Protein 4UD4 (pdb70)

CATH classification: 1.10.1410.10 (+1 more: 3.30.460.10)

B-factor: mean 46.97, std 16.34, range [20.2, 124.46]

Organism: Schizosaccharomyces pombe (strain 972 / ATCC 24843) (NCBI:txid284812)

Foldseek 3Di:
DLPVVLVVLVVVLVVWFADPVVLVVVVVVVVVLQVLLCVLPVPKGKAWFDCSVLRQDTYLDATEIEIEDDPVDQCVVSVVSSVVSCVVQAWDFDWDCDPSFIKTWTQAGVVGNSHTYIYGYLPVVRVLLRVVSSLVCVLDVLLNSLLNLQLLLCVQLVQCDLQVAHAHSVQVSLLLQLCQAANDPPRQDHLFCPDPQWDFDDDPRWTSTGNRPSVPDDHGPDDDRSSVSNLSSLCCLLPPDDQQFFAQESPDNNRGDTCVNVVQNCFHSSGAYQRHINRVDGSSRSHDPVSSVSVSVLSNVLNCQSVDPDPPRPNVVSSHHHDD/DVVLLVVLVVVLVVWFDDPVLLVLLVVLQVVLQVLLCVQPVPKDKAQACFSVQRQHTPQAAGEIEIADQFQVVQLVCQVVSVVSQVVVPWDFDWFDDPSFTWTATPRSNGHIYGYGYPLSVLVRVVLNLVVVQDVLLNSLLNLQLLLCVQLVQCDLSVAHAHSVVSSLLLQLCQDQNDPVRQDHLQQPDPQWDFDDDPNWGSTGNRPSVPDDHGPDDDRSSVSNLCSLCCLLPPDDQCWFAQASPDNNRGDTCVVVVCNVRSGAYQDHTNRVDGSSNSHDPVSVVSVSVLSNVLNCQVPDPDPPRPNVVSNHHDDDD

GO terms:
  GO:1990817 poly(A) RNA polymerase activity (F, EXP)
  GO:0050265 RNA uridylyltransferase activity (F, EXP)
  GO:0000287 magnesium ion binding (F, IDA)
  GO:0005737 cytoplasm (C, IDA)
  GO:0002134 UTP binding (F, IDA)
  GO:0003723 RNA binding (F, IDA)
  GO:0050265 RNA uridylyltransferase activity (F, IDA)
  GO:0036450 polyuridylation-dependent decapping of nuclear-transcribed mRNA (P, IGI)
  GO:0036450 polyuridylation-dependent decapping of nuclear-transcribed mRNA (P, IMP)
  GO:0005829 cytosol (C, HDA)
  GO:0060212 negative regulation of nuclear-transcribed mRNA poly(A) tail shortening (P, IMP)
  GO:0050265 RNA uridylyltransferase activity (F, IMP)

Structure (mmCIF, N/CA/C/O backbone):
data_4UD4
#
_entry.id   4UD4
#
_cell.length_a   58.960
_cell.length_b   62.290
_cell.length_c   65.500
_cell.angle_alpha   76.34
_cell.angle_beta   81.08
_cell.angle_gamma   63.16
#
_symmetry.space_group_name_H-M   'P 1'
#
loop_
_entity.id
_entity.type
_entity.pdbx_description
1 polymer 'POLY(A) RNA POLYMERASE PROTEIN CID1'
2 non-polymer GLYCEROL
3 water water
#
loop_
_atom_site.group_PDB
_atom_site.id
_atom_site.type_symbol
_atom_site.label_atom_id
_atom_site.label_alt_id
_atom_site.label_comp_id
_atom_site.label_asym_id
_atom_site.label_entity_id
_atom_site.label_seq_id
_atom_site.pdbx_PDB_ins_code
_atom_site.Cartn_x
_atom_site.Cartn_y
_atom_site.Cartn_z
_atom_site.occupancy
_atom_site.B_iso_or_equiv
_atom_site.auth_seq_id
_atom_site.auth_comp_id
_atom_site.auth_asym_id
_atom_site.auth_atom_id
_atom_site.pdbx_PDB_model_num
ATOM 1 N N . SER A 1 1 ? -3.514 -21.872 -23.957 1.00 99.55 40 SER A N 1
ATOM 2 C CA . SER A 1 1 ? -3.124 -20.496 -24.237 1.00 96.41 40 SER A CA 1
ATOM 3 C C . SER A 1 1 ? -1.630 -20.287 -23.998 1.00 88.31 40 SER A C 1
ATOM 4 O O . SER A 1 1 ? -1.145 -20.404 -22.872 1.00 91.10 40 SER A O 1
ATOM 7 N N . HIS A 1 2 ? -0.919 -19.999 -25.086 1.00 78.94 41 HIS A N 1
ATOM 8 C CA . HIS A 1 2 ? 0.513 -19.687 -25.096 1.00 62.37 41 HIS A CA 1
ATOM 9 C C . HIS A 1 2 ? 1.419 -20.900 -24.891 1.00 51.37 41 HIS A C 1
ATOM 10 O O . HIS A 1 2 ? 2.616 -20.784 -25.072 1.00 46.47 41 HIS A O 1
ATOM 17 N N . LYS A 1 3 ? 0.867 -22.059 -24.539 1.00 49.59 42 LYS A N 1
ATOM 18 C CA . LYS A 1 3 ? 1.714 -23.232 -24.330 1.00 49.57 42 LYS A CA 1
ATOM 19 C C . LYS A 1 3 ? 2.352 -23.655 -25.655 1.00 48.30 42 LYS A C 1
ATOM 20 O O . LYS A 1 3 ? 3.551 -23.941 -25.712 1.00 45.49 42 LYS A O 1
ATOM 26 N N . GLU A 1 4 ? 1.559 -23.667 -26.724 1.00 45.58 43 GLU A N 1
ATOM 27 C CA . GLU A 1 4 ? 2.094 -23.984 -28.039 1.00 47.55 43 GLU A CA 1
ATOM 28 C C . GLU A 1 4 ? 2.992 -22.858 -28.575 1.00 43.60 43 GLU A C 1
ATOM 29 O O . GLU A 1 4 ? 4.031 -23.128 -29.166 1.00 43.04 43 GLU A O 1
ATOM 35 N N . PHE A 1 5 ? 2.593 -21.606 -28.372 1.00 39.57 44 PHE A N 1
ATOM 36 C CA . PHE A 1 5 ? 3.410 -20.479 -28.798 1.00 39.35 44 PHE A CA 1
ATOM 37 C C . PHE A 1 5 ? 4.735 -20.482 -28.043 1.00 37.91 44 PHE A C 1
ATOM 38 O O . PHE A 1 5 ? 5.783 -20.186 -28.612 1.00 37.22 44 PHE A O 1
ATOM 46 N N . THR A 1 6 ? 4.681 -20.859 -26.770 1.00 35.44 45 THR A N 1
ATOM 47 C CA . THR A 1 6 ? 5.877 -20.898 -25.943 1.00 35.44 45 THR A CA 1
ATOM 48 C C . THR A 1 6 ? 6.837 -21.947 -26.489 1.00 35.20 45 THR A C 1
ATOM 49 O O . THR A 1 6 ? 8.043 -21.711 -26.548 1.00 38.17 45 THR A O 1
ATOM 53 N N . LYS A 1 7 ? 6.293 -23.091 -26.896 1.00 37.18 46 LYS A N 1
ATOM 54 C CA . LYS A 1 7 ? 7.114 -24.182 -27.408 1.00 41.32 46 LYS A CA 1
ATOM 55 C C . LYS A 1 7 ? 7.824 -23.703 -28.654 1.00 44.20 46 LYS A C 1
ATOM 56 O O . LYS A 1 7 ? 9.020 -23.928 -28.823 1.00 38.63 46 LYS A O 1
ATOM 62 N N . PHE A 1 8 ? 7.069 -23.009 -29.505 1.00 39.70 47 PHE A N 1
ATOM 63 C CA . PHE A 1 8 ? 7.603 -22.425 -30.731 1.00 41.44 47 PHE A CA 1
ATOM 64 C C . PHE A 1 8 ? 8.693 -21.408 -30.417 1.00 38.75 47 PHE A C 1
ATOM 65 O O . PHE A 1 8 ? 9.741 -21.400 -31.068 1.00 40.57 47 PHE A O 1
ATOM 73 N N . CYS A 1 9 ? 8.446 -20.557 -29.427 1.00 32.84 48 CYS A N 1
ATOM 74 C CA . CYS A 1 9 ? 9.406 -19.523 -29.042 1.00 33.46 48 CYS A CA 1
ATOM 75 C C . CYS A 1 9 ? 10.749 -20.119 -28.668 1.00 34.11 48 CYS A C 1
ATOM 76 O O . CYS A 1 9 ? 11.786 -19.672 -29.140 1.00 32.76 48 CYS A O 1
ATOM 79 N N . TYR A 1 10 ? 10.734 -21.129 -27.809 1.00 32.79 49 TYR A N 1
ATOM 80 C CA . TYR A 1 10 ? 11.996 -21.731 -27.405 1.00 32.10 49 TYR A CA 1
ATOM 81 C C . TYR A 1 10 ? 12.700 -22.450 -28.552 1.00 37.50 49 TYR A C 1
ATOM 82 O O . TYR A 1 10 ? 13.942 -22.473 -28.619 1.00 38.05 49 TYR A O 1
ATOM 91 N N . GLU A 1 11 ? 11.922 -23.052 -29.446 1.00 36.13 50 GLU A N 1
ATOM 92 C CA . GLU A 1 11 ? 12.517 -23.707 -30.610 1.00 41.24 50 GLU A CA 1
ATOM 93 C C . GLU A 1 11 ? 13.267 -22.680 -31.447 1.00 40.18 50 GLU A C 1
ATOM 94 O O . GLU A 1 11 ? 14.410 -22.925 -31.849 1.00 40.52 50 GLU A O 1
ATOM 100 N N . VAL A 1 12 ? 12.633 -21.537 -31.702 1.00 38.22 51 VAL A N 1
ATOM 101 C CA . VAL A 1 12 ? 13.272 -20.492 -32.512 1.00 39.07 51 VAL A CA 1
ATOM 102 C C . VAL A 1 12 ? 14.494 -19.917 -31.794 1.00 38.96 51 VAL A C 1
ATOM 103 O O . VAL A 1 12 ? 15.561 -19.729 -32.391 1.00 36.04 51 VAL A O 1
ATOM 107 N N . TYR A 1 13 ? 14.347 -19.680 -30.497 1.00 36.20 52 TYR A N 1
ATOM 108 C CA . TYR A 1 13 ? 15.451 -19.176 -29.700 1.00 36.05 52 TYR A CA 1
ATOM 109 C C . TYR A 1 13 ? 16.715 -20.038 -29.837 1.00 37.76 52 TYR A C 1
ATOM 110 O O . TYR A 1 13 ? 17.824 -19.528 -30.002 1.00 38.52 52 TYR A O 1
ATOM 119 N N . ASN A 1 14 ? 16.542 -21.347 -29.768 1.00 37.83 53 ASN A N 1
ATOM 120 C CA . ASN A 1 14 ? 17.687 -22.249 -29.813 1.00 40.77 53 ASN A CA 1
ATOM 121 C C . ASN A 1 14 ? 18.295 -22.312 -31.210 1.00 42.37 53 ASN A C 1
ATOM 122 O O . ASN A 1 14 ? 19.447 -22.694 -31.369 1.00 49.19 53 ASN A O 1
ATOM 127 N N . GLU A 1 15 ? 17.525 -21.898 -32.210 1.00 42.80 54 GLU A N 1
ATOM 128 C CA . GLU A 1 15 ? 18.025 -21.843 -33.584 1.00 46.78 54 GLU A CA 1
ATOM 129 C C . GLU A 1 15 ? 18.757 -20.533 -33.895 1.00 42.46 54 GLU A C 1
ATOM 130 O O . GLU A 1 15 ? 19.693 -20.525 -34.715 1.00 47.17 54 GLU A O 1
ATOM 136 N N . ILE A 1 16 ? 18.353 -19.438 -33.256 1.00 37.42 55 ILE A N 1
ATOM 137 C CA . ILE A 1 16 ? 18.882 -18.118 -33.643 1.00 38.08 55 ILE A CA 1
ATOM 138 C C . ILE A 1 16 ? 19.971 -17.608 -32.700 1.00 40.72 55 ILE A C 1
ATOM 139 O O . ILE A 1 16 ? 20.680 -16.645 -33.012 1.00 41.42 55 ILE A O 1
ATOM 144 N N . LYS A 1 17 ? 20.116 -18.263 -31.559 1.00 41.84 56 LYS A N 1
ATOM 145 C CA . LYS A 1 17 ? 21.109 -17.849 -30.574 1.00 42.82 56 LYS A CA 1
ATOM 146 C C . LYS A 1 17 ? 22.508 -18.224 -31.075 1.00 41.85 56 LYS A C 1
ATOM 147 O O . LYS A 1 17 ? 22.658 -19.153 -31.852 1.00 41.34 56 LYS A O 1
ATOM 153 N N . ILE A 1 18 ? 23.524 -17.487 -30.649 1.00 45.21 57 ILE A N 1
ATOM 154 C CA . ILE A 1 18 ? 24.875 -17.711 -31.171 1.00 47.81 57 ILE A CA 1
ATOM 155 C C . ILE A 1 18 ? 25.372 -19.109 -30.797 1.00 50.17 57 ILE A C 1
ATOM 156 O O . ILE A 1 18 ? 25.167 -19.582 -29.676 1.00 49.44 57 ILE A O 1
ATOM 161 N N . SER A 1 19 ? 25.992 -19.788 -31.753 1.00 51.34 58 SER A N 1
ATOM 162 C CA . SER A 1 19 ? 26.459 -21.153 -31.521 1.00 57.13 58 SER A CA 1
ATOM 163 C C . SER A 1 19 ? 27.716 -21.163 -30.662 1.00 52.22 58 SER A C 1
ATOM 164 O O . SER A 1 19 ? 28.420 -20.158 -30.560 1.00 51.06 58 SER A O 1
ATOM 167 N N . ASP A 1 20 ? 27.994 -22.302 -30.047 1.00 56.30 59 ASP A N 1
ATOM 168 C CA . ASP A 1 20 ? 29.191 -22.456 -29.233 1.00 61.37 59 ASP A CA 1
ATOM 169 C C . ASP A 1 20 ? 30.446 -22.265 -30.068 1.00 59.47 59 ASP A C 1
ATOM 170 O O . ASP A 1 20 ? 31.429 -21.694 -29.597 1.00 63.25 59 ASP A O 1
ATOM 175 N N . LYS A 1 21 ? 30.411 -22.728 -31.314 1.00 58.57 60 LYS A N 1
ATOM 176 C CA . LYS A 1 21 ? 31.558 -22.562 -32.197 1.00 62.80 60 LYS A CA 1
ATOM 177 C C . LYS A 1 21 ? 31.849 -21.088 -32.468 1.00 58.68 60 LYS A C 1
ATOM 178 O O . LYS A 1 21 ? 33.000 -20.664 -32.402 1.00 57.20 60 LYS A O 1
ATOM 184 N N . GLU A 1 22 ? 30.807 -20.310 -32.771 1.00 59.12 61 GLU A N 1
ATOM 185 C CA . GLU A 1 22 ? 31.003 -18.900 -33.105 1.00 56.98 61 GLU A CA 1
ATOM 186 C C . GLU A 1 22 ? 31.459 -18.133 -31.877 1.00 51.25 61 GLU A C 1
ATOM 187 O O . GLU A 1 22 ? 32.284 -17.222 -31.966 1.00 48.65 61 GLU A O 1
ATOM 193 N N . PHE A 1 23 ? 30.935 -18.519 -30.720 1.00 46.16 62 PHE A N 1
ATOM 194 C CA . PHE A 1 23 ? 31.293 -17.819 -29.497 1.00 52.63 62 PHE A CA 1
ATOM 195 C C . PHE A 1 23 ? 32.779 -18.018 -29.185 1.00 52.66 62 PHE A C 1
ATOM 196 O O . PHE A 1 23 ? 33.480 -17.062 -28.846 1.00 54.38 62 PHE A O 1
ATOM 204 N N . LYS A 1 24 ? 33.261 -19.247 -29.318 1.00 53.84 63 LYS A N 1
ATOM 205 C CA . LYS A 1 24 ? 34.675 -19.519 -29.057 1.00 54.81 63 LYS A CA 1
ATOM 206 C C . LYS A 1 24 ? 35.564 -18.850 -30.103 1.00 53.64 63 LYS A C 1
ATOM 207 O O . LYS A 1 24 ? 36.720 -18.535 -29.840 1.00 53.82 63 LYS A O 1
ATOM 213 N N . GLU A 1 25 ? 35.021 -18.641 -31.295 1.00 54.78 64 GLU A N 1
ATOM 214 C CA . GLU A 1 25 ? 35.746 -17.918 -32.332 1.00 55.70 64 GLU A CA 1
ATOM 215 C C . GLU A 1 25 ? 35.870 -16.451 -31.960 1.00 50.63 64 GLU A C 1
ATOM 216 O O . GLU A 1 25 ? 36.947 -15.864 -32.061 1.00 56.83 64 GLU A O 1
ATOM 222 N N . LYS A 1 26 ? 34.761 -15.864 -31.520 1.00 46.06 65 LYS A N 1
ATOM 223 C CA . LYS A 1 26 ? 34.772 -14.480 -31.067 1.00 48.49 65 LYS A CA 1
ATOM 224 C C . LYS A 1 26 ? 35.671 -14.335 -29.849 1.00 48.87 65 LYS A C 1
ATOM 225 O O . LYS A 1 26 ? 36.394 -13.354 -29.710 1.00 47.56 65 LYS A O 1
ATOM 231 N N . ARG A 1 27 ? 35.623 -15.308 -28.949 1.00 47.78 66 ARG A N 1
ATOM 232 C CA . ARG A 1 27 ? 36.504 -15.251 -27.801 1.00 46.26 66 ARG A CA 1
ATOM 233 C C . ARG A 1 27 ? 37.963 -15.310 -28.248 1.00 49.39 66 ARG A C 1
ATOM 234 O O . ARG A 1 27 ? 38.804 -14.584 -27.726 1.00 55.64 66 ARG A O 1
ATOM 242 N N . ALA A 1 28 ? 38.256 -16.143 -29.241 1.00 48.70 67 ALA A N 1
ATOM 243 C CA . ALA A 1 28 ? 39.623 -16.278 -29.746 1.00 51.40 67 ALA A CA 1
ATOM 244 C C . ALA A 1 28 ? 40.087 -14.986 -30.430 1.00 50.87 67 ALA A C 1
ATOM 245 O O . ALA A 1 28 ? 41.258 -14.620 -30.366 1.00 56.16 67 ALA A O 1
ATOM 247 N N . ALA A 1 29 ? 39.156 -14.293 -31.080 1.00 53.07 68 ALA A N 1
ATOM 248 C CA . ALA A 1 29 ? 39.466 -12.995 -31.684 1.00 55.56 68 ALA A CA 1
ATOM 249 C C . ALA A 1 29 ? 39.805 -11.982 -30.595 1.00 56.71 68 ALA A C 1
ATOM 250 O O . ALA A 1 29 ? 40.785 -11.253 -30.695 1.00 50.55 68 ALA A O 1
ATOM 252 N N . LEU A 1 30 ? 38.979 -11.942 -29.546 1.00 48.48 69 LEU A N 1
ATOM 253 C CA . LEU A 1 30 ? 39.223 -11.032 -28.431 1.00 48.30 69 LEU A CA 1
ATOM 254 C C . LEU A 1 30 ? 40.580 -11.259 -27.785 1.00 52.71 69 LEU A C 1
ATOM 255 O O . LEU A 1 30 ? 41.269 -10.309 -27.423 1.00 54.75 69 LEU A O 1
ATOM 260 N N . ASP A 1 31 ? 40.936 -12.529 -27.595 1.00 54.43 70 ASP A N 1
ATOM 261 C CA . ASP A 1 31 ? 42.211 -12.878 -26.985 1.00 58.13 70 ASP A CA 1
ATOM 262 C C . ASP A 1 31 ? 43.388 -12.372 -27.821 1.00 56.64 70 ASP A C 1
ATOM 263 O O . ASP A 1 31 ? 44.386 -11.916 -27.280 1.00 58.11 70 ASP A O 1
ATOM 268 N N . THR A 1 32 ? 43.250 -12.436 -29.141 1.00 57.99 71 THR A N 1
ATOM 269 C CA . THR A 1 32 ? 44.277 -11.934 -30.052 1.00 58.59 71 THR A CA 1
ATOM 270 C C . THR A 1 32 ? 44.460 -10.414 -29.964 1.00 59.59 71 THR A C 1
ATOM 271 O O . THR A 1 32 ? 45.585 -9.904 -29.918 1.00 63.87 71 THR A O 1
ATOM 275 N N . LEU A 1 33 ? 43.347 -9.694 -29.948 1.00 58.50 72 LEU A N 1
ATOM 276 C CA . LEU A 1 33 ? 43.379 -8.242 -29.881 1.00 53.93 72 LEU A CA 1
ATOM 277 C C . LEU A 1 33 ? 43.956 -7.790 -28.544 1.00 56.68 72 LEU A C 1
ATOM 278 O O . LEU A 1 33 ? 44.678 -6.794 -28.479 1.00 61.34 72 LEU A O 1
ATOM 283 N N . ARG A 1 34 ? 43.652 -8.545 -27.486 1.00 53.73 73 ARG A N 1
ATOM 284 C CA . ARG A 1 34 ? 44.133 -8.230 -26.143 1.00 58.20 73 ARG A CA 1
ATOM 285 C C . ARG A 1 34 ? 45.639 -8.436 -26.069 1.00 63.93 73 ARG A C 1
ATOM 286 O O . ARG A 1 34 ? 46.343 -7.699 -25.382 1.00 66.06 73 ARG A O 1
ATOM 294 N N . LEU A 1 35 ? 46.110 -9.457 -26.779 1.00 62.22 74 LEU A N 1
ATOM 295 C CA . LEU A 1 35 ? 47.535 -9.730 -26.920 1.00 68.39 74 LEU A CA 1
ATOM 296 C C . LEU A 1 35 ? 48.222 -8.569 -27.624 1.00 69.90 74 LEU A C 1
ATOM 297 O O . LEU A 1 35 ? 49.222 -8.045 -27.140 1.00 74.70 74 LEU A O 1
ATOM 302 N N . CYS A 1 36 ? 47.677 -8.172 -28.770 1.00 70.35 75 CYS A N 1
ATOM 303 C CA . CYS A 1 36 ? 48.229 -7.054 -29.526 1.00 67.38 75 CYS A CA 1
ATOM 304 C C . CYS A 1 36 ? 48.337 -5.799 -28.672 1.00 68.95 75 CYS A C 1
ATOM 305 O O . CYS A 1 36 ? 49.364 -5.116 -28.685 1.00 74.67 75 CYS A O 1
ATOM 308 N N . LEU A 1 37 ? 47.278 -5.518 -27.922 1.00 63.04 76 LEU A N 1
ATOM 309 C CA . LEU A 1 37 ? 47.203 -4.336 -27.075 1.00 63.45 76 LEU A CA 1
ATOM 310 C C . LEU A 1 37 ? 48.232 -4.374 -25.943 1.00 64.90 76 LEU A C 1
ATOM 311 O O . LEU A 1 37 ? 48.878 -3.361 -25.649 1.00 66.04 76 LEU A O 1
ATOM 316 N N . LYS A 1 38 ? 48.384 -5.547 -25.327 1.00 68.34 77 LYS A N 1
ATOM 317 C CA . LYS A 1 38 ? 49.275 -5.751 -24.180 1.00 71.46 77 LYS A CA 1
ATOM 318 C C . LYS A 1 38 ? 50.719 -5.352 -24.471 1.00 72.96 77 LYS A C 1
ATOM 319 O O . LYS A 1 38 ? 51.457 -4.916 -23.585 1.00 68.83 77 LYS A O 1
ATOM 325 N N . ARG A 1 39 ? 51.118 -5.501 -25.725 1.00 72.26 78 ARG A N 1
ATOM 326 C CA . ARG A 1 39 ? 52.472 -5.153 -26.123 1.00 78.00 78 ARG A CA 1
ATOM 327 C C . ARG A 1 39 ? 52.612 -3.656 -26.382 1.00 71.38 78 ARG A C 1
ATOM 328 O O . ARG A 1 39 ? 53.678 -3.082 -26.172 1.00 80.11 78 ARG A O 1
ATOM 336 N N . ILE A 1 40 ? 51.538 -3.015 -26.809 1.00 72.07 79 ILE A N 1
ATOM 337 C CA . ILE A 1 40 ? 51.576 -1.571 -26.985 1.00 77.85 79 ILE A CA 1
ATOM 338 C C . ILE A 1 40 ? 51.555 -0.867 -25.624 1.00 77.77 79 ILE A C 1
ATOM 339 O O . ILE A 1 40 ? 52.339 0.051 -25.382 1.00 80.19 79 ILE A O 1
ATOM 344 N N . SER A 1 41 ? 50.684 -1.317 -24.725 1.00 77.52 80 SER A N 1
ATOM 345 C CA . SER A 1 41 ? 50.537 -0.665 -23.430 1.00 76.78 80 SER A CA 1
ATOM 346 C C . SER A 1 41 ? 50.039 -1.649 -22.379 1.00 73.65 80 SER A C 1
ATOM 347 O O . SER A 1 41 ? 48.856 -1.968 -22.344 1.00 70.34 80 SER A O 1
ATOM 350 N N . PRO A 1 42 ? 50.947 -2.133 -21.520 1.00 68.47 81 PRO A N 1
ATOM 351 C CA . PRO A 1 42 ? 50.616 -3.145 -20.511 1.00 71.68 81 PRO A CA 1
ATOM 352 C C . PRO A 1 42 ? 49.528 -2.688 -19.537 1.00 66.70 81 PRO A C 1
ATOM 353 O O . PRO A 1 42 ? 48.718 -3.502 -19.121 1.00 69.14 81 PRO A O 1
ATOM 357 N N . ASP A 1 43 ? 49.510 -1.400 -19.203 1.00 68.47 82 ASP A N 1
ATOM 358 C CA . ASP A 1 43 ? 48.568 -0.854 -18.222 1.00 71.21 82 ASP A CA 1
ATOM 359 C C . ASP A 1 43 ? 47.143 -0.708 -18.745 1.00 68.06 82 ASP A C 1
ATOM 360 O O . ASP A 1 43 ? 46.188 -0.741 -17.967 1.00 62.21 82 ASP A O 1
ATOM 365 N N . ALA A 1 44 ? 46.992 -0.526 -20.055 1.00 61.28 83 ALA A N 1
ATOM 366 C CA . ALA A 1 44 ? 45.654 -0.454 -20.646 1.00 59.14 83 ALA A CA 1
ATOM 367 C C . ALA A 1 44 ? 44.947 -1.811 -20.571 1.00 63.37 83 ALA A C 1
ATOM 368 O O . ALA A 1 44 ? 45.585 -2.833 -20.334 1.00 69.67 83 ALA A O 1
ATOM 370 N N . GLU A 1 45 ? 43.629 -1.820 -20.751 1.00 59.70 84 GLU A N 1
ATOM 371 C CA . GLU A 1 45 ? 42.898 -3.081 -20.871 1.00 60.48 84 GLU A CA 1
ATOM 372 C C . GLU A 1 45 ? 41.780 -3.018 -21.906 1.00 60.58 84 GLU A C 1
ATOM 373 O O . GLU A 1 45 ? 41.190 -1.958 -22.149 1.00 63.77 84 GLU A O 1
ATOM 379 N N . LEU A 1 46 ? 41.496 -4.166 -22.513 1.00 52.58 85 LEU A N 1
ATOM 380 C CA . LEU A 1 46 ? 40.496 -4.262 -23.562 1.00 51.57 85 LEU A CA 1
ATOM 381 C C . LEU A 1 46 ? 39.258 -4.961 -23.017 1.00 51.08 85 LEU A C 1
ATOM 382 O O . LEU A 1 46 ? 39.319 -6.130 -22.640 1.00 56.44 85 LEU A O 1
ATOM 387 N N . VAL A 1 47 ? 38.147 -4.234 -22.966 1.00 42.54 86 VAL A N 1
ATOM 388 C CA . VAL A 1 47 ? 36.909 -4.732 -22.375 1.00 47.43 86 VAL A CA 1
ATOM 389 C C . VAL A 1 47 ? 35.891 -4.925 -23.483 1.00 50.61 86 VAL A C 1
ATOM 390 O O . VAL A 1 47 ? 35.773 -4.078 -24.386 1.00 46.87 86 VAL A O 1
ATOM 394 N N . ALA A 1 48 ? 35.177 -6.040 -23.470 1.00 42.21 87 ALA A N 1
ATOM 395 C CA . ALA A 1 48 ? 34.097 -6.175 -24.442 1.00 43.54 87 ALA A CA 1
ATOM 396 C C . ALA A 1 48 ? 32.800 -5.629 -23.836 1.00 40.30 87 ALA A C 1
ATOM 397 O O . ALA A 1 48 ? 32.596 -5.729 -22.632 1.00 39.81 87 ALA A O 1
ATOM 399 N N . PHE A 1 49 ? 31.954 -5.014 -24.657 1.00 40.93 88 PHE A N 1
ATOM 400 C CA . PHE A 1 49 ? 30.607 -4.645 -24.210 1.00 36.58 88 PHE A CA 1
ATOM 401 C C . PHE A 1 49 ? 29.579 -5.013 -25.279 1.00 39.70 88 PHE A C 1
ATOM 402 O O . PHE A 1 49 ? 29.911 -5.628 -26.289 1.00 41.07 88 PHE A O 1
ATOM 410 N N . GLY A 1 50 ? 28.322 -4.643 -25.065 1.00 36.82 89 GLY A N 1
ATOM 411 C CA . GLY A 1 50 ? 27.285 -4.948 -26.039 1.00 36.01 89 GLY A CA 1
ATOM 412 C C . GLY A 1 50 ? 26.793 -6.390 -25.978 1.00 39.23 89 GLY A C 1
ATOM 413 O O . GLY A 1 50 ? 26.975 -7.072 -24.970 1.00 36.42 89 GLY A O 1
ATOM 414 N N . SER A 1 51 ? 26.183 -6.850 -27.069 1.00 40.31 90 SER A N 1
ATOM 415 C CA . SER A 1 51 ? 25.477 -8.136 -27.104 1.00 44.13 90 SER A CA 1
ATOM 416 C C . SER A 1 51 ? 26.318 -9.345 -26.748 1.00 46.24 90 SER A C 1
ATOM 417 O O . SER A 1 51 ? 25.865 -10.204 -25.998 1.00 46.71 90 SER A O 1
ATOM 420 N N . LEU A 1 52 ? 27.519 -9.436 -27.318 1.00 48.01 91 LEU A N 1
ATOM 421 C CA . LEU A 1 52 ? 28.395 -10.575 -27.070 1.00 47.67 91 LEU A CA 1
ATOM 422 C C . LEU A 1 52 ? 28.761 -10.658 -25.601 1.00 51.47 91 LEU A C 1
ATOM 423 O O . LEU A 1 52 ? 29.022 -11.732 -25.077 1.00 53.35 91 LEU A O 1
ATOM 428 N N . GLU A 1 53 ? 28.796 -9.513 -24.937 1.00 42.46 92 GLU A N 1
ATOM 429 C CA . GLU A 1 53 ? 29.212 -9.487 -23.558 1.00 40.57 92 GLU A CA 1
ATOM 430 C C . GLU A 1 53 ? 28.039 -9.839 -22.630 1.00 39.86 92 GLU A C 1
ATOM 431 O O . GLU A 1 53 ? 28.210 -10.575 -21.654 1.00 38.71 92 GLU A O 1
ATOM 437 N N . SER A 1 54 ? 26.843 -9.348 -22.946 1.00 37.36 93 SER A N 1
ATOM 438 C CA . SER A 1 54 ? 25.683 -9.570 -22.083 1.00 37.38 93 SER A CA 1
ATOM 439 C C . SER A 1 54 ? 24.916 -10.861 -22.379 1.00 42.67 93 SER A C 1
ATOM 440 O O . SER A 1 54 ? 23.954 -11.173 -21.686 1.00 41.13 93 SER A O 1
ATOM 443 N N . GLY A 1 55 ? 25.322 -11.596 -23.410 1.00 48.46 94 GLY A N 1
ATOM 444 C CA . GLY A 1 55 ? 24.643 -12.831 -23.763 1.00 51.13 94 GLY A CA 1
ATOM 445 C C . GLY A 1 55 ? 23.371 -12.612 -24.567 1.00 48.08 94 GLY A C 1
ATOM 446 O O . GLY A 1 55 ? 22.504 -13.483 -24.638 1.00 48.97 94 GLY A O 1
ATOM 447 N N . LEU A 1 56 ? 23.242 -11.439 -25.171 1.00 38.39 95 LEU A N 1
ATOM 448 C CA . LEU A 1 56 ? 22.045 -11.134 -25.943 1.00 36.46 95 LEU A CA 1
ATOM 449 C C . LEU A 1 56 ? 22.349 -11.065 -27.446 1.00 38.11 95 LEU A C 1
ATOM 450 O O . LEU A 1 56 ? 21.687 -10.352 -28.187 1.00 43.63 95 LEU A O 1
ATOM 455 N N . ALA A 1 57 ? 23.334 -11.839 -27.879 1.00 47.16 96 ALA A N 1
ATOM 456 C CA . ALA A 1 57 ? 23.790 -11.804 -29.266 1.00 53.03 96 ALA A CA 1
ATOM 457 C C . ALA A 1 57 ? 23.116 -12.868 -30.138 1.00 47.72 96 ALA A C 1
ATOM 458 O O . ALA A 1 57 ? 22.908 -13.999 -29.706 1.00 46.34 96 ALA A O 1
ATOM 460 N N . LEU A 1 58 ? 22.765 -12.475 -31.359 1.00 46.99 97 LEU A N 1
ATOM 461 C CA . LEU A 1 58 ? 22.312 -13.408 -32.387 1.00 49.31 97 LEU A CA 1
ATOM 462 C C . LEU A 1 58 ? 23.514 -13.945 -33.171 1.00 55.28 97 LEU A C 1
ATOM 463 O O . LEU A 1 58 ? 24.623 -13.402 -33.069 1.00 54.16 97 LEU A O 1
ATOM 468 N N . LYS A 1 59 ? 23.287 -14.997 -33.959 1.00 52.40 98 LYS A N 1
ATOM 469 C CA . LYS A 1 59 ? 24.308 -15.527 -34.866 1.00 51.66 98 LYS A CA 1
ATOM 470 C C . LYS A 1 59 ? 24.928 -14.436 -35.710 1.00 52.59 98 LYS A C 1
ATOM 471 O O . LYS A 1 59 ? 24.252 -13.468 -36.073 1.00 53.59 98 LYS A O 1
ATOM 477 N N . ASN A 1 60 ? 26.203 -14.616 -36.056 1.00 52.15 99 ASN A N 1
ATOM 478 C CA . ASN A 1 60 ? 26.917 -13.664 -36.901 1.00 54.12 99 ASN A CA 1
ATOM 479 C C . ASN A 1 60 ? 26.946 -12.250 -36.320 1.00 55.15 99 ASN A C 1
ATOM 480 O O . ASN A 1 60 ? 26.832 -11.264 -37.045 1.00 62.12 99 ASN A O 1
ATOM 485 N N . SER A 1 61 ? 27.117 -12.164 -35.008 1.00 56.03 100 SER A N 1
ATOM 486 C CA . SER A 1 61 ? 27.187 -10.885 -34.313 1.00 56.52 100 SER A CA 1
ATOM 487 C C . SER A 1 61 ? 28.509 -10.173 -34.617 1.00 57.71 100 SER A C 1
ATOM 488 O O . SER A 1 61 ? 29.526 -10.817 -34.868 1.00 57.71 100 SER A O 1
ATOM 491 N N . ASP A 1 62 ? 28.483 -8.845 -34.610 1.00 55.66 101 ASP A N 1
ATOM 492 C CA . ASP A 1 62 ? 29.707 -8.057 -34.654 1.00 56.33 101 ASP A CA 1
ATOM 493 C C . ASP A 1 62 ? 30.214 -7.804 -33.245 1.00 50.84 101 ASP A C 1
ATOM 494 O O . ASP A 1 62 ? 29.485 -8.006 -32.271 1.00 55.18 101 ASP A O 1
ATOM 499 N N . MET A 1 63 ? 31.464 -7.371 -33.133 1.00 56.44 102 MET A N 1
ATOM 500 C CA . MET A 1 63 ? 32.075 -7.162 -31.829 1.00 56.04 102 MET A CA 1
ATOM 501 C C . MET A 1 63 ? 32.127 -5.691 -31.465 1.00 52.92 102 MET A C 1
ATOM 502 O O . MET A 1 63 ? 32.344 -4.835 -32.327 1.00 51.06 102 MET A O 1
ATOM 507 N N . ASP A 1 64 ? 31.930 -5.402 -30.184 1.00 52.96 103 ASP A N 1
ATOM 508 C CA . ASP A 1 64 ? 32.088 -4.041 -29.684 1.00 55.36 103 ASP A CA 1
ATOM 509 C C . ASP A 1 64 ? 33.029 -4.017 -28.498 1.00 51.78 103 ASP A C 1
ATOM 510 O O . ASP A 1 64 ? 32.714 -4.548 -27.419 1.00 49.09 103 ASP A O 1
ATOM 515 N N . LEU A 1 65 ? 34.175 -3.377 -28.699 1.00 45.45 104 LEU A N 1
ATOM 516 C CA . LEU A 1 65 ? 35.222 -3.397 -27.696 1.00 46.06 104 LEU A CA 1
ATOM 517 C C . LEU A 1 65 ? 35.551 -1.999 -27.225 1.00 46.63 104 LEU A C 1
ATOM 518 O O . LEU A 1 65 ? 35.328 -1.016 -27.943 1.00 45.20 104 LEU A O 1
ATOM 523 N N . CYS A 1 66 ? 36.110 -1.930 -26.028 1.00 48.93 105 CYS A N 1
ATOM 524 C CA . CYS A 1 66 ? 36.529 -0.674 -25.429 1.00 52.85 105 CYS A CA 1
ATOM 525 C C . CYS A 1 66 ? 37.933 -0.800 -24.850 1.00 52.96 105 CYS A C 1
ATOM 526 O O . CYS A 1 66 ? 38.228 -1.756 -24.142 1.00 53.69 105 CYS A O 1
ATOM 529 N N . VAL A 1 67 ? 38.799 0.162 -25.152 1.00 47.33 106 VAL A N 1
ATOM 530 C CA . VAL A 1 67 ? 40.108 0.231 -24.506 1.00 46.22 106 VAL A CA 1
ATOM 531 C C . VAL A 1 67 ? 40.090 1.238 -23.354 1.00 49.93 106 VAL A C 1
ATOM 532 O O . VAL A 1 67 ? 39.756 2.404 -23.566 1.00 55.42 106 VAL A O 1
ATOM 536 N N . LEU A 1 68 ? 40.460 0.796 -22.155 1.00 48.10 107 LEU A N 1
ATOM 537 C CA . LEU A 1 68 ? 40.558 1.659 -20.973 1.00 50.38 107 LEU A CA 1
ATOM 538 C C . LEU A 1 68 ? 42.003 2.095 -20.693 1.00 57.15 107 LEU A C 1
ATOM 539 O O . LEU A 1 68 ? 42.898 1.257 -20.604 1.00 55.83 107 LEU A O 1
ATOM 544 N N . MET A 1 69 ? 42.220 3.404 -20.547 1.00 58.74 108 MET A N 1
ATOM 545 C CA . MET A 1 69 ? 43.533 3.962 -20.196 1.00 55.63 108 MET A CA 1
ATOM 546 C C . MET A 1 69 ? 43.417 5.095 -19.185 1.00 62.28 108 MET A C 1
ATOM 547 O O . MET A 1 69 ? 42.363 5.722 -19.076 1.00 62.58 108 MET A O 1
ATOM 552 N N . ASP A 1 70 ? 44.509 5.387 -18.476 1.00 61.72 109 ASP A N 1
ATOM 553 C CA . ASP A 1 70 ? 44.534 6.541 -17.581 1.00 65.14 109 ASP A CA 1
ATOM 554 C C . ASP A 1 70 ? 44.311 7.822 -18.376 1.00 65.37 109 ASP A C 1
ATOM 555 O O . ASP A 1 70 ? 44.783 7.953 -19.503 1.00 63.54 109 ASP A O 1
ATOM 560 N N . SER A 1 71 ? 43.580 8.757 -17.777 1.00 68.45 110 SER A N 1
ATOM 561 C CA . SER A 1 71 ? 43.143 9.974 -18.461 1.00 69.57 110 SER A CA 1
ATOM 562 C C . SER A 1 71 ? 44.285 10.961 -18.741 1.00 72.31 110 SER A C 1
ATOM 563 O O . SER A 1 71 ? 44.161 11.824 -19.613 1.00 70.45 110 SER A O 1
ATOM 566 N N . ARG A 1 72 ? 45.389 10.838 -18.003 1.00 73.26 111 ARG A N 1
ATOM 567 C CA . ARG A 1 72 ? 46.525 11.749 -18.169 1.00 76.95 111 ARG A CA 1
ATOM 568 C C . ARG A 1 72 ? 47.275 11.488 -19.469 1.00 77.18 111 ARG A C 1
ATOM 569 O O . ARG A 1 72 ? 47.841 12.406 -20.066 1.00 77.07 111 ARG A O 1
ATOM 577 N N . VAL A 1 73 ? 47.276 10.233 -19.905 1.00 71.09 112 VAL A N 1
ATOM 578 C CA . VAL A 1 73 ? 47.988 9.847 -21.117 1.00 72.53 112 VAL A CA 1
ATOM 579 C C . VAL A 1 73 ? 47.182 10.171 -22.374 1.00 76.14 112 VAL A C 1
ATOM 580 O O . VAL A 1 73 ? 46.043 9.730 -22.528 1.00 68.49 112 VAL A O 1
ATOM 584 N N . GLN A 1 74 ? 47.778 10.952 -23.269 1.00 87.46 113 GLN A N 1
ATOM 585 C CA . GLN A 1 74 ? 47.131 11.283 -24.532 1.00 96.36 113 GLN A CA 1
ATOM 586 C C . GLN A 1 74 ? 47.047 10.044 -25.418 1.00 98.71 113 GLN A C 1
ATOM 587 O O . GLN A 1 74 ? 48.064 9.451 -25.779 1.00 100.37 113 GLN A O 1
ATOM 593 N N . SER A 1 75 ? 45.822 9.664 -25.760 1.00 100.01 114 SER A N 1
ATOM 594 C CA . SER A 1 75 ? 45.551 8.401 -26.439 1.00 100.35 114 SER A CA 1
ATOM 595 C C . SER A 1 75 ? 46.270 8.239 -27.778 1.00 102.41 114 SER A C 1
ATOM 596 O O . SER A 1 75 ? 46.753 7.148 -28.089 1.00 100.78 114 SER A O 1
ATOM 599 N N . ASP A 1 76 ? 46.342 9.330 -28.543 1.00 104.65 115 ASP A N 1
ATOM 600 C CA . ASP A 1 76 ? 46.737 9.315 -29.958 1.00 106.32 115 ASP A CA 1
ATOM 601 C C . ASP A 1 76 ? 47.763 8.258 -30.349 1.00 102.96 115 ASP A C 1
ATOM 602 O O . ASP A 1 76 ? 47.558 7.518 -31.314 1.00 104.08 115 ASP A O 1
ATOM 607 N N . THR A 1 77 ? 48.858 8.181 -29.600 1.00 96.62 116 THR A N 1
ATOM 608 C CA . THR A 1 77 ? 49.910 7.228 -29.921 1.00 86.95 116 THR A CA 1
ATOM 609 C C . THR A 1 77 ? 49.437 5.789 -29.704 1.00 79.14 116 THR A C 1
ATOM 610 O O . THR A 1 77 ? 49.662 4.929 -30.553 1.00 74.42 116 THR A O 1
ATOM 614 N N . ILE A 1 78 ? 48.758 5.532 -28.591 1.00 74.43 117 ILE A N 1
ATOM 615 C CA . ILE A 1 78 ? 48.338 4.169 -28.271 1.00 63.14 117 ILE A CA 1
ATOM 616 C C . ILE A 1 78 ? 47.245 3.639 -29.210 1.00 53.46 117 ILE A C 1
ATOM 617 O O . ILE A 1 78 ? 47.346 2.521 -29.719 1.00 52.14 117 ILE A O 1
ATOM 622 N N . ALA A 1 79 ? 46.204 4.428 -29.455 1.00 50.47 118 ALA A N 1
ATOM 623 C CA . ALA A 1 79 ? 45.151 3.997 -30.366 1.00 47.10 118 ALA A CA 1
ATOM 624 C C . ALA A 1 79 ? 45.730 3.717 -31.770 1.00 44.82 118 ALA A C 1
ATOM 625 O O . ALA A 1 79 ? 45.422 2.696 -32.386 1.00 40.40 118 ALA A O 1
ATOM 627 N N . LEU A 1 80 ? 46.584 4.608 -32.250 1.00 48.18 119 LEU A N 1
ATOM 628 C CA . LEU A 1 80 ? 47.119 4.463 -33.601 1.00 45.18 119 LEU A CA 1
ATOM 629 C C . LEU A 1 80 ? 48.158 3.330 -33.654 1.00 47.22 119 LEU A C 1
ATOM 630 O O . LEU A 1 80 ? 48.230 2.581 -34.639 1.00 44.28 119 LEU A O 1
ATOM 635 N N . GLN A 1 81 ? 48.942 3.181 -32.590 1.00 48.37 120 GLN A N 1
ATOM 636 C CA . GLN A 1 81 ? 49.883 2.068 -32.500 1.00 45.72 120 GLN A CA 1
ATOM 637 C C . GLN A 1 81 ? 49.134 0.753 -32.560 1.00 43.80 120 GLN A C 1
ATOM 638 O O . GLN A 1 81 ? 49.533 -0.162 -33.275 1.00 43.56 120 GLN A O 1
ATOM 644 N N . PHE A 1 82 ? 48.045 0.669 -31.790 1.00 42.88 121 PHE A N 1
ATOM 645 C CA . PHE A 1 82 ? 47.183 -0.508 -31.778 1.00 43.21 121 PHE A CA 1
ATOM 646 C C . PHE A 1 82 ? 46.634 -0.780 -33.181 1.00 41.56 121 PHE A C 1
ATOM 647 O O . PHE A 1 82 ? 46.731 -1.899 -33.686 1.00 39.66 121 PHE A O 1
ATOM 655 N N . TYR A 1 83 ? 46.094 0.251 -33.835 1.00 38.95 122 TYR A N 1
ATOM 656 C CA . TYR A 1 83 ? 45.627 0.100 -35.210 1.00 40.82 122 TYR A CA 1
ATOM 657 C C . TYR A 1 83 ? 46.738 -0.433 -36.130 1.00 38.33 122 TYR A C 1
ATOM 658 O O . TYR A 1 83 ? 46.521 -1.379 -36.888 1.00 37.83 122 TYR A O 1
ATOM 667 N N . GLU A 1 84 ? 47.922 0.171 -36.061 1.00 39.77 123 GLU A N 1
ATOM 668 C CA . GLU A 1 84 ? 49.043 -0.283 -36.886 1.00 40.75 123 GLU A CA 1
ATOM 669 C C . GLU A 1 84 ? 49.349 -1.756 -36.647 1.00 45.00 123 GLU A C 1
ATOM 670 O O . GLU A 1 84 ? 49.648 -2.502 -37.578 1.00 41.35 123 GLU A O 1
ATOM 676 N N . GLU A 1 85 ? 49.251 -2.176 -35.391 1.00 41.73 124 GLU A N 1
ATOM 677 C CA . GLU A 1 85 ? 49.608 -3.541 -35.037 1.00 42.90 124 GLU A CA 1
ATOM 678 C C . GLU A 1 85 ? 48.568 -4.512 -35.588 1.00 43.73 124 GLU A C 1
ATOM 679 O O . GLU A 1 85 ? 48.916 -5.557 -36.142 1.00 43.44 124 GLU A O 1
ATOM 685 N N . LEU A 1 86 ? 47.294 -4.131 -35.469 1.00 40.14 125 LEU A N 1
ATOM 686 C CA . LEU A 1 86 ? 46.201 -4.931 -36.010 1.00 40.86 125 LEU A CA 1
ATOM 687 C C . LEU A 1 86 ? 46.303 -5.075 -37.537 1.00 42.43 125 LEU A C 1
ATOM 688 O O . LEU A 1 86 ? 46.107 -6.164 -38.076 1.00 47.61 125 LEU A O 1
ATOM 693 N N . ILE A 1 87 ? 46.635 -3.988 -38.230 1.00 41.66 126 ILE A N 1
ATOM 694 C CA . ILE A 1 87 ? 46.909 -4.052 -39.668 1.00 43.44 126 ILE A CA 1
ATOM 695 C C . ILE A 1 87 ? 48.069 -5.010 -39.977 1.00 51.98 126 ILE A C 1
ATOM 696 O O . ILE A 1 87 ? 48.041 -5.730 -40.976 1.00 54.41 126 ILE A O 1
ATOM 701 N N . ALA A 1 88 ? 49.076 -5.037 -39.108 1.00 48.88 127 ALA A N 1
ATOM 702 C CA . ALA A 1 88 ? 50.235 -5.904 -39.320 1.00 54.28 127 ALA A CA 1
ATOM 703 C C . ALA A 1 88 ? 49.878 -7.370 -39.104 1.00 53.83 127 ALA A C 1
ATOM 704 O O . ALA A 1 88 ? 50.463 -8.256 -39.723 1.00 62.89 127 ALA A O 1
ATOM 706 N N . GLU A 1 89 ? 48.921 -7.617 -38.222 1.00 50.04 128 GLU A N 1
ATOM 707 C CA . GLU A 1 89 ? 48.527 -8.977 -37.897 1.00 55.37 128 GLU A CA 1
ATOM 708 C C . GLU A 1 89 ? 47.440 -9.506 -38.828 1.00 57.60 128 GLU A C 1
ATOM 709 O O . GLU A 1 89 ? 46.913 -10.598 -38.621 1.00 57.37 128 GLU A O 1
ATOM 715 N N . GLY A 1 90 ? 47.106 -8.723 -39.851 1.00 58.11 129 GLY A N 1
ATOM 716 C CA . GLY A 1 90 ? 46.264 -9.207 -40.928 1.00 58.76 129 GLY A CA 1
ATOM 717 C C . GLY A 1 90 ? 44.864 -8.635 -41.003 1.00 55.01 129 GLY A C 1
ATOM 718 O O . GLY A 1 90 ? 44.122 -8.978 -41.914 1.00 58.58 129 GLY A O 1
ATOM 719 N N . PHE A 1 91 ? 44.483 -7.788 -40.053 1.00 50.42 130 PHE A N 1
ATOM 720 C CA . PHE A 1 91 ? 43.164 -7.168 -40.117 1.00 46.14 130 PHE A CA 1
ATOM 721 C C . PHE A 1 91 ? 43.215 -6.012 -41.083 1.00 41.96 130 PHE A C 1
ATOM 722 O O . PHE A 1 91 ? 44.285 -5.482 -41.364 1.00 46.12 130 PHE A O 1
ATOM 730 N N . GLU A 1 92 ? 42.050 -5.639 -41.599 1.00 46.40 131 GLU A N 1
ATOM 731 C CA . GLU A 1 92 ? 41.928 -4.446 -42.418 1.00 46.33 131 GLU A CA 1
ATOM 732 C C . GLU A 1 92 ? 40.850 -3.564 -41.814 1.00 43.23 131 GLU A C 1
ATOM 733 O O . GLU A 1 92 ? 40.065 -4.000 -40.962 1.00 45.87 131 GLU A O 1
ATOM 739 N N . GLY A 1 93 ? 40.818 -2.309 -42.227 1.00 39.24 132 GLY A N 1
ATOM 740 C CA . GLY A 1 93 ? 39.783 -1.427 -41.754 1.00 38.86 132 GLY A CA 1
ATOM 741 C C . GLY A 1 93 ? 40.244 -0.001 -41.573 1.00 40.71 132 GLY A C 1
ATOM 742 O O . GLY A 1 93 ? 41.254 0.433 -42.143 1.00 42.01 132 GLY A O 1
ATOM 743 N N . ALA A 1 94 ? 39.493 0.719 -40.753 1.00 41.77 133 ALA A N 1
ATOM 744 C CA . ALA A 1 94 ? 39.604 2.157 -40.654 1.00 41.41 133 ALA A CA 1
ATOM 745 C C . ALA A 1 94 ? 39.987 2.653 -39.275 1.00 39.96 133 ALA A C 1
ATOM 746 O O . ALA A 1 94 ? 39.610 2.067 -38.242 1.00 42.07 133 ALA A O 1
ATOM 748 N N . PHE A 1 95 ? 40.789 3.712 -39.269 1.00 38.92 134 PHE A N 1
ATOM 749 C CA . PHE A 1 95 ? 41.025 4.494 -38.072 1.00 40.46 134 PHE A CA 1
ATOM 750 C C . PHE A 1 95 ? 40.333 5.814 -38.281 1.00 42.79 134 PHE A C 1
ATOM 751 O O . PHE A 1 95 ? 40.604 6.506 -39.269 1.00 41.09 134 PHE A O 1
ATOM 759 N N . LEU A 1 96 ? 39.434 6.160 -37.370 1.00 42.38 135 LEU A N 1
ATOM 760 C CA . LEU A 1 96 ? 38.699 7.413 -37.498 1.00 47.08 135 LEU A CA 1
ATOM 761 C C . LEU A 1 96 ? 39.033 8.332 -36.340 1.00 48.12 135 LEU A C 1
ATOM 762 O O . LEU A 1 96 ? 38.855 7.965 -35.173 1.00 47.01 135 LEU A O 1
ATOM 767 N N . GLN A 1 97 ? 39.524 9.518 -36.669 1.00 46.33 136 GLN A N 1
ATOM 768 C CA . GLN A 1 97 ? 39.751 10.557 -35.680 1.00 50.71 136 GLN A CA 1
ATOM 769 C C . GLN A 1 97 ? 38.715 11.643 -35.899 1.00 55.12 136 GLN A C 1
ATOM 770 O O . GLN A 1 97 ? 38.766 12.365 -36.889 1.00 54.73 136 GLN A O 1
ATOM 776 N N . ALA A 1 98 ? 37.762 11.736 -34.979 1.00 60.33 137 ALA A N 1
ATOM 777 C CA . ALA A 1 98 ? 36.621 12.622 -35.159 1.00 68.63 137 ALA A CA 1
ATOM 778 C C . ALA A 1 98 ? 36.229 13.277 -33.845 1.00 73.48 137 ALA A C 1
ATOM 779 O O . ALA A 1 98 ? 35.818 12.594 -32.913 1.00 69.60 137 ALA A O 1
ATOM 781 N N . ALA A 1 99 ? 36.358 14.600 -33.783 1.00 77.74 138 ALA A N 1
ATOM 782 C CA . ALA A 1 99 ? 36.082 15.357 -32.566 1.00 81.66 138 ALA A CA 1
ATOM 783 C C . ALA A 1 99 ? 36.940 14.855 -31.401 1.00 82.76 138 ALA A C 1
ATOM 784 O O . ALA A 1 99 ? 36.420 14.429 -30.365 1.00 83.31 138 ALA A O 1
ATOM 786 N N . ARG A 1 100 ? 38.256 14.887 -31.604 1.00 82.25 139 ARG A N 1
ATOM 787 C CA . ARG A 1 100 ? 39.253 14.604 -30.567 1.00 81.38 139 ARG A CA 1
ATOM 788 C C . ARG A 1 100 ? 39.224 13.172 -30.032 1.00 72.81 139 ARG A C 1
ATOM 789 O O . ARG A 1 100 ? 40.016 12.814 -29.160 1.00 72.17 139 ARG A O 1
ATOM 797 N N . ILE A 1 101 ? 38.322 12.349 -30.553 1.00 66.40 140 ILE A N 1
ATOM 798 C CA . ILE A 1 101 ? 38.259 10.965 -30.122 1.00 57.05 140 ILE A CA 1
ATOM 799 C C . ILE A 1 101 ? 38.547 10.016 -31.279 1.00 52.26 140 ILE A C 1
ATOM 800 O O . ILE A 1 101 ? 38.158 10.265 -32.432 1.00 53.86 140 ILE A O 1
ATOM 805 N N . PRO A 1 102 ? 39.293 8.946 -30.983 1.00 49.69 141 PRO A N 1
ATOM 806 C CA . PRO A 1 102 ? 39.651 7.931 -31.970 1.00 45.77 141 PRO A CA 1
ATOM 807 C C . PRO A 1 102 ? 38.747 6.701 -31.900 1.00 45.27 141 PRO A C 1
ATOM 808 O O . PRO A 1 102 ? 38.267 6.285 -30.817 1.00 44.70 141 PRO A O 1
ATOM 812 N N . ILE A 1 103 ? 38.517 6.104 -33.061 1.00 43.66 142 ILE A N 1
ATOM 813 C CA . ILE A 1 103 ? 37.732 4.886 -33.156 1.00 44.70 142 ILE A CA 1
ATOM 814 C C . ILE A 1 103 ? 38.363 3.973 -34.196 1.00 43.27 142 ILE A C 1
ATOM 815 O O . ILE A 1 103 ? 38.813 4.427 -35.250 1.00 43.34 142 ILE A O 1
ATOM 820 N N . ILE A 1 104 ? 38.420 2.683 -33.899 1.00 41.64 143 ILE A N 1
ATOM 821 C CA . ILE A 1 104 ? 38.872 1.715 -34.892 1.00 41.99 143 ILE A CA 1
ATOM 822 C C . ILE A 1 104 ? 37.693 0.886 -35.397 1.00 43.23 143 ILE A C 1
ATOM 823 O O . ILE A 1 104 ? 36.896 0.385 -34.600 1.00 45.78 143 ILE A O 1
ATOM 828 N N . LYS A 1 105 ? 37.578 0.753 -36.717 1.00 38.77 144 LYS A N 1
ATOM 829 C CA . LYS A 1 105 ? 36.586 -0.120 -37.335 1.00 40.94 144 LYS A CA 1
ATOM 830 C C . LYS A 1 105 ? 37.253 -1.179 -38.214 1.00 43.49 144 LYS A C 1
ATOM 831 O O . LYS A 1 105 ? 37.665 -0.894 -39.333 1.00 42.99 144 LYS A O 1
ATOM 837 N N . LEU A 1 106 ? 37.376 -2.398 -37.691 1.00 38.12 145 LEU A N 1
ATOM 838 C CA . LEU A 1 106 ? 38.002 -3.511 -38.418 1.00 40.44 145 LEU A CA 1
ATOM 839 C C . LEU A 1 106 ? 37.002 -4.233 -39.310 1.00 49.14 145 LEU A C 1
ATOM 840 O O . LEU A 1 106 ? 35.850 -4.455 -38.910 1.00 53.29 145 LEU A O 1
ATOM 845 N N . THR A 1 107 ? 37.435 -4.607 -40.515 1.00 49.95 146 THR A N 1
ATOM 846 C CA . THR A 1 107 ? 36.506 -5.099 -41.534 1.00 53.74 146 THR A CA 1
ATOM 847 C C . THR A 1 107 ? 36.869 -6.444 -42.157 1.00 57.26 146 THR A C 1
ATOM 848 O O . THR A 1 107 ? 36.036 -7.055 -42.827 1.00 61.66 146 THR A O 1
ATOM 852 N N . SER A 1 108 ? 38.094 -6.913 -41.949 1.00 58.92 147 SER A N 1
ATOM 853 C CA . SER A 1 108 ? 38.530 -8.152 -42.593 1.00 65.55 147 SER A CA 1
ATOM 854 C C . SER A 1 108 ? 39.744 -8.782 -41.912 1.00 68.61 147 SER A C 1
ATOM 855 O O . SER A 1 108 ? 40.398 -8.140 -41.101 1.00 62.59 147 SER A O 1
ATOM 858 N N . ASP A 1 109 ? 40.028 -10.038 -42.262 1.00 82.98 148 ASP A N 1
ATOM 859 C CA . ASP A 1 109 ? 41.196 -10.772 -41.770 1.00 85.65 148 ASP A CA 1
ATOM 860 C C . ASP A 1 109 ? 41.815 -11.583 -42.910 1.00 88.54 148 ASP A C 1
ATOM 861 O O . ASP A 1 109 ? 43.024 -11.529 -43.154 1.00 91.38 148 ASP A O 1
ATOM 866 N N . GLY A 1 113 ? 40.426 -17.789 -36.694 1.00 90.44 152 GLY A N 1
ATOM 867 C CA . GLY A 1 113 ? 39.884 -17.426 -37.992 1.00 91.56 152 GLY A CA 1
ATOM 868 C C . GLY A 1 113 ? 40.656 -16.307 -38.668 1.00 91.56 152 GLY A C 1
ATOM 869 O O . GLY A 1 113 ? 41.846 -16.442 -38.952 1.00 92.57 152 GLY A O 1
ATOM 870 N N . PHE A 1 114 ? 39.979 -15.192 -38.928 1.00 92.95 153 PHE A N 1
ATOM 871 C CA . PHE A 1 114 ? 38.563 -15.044 -38.610 1.00 91.77 153 PHE A CA 1
ATOM 872 C C . PHE A 1 114 ? 37.811 -14.586 -39.861 1.00 93.35 153 PHE A C 1
ATOM 873 O O . PHE A 1 114 ? 36.586 -14.436 -39.847 1.00 94.79 153 PHE A O 1
ATOM 881 N N . GLY A 1 115 ? 38.566 -14.366 -40.936 1.00 92.61 154 GLY A N 1
ATOM 882 C CA . GLY A 1 115 ? 38.013 -14.197 -42.270 1.00 92.32 154 GLY A CA 1
ATOM 883 C C . GLY A 1 115 ? 37.548 -12.807 -42.662 1.00 90.03 154 GLY A C 1
ATOM 884 O O . GLY A 1 115 ? 37.865 -11.815 -42.005 1.00 87.94 154 GLY A O 1
ATOM 885 N N . ALA A 1 116 ? 36.798 -12.747 -43.760 1.00 93.02 155 ALA A N 1
ATOM 886 C CA . ALA A 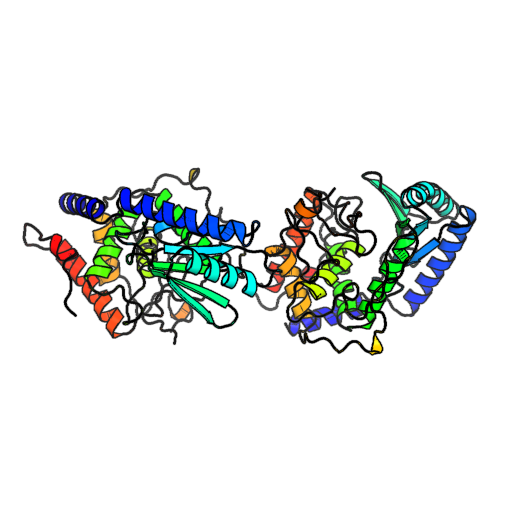1 116 ? 36.142 -11.517 -44.197 1.00 93.92 155 ALA A CA 1
ATOM 887 C C . ALA A 1 116 ? 34.834 -11.340 -43.427 1.00 91.93 155 ALA A C 1
ATOM 888 O O . ALA A 1 116 ? 34.171 -10.305 -43.512 1.00 92.23 155 ALA A O 1
ATOM 890 N N . SER A 1 117 ? 34.483 -12.366 -42.660 1.00 91.55 156 SER A N 1
ATOM 891 C CA . SER A 1 117 ? 33.310 -12.344 -41.798 1.00 83.64 156 SER A CA 1
ATOM 892 C C . SER A 1 117 ? 33.449 -11.349 -40.651 1.00 85.15 156 SER A C 1
ATOM 893 O O . SER A 1 117 ? 32.478 -11.068 -39.942 1.00 80.09 156 SER A O 1
ATOM 896 N N . PHE A 1 118 ? 34.652 -10.805 -40.481 1.00 89.22 157 PHE A N 1
ATOM 897 C CA . PHE A 1 118 ? 34.991 -10.093 -39.250 1.00 87.48 157 PHE A CA 1
ATOM 898 C C . PHE A 1 118 ? 34.655 -8.597 -39.234 1.00 77.48 157 PHE A C 1
ATOM 899 O O . PHE A 1 118 ? 35.118 -7.834 -40.077 1.00 85.68 157 PHE A O 1
ATOM 907 N N . GLN A 1 119 ? 33.853 -8.193 -38.256 1.00 69.14 158 GLN A N 1
ATOM 908 C CA . GLN A 1 119 ? 33.533 -6.789 -38.036 1.00 62.99 158 GLN A CA 1
ATOM 909 C C . GLN A 1 119 ? 33.650 -6.411 -36.554 1.00 57.58 158 GLN A C 1
ATOM 910 O O . GLN A 1 119 ? 32.866 -6.855 -35.697 1.00 50.87 158 GLN A O 1
ATOM 916 N N . CYS A 1 120 ? 34.628 -5.568 -36.257 1.00 48.25 159 CYS A N 1
ATOM 917 C CA . CYS A 1 120 ? 34.954 -5.255 -34.876 1.00 44.83 159 CYS A CA 1
ATOM 918 C C . CYS A 1 120 ? 35.170 -3.764 -34.712 1.00 47.16 159 CYS A C 1
ATOM 919 O O . CYS A 1 120 ? 36.034 -3.181 -35.371 1.00 52.60 159 CYS A O 1
ATOM 922 N N . ASP A 1 121 ? 34.375 -3.156 -33.843 1.00 46.49 160 ASP A N 1
ATOM 923 C CA . ASP A 1 121 ? 34.484 -1.740 -33.519 1.00 48.31 160 ASP A CA 1
ATOM 924 C C . ASP A 1 121 ? 35.185 -1.551 -32.191 1.00 48.14 160 ASP A C 1
ATOM 925 O O . ASP A 1 121 ? 34.773 -2.123 -31.183 1.00 43.82 160 ASP A O 1
ATOM 930 N N . ILE A 1 122 ? 36.223 -0.726 -32.179 1.00 46.46 161 ILE A N 1
ATOM 931 C CA . ILE A 1 122 ? 36.984 -0.503 -30.960 1.00 49.52 161 ILE A CA 1
ATOM 932 C C . ILE A 1 122 ? 36.985 0.975 -30.580 1.00 50.09 161 ILE A C 1
ATOM 933 O O . ILE A 1 122 ? 37.453 1.827 -31.342 1.00 47.41 161 ILE A O 1
ATOM 938 N N . GLY A 1 123 ? 36.456 1.261 -29.397 1.00 44.40 162 GLY A N 1
ATOM 939 C CA . GLY A 1 123 ? 36.433 2.596 -28.837 1.00 43.60 162 GLY A CA 1
ATOM 940 C C . GLY A 1 123 ? 37.452 2.756 -27.724 1.00 49.16 162 GLY A C 1
ATOM 941 O O . GLY A 1 123 ? 38.110 1.789 -27.315 1.00 51.00 162 GLY A O 1
ATOM 942 N N . PHE A 1 124 ? 37.581 3.978 -27.224 1.00 46.90 163 PHE A N 1
ATOM 943 C CA . PHE A 1 124 ? 38.599 4.275 -26.222 1.00 54.57 163 PHE A CA 1
ATOM 944 C C . PHE A 1 124 ? 38.030 5.052 -25.028 1.00 49.58 163 PHE A C 1
ATOM 945 O O . PHE A 1 124 ? 37.576 6.198 -25.155 1.00 46.66 163 PHE A O 1
ATOM 953 N N . ASN A 1 125 ? 38.066 4.406 -23.864 1.00 48.75 164 ASN A N 1
ATOM 954 C CA . ASN A 1 125 ? 37.496 4.958 -22.641 1.00 44.26 164 ASN A CA 1
ATOM 955 C C . ASN A 1 125 ? 36.019 5.255 -22.790 1.00 44.25 164 ASN A C 1
ATOM 956 O O . ASN A 1 125 ? 35.543 6.296 -22.337 1.00 47.60 164 ASN A O 1
ATOM 961 N N . ASN A 1 126 ? 35.308 4.342 -23.444 1.00 41.47 165 ASN A N 1
ATOM 962 C CA . ASN A 1 126 ? 33.853 4.425 -23.548 1.00 46.32 165 ASN A CA 1
ATOM 963 C C . ASN A 1 126 ? 33.247 3.737 -22.330 1.00 43.22 165 ASN A C 1
ATOM 964 O O . ASN A 1 126 ? 32.674 2.655 -22.429 1.00 46.28 165 ASN A O 1
ATOM 969 N N . ARG A 1 127 ? 33.379 4.368 -21.174 1.00 41.36 166 ARG A N 1
ATOM 970 C CA . ARG A 1 127 ? 32.968 3.725 -19.938 1.00 41.09 166 ARG A CA 1
ATOM 971 C C . ARG A 1 127 ? 31.449 3.649 -19.816 1.00 40.36 166 ARG A C 1
ATOM 972 O O . ARG A 1 127 ? 30.913 2.747 -19.175 1.00 38.45 166 ARG A O 1
ATOM 980 N N . LEU A 1 128 ? 30.744 4.591 -20.431 1.00 41.48 167 LEU A N 1
ATOM 981 C CA . LEU A 1 128 ? 29.291 4.591 -20.306 1.00 38.69 167 LEU A CA 1
ATOM 982 C C . LEU A 1 128 ? 28.696 3.332 -20.947 1.00 33.47 167 LEU A C 1
ATOM 983 O O . LEU A 1 128 ? 27.777 2.723 -20.391 1.00 33.61 167 LEU A O 1
ATOM 988 N N . ALA A 1 129 ? 29.240 2.931 -22.097 1.00 38.75 168 ALA A N 1
ATOM 989 C CA . ALA A 1 129 ? 28.776 1.718 -22.775 1.00 37.02 168 ALA A CA 1
ATOM 990 C C . ALA A 1 129 ? 29.041 0.462 -21.942 1.00 35.95 168 ALA A C 1
ATOM 991 O O . ALA A 1 129 ? 28.234 -0.474 -21.924 1.00 34.80 168 ALA A O 1
ATOM 993 N N . ILE A 1 130 ? 30.183 0.436 -21.267 1.00 32.01 169 ILE A N 1
ATOM 994 C CA . ILE A 1 130 ? 30.492 -0.668 -20.357 1.00 31.86 169 ILE A CA 1
ATOM 995 C C . ILE A 1 130 ? 29.427 -0.751 -19.271 1.00 32.53 169 ILE A C 1
ATOM 996 O O . ILE A 1 130 ? 28.903 -1.828 -18.984 1.00 32.33 169 ILE A O 1
ATOM 1001 N N . HIS A 1 131 ? 29.078 0.391 -18.676 1.00 31.26 170 HIS A N 1
ATOM 1002 C CA . HIS A 1 131 ? 28.072 0.367 -17.603 1.00 33.66 170 HIS A CA 1
ATOM 1003 C C . HIS A 1 131 ? 26.657 0.042 -18.109 1.00 33.86 170 HIS A C 1
ATOM 1004 O O . HIS A 1 131 ? 25.904 -0.653 -17.438 1.00 31.88 170 HIS A O 1
ATOM 1011 N N . ASN A 1 132 ? 26.302 0.521 -19.299 1.00 34.16 171 ASN A N 1
ATOM 1012 C CA . ASN A 1 132 ? 25.026 0.134 -19.901 1.00 32.12 171 ASN A CA 1
ATOM 1013 C C . ASN A 1 132 ? 24.944 -1.373 -20.043 1.00 36.07 171 ASN A C 1
ATOM 1014 O O . ASN A 1 132 ? 23.928 -1.990 -19.727 1.00 31.58 171 ASN A O 1
ATOM 1019 N N . THR A 1 133 ? 26.036 -1.976 -20.493 1.00 32.48 172 THR A N 1
ATOM 1020 C CA . THR A 1 133 ? 26.049 -3.417 -20.681 1.00 32.64 172 THR A CA 1
ATOM 1021 C C . THR A 1 133 ? 25.976 -4.170 -19.349 1.00 32.78 172 THR A C 1
ATOM 1022 O O . THR A 1 133 ? 25.351 -5.229 -19.257 1.00 34.91 172 THR A O 1
ATOM 1026 N N . LEU A 1 134 ? 26.589 -3.610 -18.312 1.00 33.68 173 LEU A N 1
ATOM 1027 C CA . LEU A 1 134 ? 26.568 -4.213 -16.987 1.00 32.27 173 LEU A CA 1
ATOM 1028 C C . LEU A 1 134 ? 25.143 -4.265 -16.437 1.00 32.90 173 LEU A C 1
ATOM 1029 O O . LEU A 1 134 ? 24.732 -5.239 -15.785 1.00 31.31 173 LEU A O 1
ATOM 1034 N N . LEU A 1 135 ? 24.387 -3.202 -16.689 1.00 28.23 174 LEU A N 1
ATOM 1035 C CA . LEU A 1 135 ? 22.979 -3.198 -16.278 1.00 27.93 174 LEU A CA 1
ATOM 1036 C C . LEU A 1 135 ? 22.200 -4.296 -17.012 1.00 28.85 174 LEU A C 1
ATOM 1037 O O . LEU A 1 135 ? 21.434 -5.053 -16.406 1.00 27.19 174 LEU A O 1
ATOM 1042 N N . LEU A 1 136 ? 22.374 -4.369 -18.334 1.00 27.53 175 LEU A N 1
ATOM 1043 C CA . LEU A 1 136 ? 21.667 -5.378 -19.126 1.00 27.66 175 LEU A CA 1
ATOM 1044 C C . LEU A 1 136 ? 22.095 -6.793 -18.726 1.00 33.24 175 LEU A C 1
ATOM 1045 O O . LEU A 1 136 ? 21.249 -7.680 -18.582 1.00 31.95 175 LEU A O 1
ATOM 1050 N N . SER A 1 137 ? 23.401 -6.999 -18.548 1.00 30.25 176 SER A N 1
ATOM 1051 C CA . SER A 1 137 ? 23.934 -8.283 -18.045 1.00 29.58 176 SER A CA 1
ATOM 1052 C C . SER A 1 137 ? 23.311 -8.673 -16.711 1.00 28.93 176 SER A C 1
ATOM 1053 O O . SER A 1 137 ? 23.007 -9.841 -16.475 1.00 30.55 176 SER A O 1
ATOM 1056 N N . SER A 1 138 ? 23.127 -7.701 -15.833 1.00 32.04 177 SER A N 1
ATOM 1057 C CA . SER A 1 138 ? 22.540 -8.002 -14.525 1.00 32.34 177 SER A CA 1
ATOM 1058 C C . SER A 1 138 ? 21.110 -8.486 -14.661 1.00 30.16 177 SER A C 1
ATOM 1059 O O . SER A 1 138 ? 20.700 -9.462 -14.023 1.00 29.78 177 SER A O 1
ATOM 1062 N N . TYR A 1 139 ? 20.332 -7.812 -15.490 1.00 28.46 178 TYR A N 1
ATOM 1063 C CA . TYR A 1 139 ? 18.970 -8.268 -15.670 1.00 27.33 178 TYR A CA 1
ATOM 1064 C C . TYR A 1 139 ? 18.904 -9.667 -16.299 1.00 31.80 178 TYR A C 1
ATOM 1065 O O . TYR A 1 139 ? 18.012 -10.433 -15.973 1.00 31.02 178 TYR A O 1
ATOM 1074 N N . THR A 1 140 ? 19.801 -9.992 -17.234 1.00 30.91 179 THR A N 1
ATOM 1075 C CA . THR A 1 140 ? 19.745 -11.321 -17.843 1.00 29.37 179 THR A CA 1
ATOM 1076 C C . THR A 1 140 ? 20.098 -12.387 -16.789 1.00 32.53 179 THR A C 1
ATOM 1077 O O . THR A 1 140 ? 19.635 -13.523 -16.858 1.00 34.87 179 THR A O 1
ATOM 1081 N N . LYS A 1 141 ? 20.923 -12.025 -15.810 1.00 34.28 180 LYS A N 1
ATOM 1082 C CA . LYS A 1 141 ? 21.225 -12.969 -14.725 1.00 36.89 180 LYS A CA 1
ATOM 1083 C C . LYS A 1 141 ? 20.096 -13.136 -13.722 1.00 35.19 180 LYS A C 1
ATOM 1084 O O . LYS A 1 141 ? 20.009 -14.158 -13.013 1.00 39.68 180 LYS A O 1
ATOM 1090 N N . LEU A 1 142 ? 19.237 -12.134 -13.637 1.00 30.80 181 LEU A N 1
ATOM 1091 C CA . LEU A 1 142 ? 18.157 -12.135 -12.663 1.00 34.27 181 LEU A CA 1
ATOM 1092 C C . LEU A 1 142 ? 16.981 -13.029 -13.047 1.00 34.24 181 LEU A C 1
ATOM 1093 O O . LEU A 1 142 ? 16.324 -13.601 -12.174 1.00 35.33 181 LEU A O 1
ATOM 1098 N N . ASP A 1 143 ? 16.698 -13.163 -14.338 1.00 31.22 182 ASP A N 1
ATOM 1099 C CA . ASP A 1 143 ? 15.568 -14.000 -14.768 1.00 33.41 182 ASP A CA 1
ATOM 1100 C C . ASP A 1 143 ? 15.852 -14.683 -16.099 1.00 31.92 182 ASP A C 1
ATOM 1101 O O . ASP A 1 143 ? 16.197 -14.004 -17.083 1.00 33.43 182 ASP A O 1
ATOM 1106 N N . ALA A 1 144 ? 15.704 -16.009 -16.130 1.00 31.05 183 ALA A N 1
ATOM 1107 C CA . ALA A 1 144 ? 16.074 -16.793 -17.320 1.00 34.07 183 ALA A CA 1
ATOM 1108 C C . ALA A 1 144 ? 15.232 -16.496 -18.559 1.00 31.82 183 ALA A C 1
ATOM 1109 O O . ALA A 1 144 ? 15.641 -16.830 -19.680 1.00 33.04 183 ALA A O 1
ATOM 1111 N N . ARG A 1 145 ? 14.060 -15.909 -18.363 1.00 31.14 184 ARG A N 1
ATOM 1112 C CA . ARG A 1 145 ? 13.175 -15.622 -19.494 1.00 30.05 184 ARG A CA 1
ATOM 1113 C C . ARG A 1 145 ? 13.679 -14.470 -20.360 1.00 32.40 184 ARG A C 1
ATOM 1114 O O . ARG A 1 145 ? 13.250 -14.320 -21.516 1.00 31.07 184 ARG A O 1
ATOM 1122 N N . LEU A 1 146 ? 14.540 -13.623 -19.799 1.00 29.42 185 LEU A N 1
ATOM 1123 C CA . LEU A 1 146 ? 14.895 -12.388 -20.501 1.00 28.07 185 LEU A CA 1
ATOM 1124 C C . LEU A 1 146 ? 15.712 -12.650 -21.779 1.00 28.27 185 LEU A C 1
ATOM 1125 O O . LEU A 1 146 ? 15.408 -12.060 -22.846 1.00 28.52 185 LEU A O 1
ATOM 1130 N N . LYS A 1 147 ? 16.733 -13.497 -21.688 1.00 33.42 186 LYS A N 1
ATOM 1131 C CA . LYS A 1 147 ? 17.592 -13.724 -22.858 1.00 34.24 186 LYS A CA 1
ATOM 1132 C C . LYS A 1 147 ? 16.778 -14.219 -24.076 1.00 33.68 186 LYS A C 1
ATOM 1133 O O . LYS A 1 147 ? 16.842 -13.594 -25.146 1.00 29.40 186 LYS A O 1
ATOM 1139 N N . PRO A 1 148 ? 15.961 -15.278 -23.927 1.00 29.53 187 PRO A N 1
ATOM 1140 C CA . PRO A 1 148 ? 15.228 -15.661 -25.150 1.00 31.88 187 PRO A CA 1
ATOM 1141 C C . PRO A 1 148 ? 14.206 -14.607 -25.610 1.00 33.11 187 PRO A C 1
ATOM 1142 O O . PRO A 1 148 ? 14.014 -14.444 -26.822 1.00 34.03 187 PRO A O 1
ATOM 1146 N N . MET A 1 149 ? 13.591 -13.890 -24.671 1.00 28.84 188 MET A N 1
ATOM 1147 C CA . MET A 1 149 ? 12.656 -12.840 -25.048 1.00 28.39 188 MET A CA 1
ATOM 1148 C C . MET A 1 149 ? 13.365 -11.777 -25.877 1.00 31.70 188 MET A C 1
ATOM 1149 O O . MET A 1 149 ? 12.867 -11.358 -26.920 1.00 30.39 188 MET A O 1
ATOM 1154 N N . VAL A 1 150 ? 14.539 -11.354 -25.419 1.00 30.48 189 VAL A N 1
ATOM 1155 C CA . VAL A 1 150 ? 15.301 -10.333 -26.157 1.00 31.81 189 VAL A CA 1
ATOM 1156 C C . VAL A 1 150 ? 15.744 -10.843 -27.530 1.00 30.57 189 VAL A C 1
ATOM 1157 O O . VAL A 1 150 ? 15.625 -10.130 -28.555 1.00 29.05 189 VAL A O 1
ATOM 1161 N N . LEU A 1 151 ? 16.265 -12.064 -27.579 1.00 29.71 190 LEU A N 1
ATOM 1162 C CA . LEU A 1 151 ? 16.707 -12.593 -28.868 1.00 32.04 190 LEU A CA 1
ATOM 1163 C C . LEU A 1 151 ? 15.553 -12.687 -29.860 1.00 33.96 190 LEU A C 1
ATOM 1164 O O . LEU A 1 151 ? 15.725 -12.361 -31.052 1.00 31.23 190 LEU A O 1
ATOM 1169 N N . LEU A 1 152 ? 14.378 -13.100 -29.387 1.00 28.87 191 LEU A N 1
ATOM 1170 C CA . LEU A 1 152 ? 13.216 -13.265 -30.280 1.00 30.39 191 LEU A CA 1
ATOM 1171 C C . LEU A 1 152 ? 12.723 -11.909 -30.791 1.00 32.96 191 LEU A C 1
ATOM 1172 O O . LEU A 1 152 ? 12.404 -11.735 -31.991 1.00 32.71 191 LEU A O 1
ATOM 1177 N N . VAL A 1 153 ? 12.695 -10.929 -29.901 1.00 28.25 192 VAL A N 1
ATOM 1178 C CA . VAL A 1 153 ? 12.316 -9.571 -30.316 1.00 29.58 192 VAL A CA 1
ATOM 1179 C C . VAL A 1 153 ? 13.348 -8.998 -31.296 1.00 31.52 192 VAL A C 1
ATOM 1180 O O . VAL A 1 153 ? 12.980 -8.367 -32.301 1.00 31.95 192 VAL A O 1
ATOM 1184 N N . LYS A 1 154 ? 14.637 -9.209 -31.033 1.00 28.13 193 LYS A N 1
ATOM 1185 C CA . LYS A 1 154 ? 15.662 -8.683 -31.969 1.00 31.97 193 LYS A CA 1
ATOM 1186 C C . LYS A 1 154 ? 15.540 -9.335 -33.358 1.00 33.78 193 LYS A C 1
ATOM 1187 O O . LYS A 1 154 ? 15.679 -8.673 -34.410 1.00 31.77 193 LYS A O 1
ATOM 1193 N N . HIS A 1 155 ? 15.274 -10.636 -33.356 1.00 31.50 194 HIS A N 1
ATOM 1194 C CA . HIS A 1 155 ? 15.099 -11.408 -34.575 1.00 32.82 194 HIS A CA 1
ATOM 1195 C C . HIS A 1 155 ? 13.887 -10.923 -35.369 1.00 35.05 194 HIS A C 1
ATOM 1196 O O . HIS A 1 155 ? 13.960 -10.683 -36.590 1.00 37.74 194 HIS A O 1
ATOM 1203 N N . TRP A 1 156 ? 12.780 -10.756 -34.666 1.00 31.60 195 TRP A N 1
ATOM 1204 C CA . TRP A 1 156 ? 11.580 -10.175 -35.262 1.00 37.00 195 TRP A CA 1
ATOM 1205 C C . TRP A 1 156 ? 11.855 -8.779 -35.847 1.00 36.24 195 TRP A C 1
ATOM 1206 O O . TRP A 1 156 ? 11.490 -8.507 -36.992 1.00 35.04 195 TRP A O 1
ATOM 1217 N N . ALA A 1 157 ? 12.520 -7.900 -35.089 1.00 34.02 196 ALA A N 1
ATOM 1218 C CA . ALA A 1 157 ? 12.743 -6.520 -35.562 1.00 32.96 196 ALA A CA 1
ATOM 1219 C C . ALA A 1 157 ? 13.636 -6.503 -36.778 1.00 39.62 196 ALA A C 1
ATOM 1220 O O . ALA A 1 157 ? 13.399 -5.746 -37.725 1.00 38.94 196 ALA A O 1
ATOM 1222 N N . LYS A 1 158 ? 14.678 -7.329 -36.756 1.00 34.09 197 LYS A N 1
ATOM 1223 C CA . LYS A 1 158 ? 15.521 -7.455 -37.936 1.00 37.20 197 LYS A CA 1
ATOM 1224 C C . LYS A 1 158 ? 14.765 -8.004 -39.158 1.00 40.55 197 LYS A C 1
ATOM 1225 O O . LYS A 1 158 ? 14.882 -7.458 -40.262 1.00 41.70 197 LYS A O 1
ATOM 1231 N N . ARG A 1 159 ? 13.970 -9.052 -38.975 1.00 39.99 198 ARG A N 1
ATOM 1232 C CA . ARG A 1 159 ? 13.230 -9.663 -40.091 1.00 40.30 198 ARG A CA 1
ATOM 1233 C C . ARG A 1 159 ? 12.144 -8.749 -40.657 1.00 45.74 198 ARG A C 1
ATOM 1234 O O . ARG A 1 159 ? 11.781 -8.852 -41.837 1.00 46.73 198 ARG A O 1
ATOM 1242 N N . LYS A 1 160 ? 11.625 -7.855 -39.823 1.00 43.67 199 LYS A N 1
ATOM 1243 C CA . LYS A 1 160 ? 10.548 -6.968 -40.256 1.00 43.88 199 LYS A CA 1
ATOM 1244 C C . LYS A 1 160 ? 11.083 -5.614 -40.718 1.00 42.64 199 LYS A C 1
ATOM 1245 O O . LYS A 1 160 ? 10.297 -4.699 -41.015 1.00 45.86 199 LYS A O 1
ATOM 1251 N N . GLN A 1 161 ? 12.409 -5.500 -40.798 1.00 40.35 200 GLN A N 1
ATOM 1252 C CA . GLN A 1 161 ? 13.080 -4.302 -41.316 1.00 42.90 200 GLN A CA 1
ATOM 1253 C C . GLN A 1 161 ? 12.767 -3.066 -40.477 1.00 46.07 200 GLN A C 1
ATOM 1254 O O . GLN A 1 161 ? 12.607 -1.974 -41.007 1.00 46.83 200 GLN A O 1
ATOM 1260 N N . ILE A 1 162 ? 12.663 -3.236 -39.161 1.00 40.94 201 ILE A N 1
ATOM 1261 C CA . ILE A 1 162 ? 12.436 -2.070 -38.303 1.00 41.28 201 ILE A CA 1
ATOM 1262 C C . ILE A 1 162 ? 13.572 -1.880 -37.321 1.00 39.43 201 ILE A C 1
ATOM 1263 O O . ILE A 1 162 ? 13.405 -1.264 -36.260 1.00 36.76 201 ILE A O 1
ATOM 1268 N N . ASN A 1 163 ? 14.735 -2.419 -37.687 1.00 37.82 202 ASN A N 1
ATOM 1269 C CA . ASN A 1 163 ? 15.921 -2.415 -36.837 1.00 36.91 202 ASN A CA 1
ATOM 1270 C C . ASN A 1 163 ? 17.056 -1.671 -37.565 1.00 39.52 202 ASN A C 1
ATOM 1271 O O . ASN A 1 163 ? 18.232 -2.063 -37.498 1.00 42.36 202 ASN A O 1
ATOM 1276 N N . SER A 1 164 ? 16.689 -0.591 -38.262 1.00 39.59 203 SER A N 1
ATOM 1277 C CA . SER A 1 164 ? 17.659 0.184 -39.043 1.00 39.71 203 SER A CA 1
ATOM 1278 C C . SER A 1 164 ? 17.657 1.652 -38.656 1.00 43.05 203 SER A C 1
ATOM 1279 O O . SER A 1 164 ? 16.926 2.450 -39.251 1.00 45.95 203 SER A O 1
ATOM 1282 N N . PRO A 1 165 ? 18.486 2.018 -37.674 1.00 44.77 204 PRO A N 1
ATOM 1283 C CA . PRO A 1 165 ? 18.514 3.411 -37.215 1.00 50.34 204 PRO A CA 1
ATOM 1284 C C . PRO A 1 165 ? 18.943 4.403 -38.302 1.00 56.99 204 PRO A C 1
ATOM 1285 O O . PRO A 1 165 ? 18.609 5.585 -38.220 1.00 59.66 204 PRO A O 1
ATOM 1289 N N . TYR A 1 166 ? 19.623 3.922 -39.336 1.00 51.10 205 TYR A N 1
ATOM 1290 C CA . TYR A 1 166 ? 20.042 4.797 -40.418 1.00 51.86 205 TYR A CA 1
ATOM 1291 C C . TYR A 1 166 ? 18.933 5.008 -41.455 1.00 51.27 205 TYR A C 1
ATOM 1292 O O . TYR A 1 166 ? 18.957 5.985 -42.212 1.00 56.89 205 TYR A O 1
ATOM 1301 N N . PHE A 1 167 ? 17.958 4.105 -41.477 1.00 47.79 206 PHE A N 1
ATOM 1302 C CA . PHE A 1 167 ? 16.767 4.242 -42.307 1.00 50.95 206 PHE A CA 1
ATOM 1303 C C . PHE A 1 167 ? 15.520 4.553 -41.481 1.00 49.99 206 PHE A C 1
ATOM 1304 O O . PHE A 1 167 ? 14.412 4.174 -41.860 1.00 56.09 206 PHE A O 1
ATOM 1312 N N . GLY A 1 168 ? 15.692 5.217 -40.344 1.00 46.84 207 GLY A N 1
ATOM 1313 C CA . GLY A 1 168 ? 14.551 5.786 -39.655 1.00 43.84 207 GLY A CA 1
ATOM 1314 C C . GLY A 1 168 ? 13.868 4.890 -38.638 1.00 42.07 207 GLY A C 1
ATOM 1315 O O . GLY A 1 168 ? 12.823 5.253 -38.093 1.00 41.97 207 GLY A O 1
ATOM 1316 N N . THR A 1 169 ? 14.433 3.722 -38.362 1.00 38.19 208 THR A N 1
ATOM 1317 C CA . THR A 1 169 ? 13.841 2.927 -37.280 1.00 35.91 208 THR A CA 1
ATOM 1318 C C . THR A 1 169 ? 14.809 2.783 -36.117 1.00 39.04 208 THR A C 1
ATOM 1319 O O . THR A 1 169 ? 15.603 3.685 -35.868 1.00 37.39 208 THR A O 1
ATOM 1323 N N . LEU A 1 170 ? 14.727 1.678 -35.366 1.00 36.50 209 LEU A N 1
ATOM 1324 C CA . LEU A 1 170 ? 15.262 1.659 -34.005 1.00 34.45 209 LEU A CA 1
ATOM 1325 C C . LEU A 1 170 ? 16.434 0.695 -33.814 1.00 34.48 209 LEU A C 1
ATOM 1326 O O . LEU A 1 170 ? 16.427 -0.400 -34.364 1.00 37.21 209 LEU A O 1
ATOM 1331 N N . SER A 1 171 ? 17.413 1.096 -33.007 1.00 35.28 210 SER A N 1
ATOM 1332 C CA . SER A 1 171 ? 18.583 0.267 -32.755 1.00 31.66 210 SER A CA 1
ATOM 1333 C C . SER A 1 171 ? 18.178 -0.945 -31.930 1.00 38.15 210 SER A C 1
ATOM 1334 O O . SER A 1 171 ? 17.142 -0.935 -31.265 1.00 36.03 210 SER A O 1
ATOM 1337 N N . SER A 1 172 ? 18.993 -1.992 -31.981 1.00 32.91 211 SER A N 1
ATOM 1338 C CA . SER A 1 172 ? 18.733 -3.162 -31.148 1.00 34.24 211 SER A CA 1
ATOM 1339 C C . SER A 1 172 ? 18.667 -2.820 -29.673 1.00 36.14 211 SER A C 1
ATOM 1340 O O . SER A 1 172 ? 17.836 -3.379 -28.932 1.00 30.46 211 SER A O 1
ATOM 1343 N N . TYR A 1 173 ? 19.544 -1.922 -29.226 1.00 34.78 212 TYR A N 1
ATOM 1344 C CA . TYR A 1 173 ? 19.544 -1.497 -27.819 1.00 34.58 212 TYR A CA 1
ATOM 1345 C C . TYR A 1 173 ? 18.202 -0.866 -27.439 1.00 35.71 212 TYR A C 1
ATOM 1346 O O . TYR A 1 173 ? 17.680 -1.079 -26.333 1.00 29.99 212 TYR A O 1
ATOM 1355 N N . GLY A 1 174 ? 17.651 -0.100 -28.372 1.00 34.67 213 GLY A N 1
ATOM 1356 C CA . GLY A 1 174 ? 16.324 0.473 -28.199 1.00 34.48 213 GLY A CA 1
ATOM 1357 C C . GLY A 1 174 ? 15.289 -0.607 -27.898 1.00 32.31 213 GLY A C 1
ATOM 1358 O O . GLY A 1 174 ? 14.486 -0.461 -26.965 1.00 31.77 213 GLY A O 1
ATOM 1359 N N . TYR A 1 175 ? 15.295 -1.686 -28.678 1.00 30.00 214 TYR A N 1
ATOM 1360 C CA . TYR A 1 175 ? 14.309 -2.754 -28.464 1.00 28.33 214 TYR A CA 1
ATOM 1361 C C . TYR A 1 175 ? 14.555 -3.454 -27.132 1.00 30.11 214 TYR A C 1
ATOM 1362 O O . TYR A 1 175 ? 13.585 -3.833 -26.459 1.00 28.75 214 TYR A O 1
ATOM 1371 N N . VAL A 1 176 ? 15.826 -3.635 -26.757 1.00 27.37 215 VAL A N 1
ATOM 1372 C CA . VAL A 1 176 ? 16.119 -4.238 -25.449 1.00 25.42 215 VAL A CA 1
ATOM 1373 C C . VAL A 1 176 ? 15.524 -3.364 -24.334 1.00 28.30 215 VAL A C 1
ATOM 1374 O O . VAL A 1 176 ? 14.897 -3.865 -23.377 1.00 25.82 215 VAL A O 1
ATOM 1378 N N . LEU A 1 177 ? 15.680 -2.041 -24.453 1.00 27.73 216 LEU A N 1
ATOM 1379 C CA . LEU A 1 177 ? 15.115 -1.161 -23.421 1.00 30.14 216 LEU A CA 1
ATOM 1380 C C . LEU A 1 177 ? 13.581 -1.224 -23.453 1.00 31.72 216 LEU A C 1
ATOM 1381 O O . LEU A 1 177 ? 12.950 -1.146 -22.412 1.00 28.53 216 LEU A O 1
ATOM 1386 N N . MET A 1 178 ? 12.976 -1.361 -24.638 1.00 28.29 217 MET A N 1
ATOM 1387 C CA . MET A 1 178 ? 11.512 -1.493 -24.684 1.00 28.14 217 MET A CA 1
ATOM 1388 C C . MET A 1 178 ? 11.057 -2.773 -23.951 1.00 26.69 217 MET A C 1
ATOM 1389 O O . MET A 1 178 ? 10.030 -2.776 -23.265 1.00 27.76 217 MET A O 1
ATOM 1394 N N . VAL A 1 179 ? 11.809 -3.854 -24.140 1.00 25.66 218 VAL A N 1
ATOM 1395 C CA . VAL A 1 179 ? 11.531 -5.114 -23.440 1.00 26.10 218 VAL A CA 1
ATOM 1396 C C . VAL A 1 179 ? 11.675 -4.914 -21.939 1.00 28.22 218 VAL A C 1
ATOM 1397 O O . VAL A 1 179 ? 10.777 -5.325 -21.161 1.00 25.01 218 VAL A O 1
ATOM 1401 N N . LEU A 1 180 ? 12.787 -4.304 -21.499 1.00 27.17 219 LEU A N 1
ATOM 1402 C CA . LEU A 1 180 ? 13.027 -4.167 -20.042 1.00 30.13 219 LEU A CA 1
ATOM 1403 C C . LEU A 1 180 ? 11.966 -3.259 -19.404 1.00 28.35 219 LEU A C 1
ATOM 1404 O O . LEU A 1 180 ? 11.466 -3.530 -18.293 1.00 27.54 219 LEU A O 1
ATOM 1409 N N . TYR A 1 181 ? 11.611 -2.188 -20.108 1.00 27.43 220 TYR A N 1
ATOM 1410 C CA . TYR A 1 181 ? 10.581 -1.303 -19.578 1.00 27.03 220 TYR A CA 1
ATOM 1411 C C . TYR A 1 181 ? 9.271 -2.066 -19.359 1.00 26.83 220 TYR A C 1
ATOM 1412 O O . TYR A 1 181 ? 8.602 -1.935 -18.305 1.00 28.52 220 TYR A O 1
ATOM 1421 N N . TYR A 1 182 ? 8.905 -2.866 -20.350 1.00 25.65 221 TYR A N 1
ATOM 1422 C CA . TYR A 1 182 ? 7.676 -3.652 -20.268 1.00 27.74 221 TYR A CA 1
ATOM 1423 C C . TYR A 1 182 ? 7.733 -4.618 -19.048 1.00 28.68 221 TYR A C 1
ATOM 1424 O O . TYR A 1 182 ? 6.775 -4.739 -18.281 1.00 27.30 221 TYR A O 1
ATOM 1433 N N . LEU A 1 183 ? 8.876 -5.270 -18.857 1.00 25.73 222 LEU A N 1
ATOM 1434 C CA . LEU A 1 183 ? 9.011 -6.305 -17.812 1.00 27.64 222 LEU A CA 1
ATOM 1435 C C . LEU A 1 183 ? 9.084 -5.706 -16.414 1.00 27.80 222 LEU A C 1
ATOM 1436 O O . LEU A 1 183 ? 8.709 -6.348 -15.421 1.00 27.37 222 LEU A O 1
ATOM 1441 N N . ILE A 1 184 ? 9.556 -4.466 -16.325 1.00 26.85 223 ILE A N 1
ATOM 1442 C CA . ILE A 1 184 ? 9.686 -3.814 -15.032 1.00 28.13 223 ILE A CA 1
ATOM 1443 C C . ILE A 1 184 ? 8.420 -3.048 -14.673 1.00 28.98 223 ILE A C 1
ATOM 1444 O O . ILE A 1 184 ? 7.864 -3.194 -13.574 1.00 29.97 223 ILE A O 1
ATOM 1449 N N . HIS A 1 185 ? 7.953 -2.236 -15.609 1.00 26.41 224 HIS A N 1
ATOM 1450 C CA . HIS A 1 185 ? 6.939 -1.243 -15.281 1.00 29.22 224 HIS A CA 1
ATOM 1451 C C . HIS A 1 185 ? 5.554 -1.458 -15.860 1.00 29.04 224 HIS A C 1
ATOM 1452 O O . HIS A 1 185 ? 4.636 -0.709 -15.530 1.00 33.08 224 HIS A O 1
ATOM 1459 N N . VAL A 1 186 ? 5.392 -2.406 -16.770 1.00 27.14 225 VAL A N 1
ATOM 1460 C CA . VAL A 1 186 ? 4.074 -2.583 -17.371 1.00 30.22 225 VAL A CA 1
ATOM 1461 C C . VAL A 1 186 ? 3.390 -3.850 -16.875 1.00 32.45 225 VAL A C 1
ATOM 1462 O O . VAL A 1 186 ? 2.269 -3.793 -16.350 1.00 34.67 225 VAL A O 1
ATOM 1466 N N . ILE A 1 187 ? 4.067 -4.978 -17.037 1.00 30.18 226 ILE A N 1
ATOM 1467 C CA . ILE A 1 187 ? 3.438 -6.246 -16.723 1.00 29.61 226 ILE A CA 1
ATOM 1468 C C . ILE A 1 187 ? 3.193 -6.363 -15.218 1.00 30.98 226 ILE A C 1
ATOM 1469 O O . ILE A 1 187 ? 3.991 -5.883 -14.391 1.00 31.61 226 ILE A O 1
ATOM 1474 N N . LYS A 1 188 ? 2.045 -6.945 -14.875 1.00 31.08 227 LYS A N 1
ATOM 1475 C CA . LYS A 1 188 ? 1.672 -7.182 -13.479 1.00 30.39 227 LYS A CA 1
ATOM 1476 C C . LYS A 1 188 ? 1.342 -8.661 -13.284 1.00 35.41 227 LYS A C 1
ATOM 1477 O O . LYS A 1 188 ? 0.543 -9.216 -14.030 1.00 34.96 227 LYS A O 1
ATOM 1483 N N . PRO A 1 189 ? 1.998 -9.325 -12.309 1.00 35.61 228 PRO A N 1
ATOM 1484 C CA . PRO A 1 189 ? 3.059 -8.792 -11.450 1.00 33.74 228 PRO A CA 1
ATOM 1485 C C . PRO A 1 189 ? 4.318 -8.486 -12.251 1.00 29.30 228 PRO A C 1
ATOM 1486 O O . PRO A 1 189 ? 4.533 -9.069 -13.312 1.00 30.38 228 PRO A O 1
ATOM 1490 N N . PRO A 1 190 ? 5.141 -7.556 -11.763 1.00 30.18 229 PRO A N 1
ATOM 1491 C CA . PRO A 1 190 ? 6.378 -7.259 -12.484 1.00 29.05 229 PRO A CA 1
ATOM 1492 C C . PRO A 1 190 ? 7.273 -8.489 -12.598 1.00 30.01 229 PRO A C 1
ATOM 1493 O O . PRO A 1 190 ? 7.361 -9.290 -11.647 1.00 27.90 229 PRO A O 1
ATOM 1497 N N . VAL A 1 191 ? 7.958 -8.619 -13.719 1.00 29.62 230 VAL A N 1
ATOM 1498 C CA . VAL A 1 191 ? 8.951 -9.680 -13.860 1.00 27.94 230 VAL A CA 1
ATOM 1499 C C . VAL A 1 191 ? 10.211 -9.306 -13.063 1.00 29.22 230 VAL A C 1
ATOM 1500 O O . VAL A 1 191 ? 10.818 -10.167 -12.397 1.00 30.36 230 VAL A O 1
ATOM 1504 N N . PHE A 1 192 ? 10.530 -8.011 -13.079 1.00 30.66 231 PHE A N 1
ATOM 1505 C CA . PHE A 1 192 ? 11.780 -7.430 -12.579 1.00 31.52 231 PHE A CA 1
ATOM 1506 C C . PHE A 1 192 ? 11.506 -6.240 -11.720 1.00 30.59 231 PHE A C 1
ATOM 1507 O O . PHE A 1 192 ? 10.608 -5.474 -12.040 1.00 31.95 231 PHE A O 1
ATOM 1515 N N . PRO A 1 193 ? 12.342 -5.992 -10.709 1.00 28.64 232 PRO A N 1
ATOM 1516 C CA . PRO A 1 193 ? 12.342 -4.680 -10.064 1.00 29.50 232 PRO A CA 1
ATOM 1517 C C . PRO A 1 193 ? 13.161 -3.691 -10.881 1.00 32.54 232 PRO A C 1
ATOM 1518 O O . PRO A 1 193 ? 13.964 -4.096 -11.742 1.00 29.93 232 PRO A O 1
ATOM 1522 N N . ASN A 1 194 ? 12.984 -2.409 -10.586 1.00 33.31 233 ASN A N 1
ATOM 1523 C CA . ASN A 1 194 ? 13.828 -1.381 -11.193 1.00 33.73 233 ASN A CA 1
ATOM 1524 C C . ASN A 1 194 ? 15.081 -1.242 -10.331 1.00 33.28 233 ASN A C 1
ATOM 1525 O O . ASN A 1 194 ? 15.020 -0.751 -9.204 1.00 35.42 233 ASN A O 1
ATOM 1530 N N . LEU A 1 195 ? 16.211 -1.713 -10.838 1.00 30.86 234 LEU A N 1
ATOM 1531 C CA . LEU A 1 195 ? 17.439 -1.689 -10.039 1.00 34.00 234 LEU A CA 1
ATOM 1532 C C . LEU A 1 195 ? 18.007 -0.271 -9.826 1.00 32.31 234 LEU A C 1
ATOM 1533 O O . LEU A 1 195 ? 18.757 -0.032 -8.884 1.00 35.84 234 LEU A O 1
ATOM 1538 N N . LEU A 1 196 ? 17.644 0.681 -10.687 1.00 31.18 235 LEU A N 1
ATOM 1539 C CA . LEU A 1 196 ? 18.114 2.062 -10.501 1.00 34.85 235 LEU A CA 1
ATOM 1540 C C . LEU A 1 196 ? 17.406 2.761 -9.359 1.00 41.46 235 LEU A C 1
ATOM 1541 O O . LEU A 1 196 ? 17.995 3.595 -8.669 1.00 42.67 235 LEU A O 1
ATOM 1546 N N . LEU A 1 197 ? 16.133 2.434 -9.173 1.00 41.37 236 LEU A N 1
ATOM 1547 C CA . LEU A 1 197 ? 15.302 3.102 -8.168 1.00 42.84 236 LEU A CA 1
ATOM 1548 C C . LEU A 1 197 ? 15.241 2.375 -6.824 1.00 43.68 236 LEU A C 1
ATOM 1549 O O . LEU A 1 197 ? 14.593 2.845 -5.891 1.00 48.48 236 LEU A O 1
ATOM 1554 N N . SER A 1 198 ? 15.899 1.224 -6.737 1.00 41.16 237 SER A N 1
ATOM 1555 C CA . SER A 1 198 ? 15.979 0.472 -5.488 1.00 41.86 237 SER A CA 1
ATOM 1556 C C . SER A 1 198 ? 16.551 1.321 -4.361 1.00 47.24 237 SER A C 1
ATOM 1557 O O . SER A 1 198 ? 17.416 2.167 -4.598 1.00 49.03 237 SER A O 1
ATOM 1560 N N . PRO A 1 199 ? 16.071 1.103 -3.126 1.00 49.06 238 PRO A N 1
ATOM 1561 C CA . PRO A 1 199 ? 16.610 1.822 -1.966 1.00 50.17 238 PRO A CA 1
ATOM 1562 C C . PRO A 1 199 ? 18.066 1.462 -1.683 1.00 51.78 238 PRO A C 1
ATOM 1563 O O . PRO A 1 199 ? 18.749 2.189 -0.963 1.00 54.87 238 PRO A O 1
ATOM 1567 N N . LEU A 1 200 ? 18.522 0.346 -2.246 1.00 49.06 239 LEU A N 1
ATOM 1568 C CA . LEU A 1 200 ? 19.883 -0.143 -2.037 1.00 51.86 239 LEU A CA 1
ATOM 1569 C C . LEU A 1 200 ? 20.842 0.432 -3.075 1.00 48.58 239 LEU A C 1
ATOM 1570 O O . LEU A 1 200 ? 22.053 0.289 -2.949 1.00 51.21 239 LEU A O 1
ATOM 1575 N N . LYS A 1 201 ? 20.296 1.081 -4.100 1.00 42.94 240 LYS A N 1
ATOM 1576 C CA . LYS A 1 201 ? 21.151 1.700 -5.114 1.00 42.33 240 LYS A CA 1
ATOM 1577 C C . LYS A 1 201 ? 22.045 2.779 -4.495 1.00 46.67 240 LYS A C 1
ATOM 1578 O O . LYS A 1 201 ? 21.588 3.624 -3.722 1.00 51.97 240 LYS A O 1
ATOM 1584 N N . GLN A 1 202 ? 23.330 2.736 -4.826 1.00 47.93 241 GLN A N 1
ATOM 1585 C CA . GLN A 1 202 ? 24.251 3.781 -4.417 1.00 50.00 241 GLN A CA 1
ATOM 1586 C C . GLN A 1 202 ? 24.700 4.578 -5.630 1.00 51.36 241 GLN A C 1
ATOM 1587 O O . GLN A 1 202 ? 24.955 4.008 -6.683 1.00 45.91 241 GLN A O 1
ATOM 1593 N N . GLU A 1 203 ? 24.777 5.893 -5.465 1.00 52.22 242 GLU A N 1
ATOM 1594 C CA . GLU A 1 203 ? 25.287 6.785 -6.496 1.00 57.80 242 GLU A CA 1
ATOM 1595 C C . GLU A 1 203 ? 26.699 6.388 -6.903 1.00 54.13 242 GLU A C 1
ATOM 1596 O O . GLU A 1 203 ? 27.553 6.170 -6.051 1.00 55.57 242 GLU A O 1
ATOM 1602 N N . LYS A 1 204 ? 26.933 6.290 -8.206 1.00 49.70 243 LYS A N 1
ATOM 1603 C CA . LYS A 1 204 ? 28.271 6.050 -8.731 1.00 50.91 243 LYS A CA 1
ATOM 1604 C C . LYS A 1 204 ? 28.476 6.941 -9.950 1.00 48.17 243 LYS A C 1
ATOM 1605 O O . LYS A 1 204 ? 27.848 6.735 -10.995 1.00 48.01 243 LYS A O 1
ATOM 1611 N N . ILE A 1 205 ? 29.330 7.943 -9.810 1.00 51.21 244 ILE A N 1
ATOM 1612 C CA . ILE A 1 205 ? 29.490 8.927 -10.869 1.00 52.26 244 ILE A CA 1
ATOM 1613 C C . ILE A 1 205 ? 30.618 8.524 -11.804 1.00 48.22 244 ILE A C 1
ATOM 1614 O O . ILE A 1 205 ? 31.763 8.421 -11.397 1.00 53.24 244 ILE A O 1
ATOM 1619 N N . VAL A 1 206 ? 30.265 8.268 -13.057 1.00 47.88 245 VAL A N 1
ATOM 1620 C CA . VAL A 1 206 ? 31.236 7.944 -14.094 1.00 52.30 245 VAL A CA 1
ATOM 1621 C C . VAL A 1 206 ? 31.047 8.871 -15.289 1.00 49.46 245 VAL A C 1
ATOM 1622 O O . VAL A 1 206 ? 29.974 8.893 -15.885 1.00 48.93 245 VAL A O 1
ATOM 1626 N N . ASP A 1 207 ? 32.080 9.638 -15.626 1.00 63.85 246 ASP A N 1
ATOM 1627 C CA . ASP A 1 207 ? 32.028 1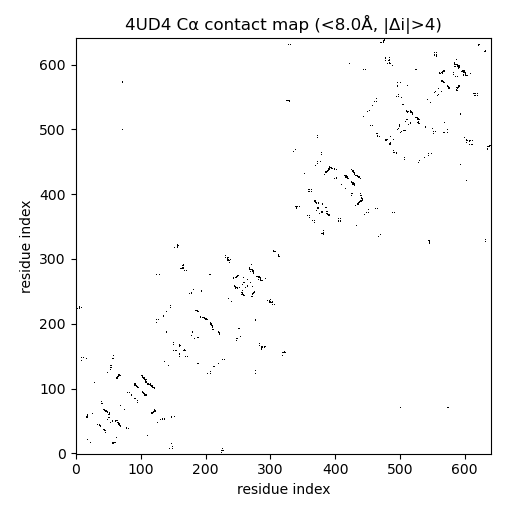0.573 -16.752 1.00 65.12 246 ASP A CA 1
ATOM 1628 C C . ASP A 1 207 ? 30.776 11.441 -16.720 1.00 63.98 246 ASP A C 1
ATOM 1629 O O . ASP A 1 207 ? 30.039 11.527 -17.704 1.00 61.68 246 ASP A O 1
ATOM 1634 N N . GLY A 1 208 ? 30.525 12.050 -15.565 1.00 64.39 247 GLY A N 1
ATOM 1635 C CA . GLY A 1 208 ? 29.433 12.991 -15.409 1.00 66.27 247 GLY A CA 1
ATOM 1636 C C . GLY A 1 208 ? 28.034 12.418 -15.303 1.00 61.91 247 GLY A C 1
ATOM 1637 O O . GLY A 1 208 ? 27.062 13.173 -15.289 1.00 62.54 247 GLY A O 1
ATOM 1638 N N . PHE A 1 209 ? 27.907 11.096 -15.233 1.00 59.84 248 PHE A N 1
ATOM 1639 C CA . PHE A 1 209 ? 26.590 10.488 -15.062 1.00 54.26 248 PHE A CA 1
ATOM 1640 C C . PHE A 1 209 ? 26.578 9.496 -13.907 1.00 48.98 248 PHE A C 1
ATOM 1641 O O . PHE A 1 209 ? 27.604 8.898 -13.584 1.00 49.25 248 PHE A O 1
ATOM 1649 N N . ASP A 1 210 ? 25.413 9.333 -13.293 1.00 46.35 249 ASP A N 1
ATOM 1650 C CA . ASP A 1 210 ? 25.227 8.320 -12.259 1.00 44.85 249 ASP A CA 1
ATOM 1651 C C . ASP A 1 210 ? 24.895 6.966 -12.896 1.00 41.99 249 ASP A C 1
ATOM 1652 O O . ASP A 1 210 ? 23.814 6.776 -13.465 1.00 39.71 249 ASP A O 1
ATOM 1657 N N . VAL A 1 211 ? 25.838 6.032 -12.813 1.00 41.77 250 VAL A N 1
ATOM 1658 C CA . VAL A 1 211 ? 25.634 4.695 -13.347 1.00 34.96 250 VAL A CA 1
ATOM 1659 C C . VAL A 1 211 ? 25.350 3.705 -12.228 1.00 35.38 250 VAL A C 1
ATOM 1660 O O . VAL A 1 211 ? 25.411 2.493 -12.436 1.00 36.61 250 VAL A O 1
ATOM 1664 N N . GLY A 1 212 ? 25.040 4.224 -11.049 1.00 37.37 251 GLY A N 1
ATOM 1665 C CA . GLY A 1 212 ? 24.681 3.367 -9.929 1.00 42.49 251 GLY A CA 1
ATOM 1666 C C . GLY A 1 212 ? 23.395 2.580 -10.098 1.00 42.34 251 GLY A C 1
ATOM 1667 O O . GLY A 1 212 ? 22.392 3.092 -10.624 1.00 38.82 251 GLY A O 1
ATOM 1668 N N . PHE A 1 213 ? 23.418 1.323 -9.656 1.00 37.11 252 PHE A N 1
ATOM 1669 C CA . PHE A 1 213 ? 22.200 0.523 -9.547 1.00 31.93 252 PHE A CA 1
ATOM 1670 C C . PHE A 1 213 ? 22.426 -0.588 -8.527 1.00 40.31 252 PHE A C 1
ATOM 1671 O O . PHE A 1 213 ? 23.579 -0.894 -8.189 1.00 36.22 252 PHE A O 1
ATOM 1679 N N . ASP A 1 214 ? 21.332 -1.175 -8.040 1.00 40.15 253 ASP A N 1
ATOM 1680 C CA . ASP A 1 214 ? 21.434 -2.285 -7.092 1.00 40.76 253 ASP A CA 1
ATOM 1681 C C . ASP A 1 214 ? 21.948 -3.530 -7.792 1.00 37.52 253 ASP A C 1
ATOM 1682 O O . ASP A 1 214 ? 21.209 -4.177 -8.521 1.00 37.77 253 ASP A O 1
ATOM 1687 N N . ASP A 1 215 ? 23.216 -3.860 -7.575 1.00 38.62 254 ASP A N 1
ATOM 1688 C CA . ASP A 1 215 ? 23.834 -4.964 -8.305 1.00 41.28 254 ASP A CA 1
ATOM 1689 C C . ASP A 1 215 ? 24.137 -6.196 -7.436 1.00 45.95 254 ASP A C 1
ATOM 1690 O O . ASP A 1 215 ? 24.773 -7.144 -7.899 1.00 44.24 254 ASP A O 1
ATOM 1695 N N . LYS A 1 216 ? 23.701 -6.176 -6.180 1.00 47.90 255 LYS A N 1
ATOM 1696 C CA . LYS A 1 216 ? 23.784 -7.371 -5.333 1.00 50.00 255 LYS A CA 1
ATOM 1697 C C . LYS A 1 216 ? 22.596 -8.266 -5.657 1.00 48.58 255 LYS A C 1
ATOM 1698 O O . LYS A 1 216 ? 21.581 -8.280 -4.942 1.00 47.52 255 LYS A O 1
ATOM 1704 N N . LEU A 1 217 ? 22.737 -9.018 -6.741 1.00 41.71 256 LEU A N 1
ATOM 1705 C CA . LEU A 1 217 ? 21.637 -9.761 -7.316 1.00 41.12 256 LEU A CA 1
ATOM 1706 C C . LEU A 1 217 ? 21.219 -10.933 -6.447 1.00 39.78 256 LEU A C 1
ATOM 1707 O O . LEU A 1 217 ? 20.065 -11.351 -6.499 1.00 40.44 256 LEU A O 1
ATOM 1712 N N . GLU A 1 218 ? 22.170 -11.464 -5.683 1.00 45.28 257 GLU A N 1
ATOM 1713 C CA . GLU A 1 218 ? 21.937 -12.614 -4.812 1.00 58.54 257 GLU A CA 1
ATOM 1714 C C . GLU A 1 218 ? 20.802 -12.377 -3.814 1.00 59.09 257 GLU A C 1
ATOM 1715 O O . GLU A 1 218 ? 20.070 -13.303 -3.455 1.00 59.65 257 GLU A O 1
ATOM 1721 N N . ASP A 1 219 ? 20.668 -11.131 -3.369 1.00 54.72 258 ASP A N 1
ATOM 1722 C CA . ASP A 1 219 ? 19.701 -10.771 -2.342 1.00 57.19 258 ASP A CA 1
ATOM 1723 C C . ASP A 1 219 ? 18.315 -10.465 -2.898 1.00 53.33 258 ASP A C 1
ATOM 1724 O O . ASP A 1 219 ? 17.363 -10.317 -2.136 1.00 54.10 258 ASP A O 1
ATOM 1729 N N . ILE A 1 220 ? 18.207 -10.347 -4.218 1.00 41.06 259 ILE A N 1
ATOM 1730 C CA . ILE A 1 220 ? 16.930 -10.084 -4.844 1.00 39.08 259 ILE A CA 1
ATOM 1731 C C . ILE A 1 220 ? 16.093 -11.348 -4.867 1.00 44.27 259 ILE A C 1
ATOM 1732 O O . ILE A 1 220 ? 16.569 -12.401 -5.284 1.00 43.58 259 ILE A O 1
ATOM 1737 N N . PRO A 1 221 ? 14.847 -11.254 -4.399 1.00 46.16 260 PRO A N 1
ATOM 1738 C CA . PRO A 1 221 ? 13.984 -12.445 -4.352 1.00 47.65 260 PRO A CA 1
ATOM 1739 C C . PRO A 1 221 ? 13.555 -12.898 -5.755 1.00 37.69 260 PRO A C 1
ATOM 1740 O O . PRO A 1 221 ? 13.628 -12.101 -6.710 1.00 37.69 260 PRO A O 1
ATOM 1744 N N . PRO A 1 222 ? 13.125 -14.166 -5.887 1.00 36.49 261 PRO A N 1
ATOM 1745 C CA . PRO A 1 222 ? 12.621 -14.700 -7.148 1.00 35.55 261 PRO A CA 1
ATOM 1746 C C . PRO A 1 222 ? 11.506 -13.811 -7.677 1.00 34.50 261 PRO A C 1
ATOM 1747 O O . PRO A 1 222 ? 10.768 -13.236 -6.873 1.00 38.15 261 PRO A O 1
ATOM 1751 N N . SER A 1 223 ? 11.396 -13.716 -8.988 1.00 31.09 262 SER A N 1
ATOM 1752 C CA . SER A 1 223 ? 10.302 -12.984 -9.619 1.00 33.52 262 SER A CA 1
ATOM 1753 C C . SER A 1 223 ? 8.952 -13.433 -9.087 1.00 34.44 262 SER A C 1
ATOM 1754 O O . SER A 1 223 ? 8.756 -14.620 -8.783 1.00 32.30 262 SER A O 1
ATOM 1757 N N . GLN A 1 224 ? 8.015 -12.496 -8.925 1.00 31.49 263 GLN A N 1
ATOM 1758 C CA . GLN A 1 224 ? 6.650 -12.879 -8.563 1.00 34.63 263 GLN A CA 1
ATOM 1759 C C . GLN A 1 224 ? 5.755 -13.105 -9.778 1.00 32.59 263 GLN A C 1
ATOM 1760 O O . GLN A 1 224 ? 4.545 -13.376 -9.654 1.00 32.50 263 GLN A O 1
ATOM 1766 N N . ASN A 1 225 ? 6.349 -12.979 -10.957 1.00 31.51 264 ASN A N 1
ATOM 1767 C CA . ASN A 1 225 ? 5.649 -13.294 -12.189 1.00 30.50 264 ASN A CA 1
ATOM 1768 C C . ASN A 1 225 ? 6.010 -14.692 -12.660 1.00 29.83 264 ASN A C 1
ATOM 1769 O O . ASN A 1 225 ? 7.195 -14.992 -12.853 1.00 32.99 264 ASN A O 1
ATOM 1774 N N . TYR A 1 226 ? 4.994 -15.539 -12.847 1.00 32.48 265 TYR A N 1
ATOM 1775 C CA . TYR A 1 226 ? 5.210 -16.951 -13.181 1.00 31.98 265 TYR A CA 1
ATOM 1776 C C . TYR A 1 226 ? 4.745 -17.299 -14.578 1.00 31.11 265 TYR A C 1
ATOM 1777 O O . TYR A 1 226 ? 4.564 -18.471 -14.902 1.00 36.28 265 TYR A O 1
ATOM 1786 N N . SER A 1 227 ? 4.550 -16.278 -15.411 1.00 32.61 266 SER A N 1
ATOM 1787 C CA . SER A 1 227 ? 4.072 -16.500 -16.773 1.00 36.32 266 SER A CA 1
ATOM 1788 C C . SER A 1 227 ? 5.128 -17.077 -17.716 1.00 35.65 266 SER A C 1
ATOM 1789 O O . SER A 1 227 ? 6.334 -16.872 -17.533 1.00 32.50 266 SER A O 1
ATOM 1792 N N . SER A 1 228 ? 4.649 -17.782 -18.737 1.00 30.61 267 SER A N 1
ATOM 1793 C CA . SER A 1 228 ? 5.501 -18.382 -19.748 1.00 32.33 267 SER A CA 1
ATOM 1794 C C . SER A 1 228 ? 6.138 -17.334 -20.653 1.00 31.48 267 SER A C 1
ATOM 1795 O O . SER A 1 228 ? 5.665 -16.191 -20.739 1.00 32.05 267 SER A O 1
ATOM 1798 N N . LEU A 1 229 ? 7.204 -17.739 -21.333 1.00 33.19 268 LEU A N 1
ATOM 1799 C CA . LEU A 1 229 ? 7.841 -16.866 -22.324 1.00 29.20 268 LEU A CA 1
ATOM 1800 C C . LEU A 1 229 ? 6.815 -16.416 -23.362 1.00 31.01 268 LEU A C 1
ATOM 1801 O O . LEU A 1 229 ? 6.815 -15.239 -23.774 1.00 29.72 268 LEU A O 1
ATOM 1806 N N . GLY A 1 230 ? 5.976 -17.352 -23.804 1.00 32.58 269 GLY A N 1
ATOM 1807 C CA . GLY A 1 230 ? 4.948 -17.028 -24.795 1.00 37.14 269 GLY A CA 1
ATOM 1808 C C . GLY A 1 230 ? 4.001 -15.942 -24.308 1.00 35.92 269 GLY A C 1
ATOM 1809 O O . GLY A 1 230 ? 3.657 -14.983 -25.040 1.00 34.01 269 GLY A O 1
ATOM 1810 N N . SER A 1 231 ? 3.553 -16.094 -23.067 1.00 34.33 270 SER A N 1
ATOM 1811 C CA . SER A 1 231 ? 2.666 -15.111 -22.448 1.00 36.99 270 SER A CA 1
ATOM 1812 C C . SER A 1 231 ? 3.308 -13.721 -22.358 1.00 36.67 270 SER A C 1
ATOM 1813 O O . SER A 1 231 ? 2.657 -12.711 -22.630 1.00 35.62 270 SER A O 1
ATOM 1816 N N . LEU A 1 232 ? 4.585 -13.680 -21.968 1.00 33.05 271 LEU A N 1
ATOM 1817 C CA . LEU A 1 232 ? 5.342 -12.417 -21.877 1.00 29.08 271 LEU A CA 1
ATOM 1818 C C . LEU A 1 232 ? 5.418 -11.737 -23.231 1.00 30.43 271 LEU A C 1
ATOM 1819 O O . LEU A 1 232 ? 5.189 -10.527 -23.349 1.00 31.81 271 LEU A O 1
ATOM 1824 N N . LEU A 1 233 ? 5.753 -12.524 -24.241 1.00 30.12 272 LEU A N 1
ATOM 1825 C CA . LEU A 1 233 ? 5.911 -11.962 -25.596 1.00 34.43 272 LEU A CA 1
ATOM 1826 C C . LEU A 1 233 ? 4.595 -11.440 -26.123 1.00 37.14 272 LEU A C 1
ATOM 1827 O O . LEU A 1 233 ? 4.527 -10.348 -26.696 1.00 40.75 272 LEU A O 1
ATOM 1832 N N . HIS A 1 234 ? 3.553 -12.236 -25.934 1.00 38.05 273 HIS A N 1
ATOM 1833 C CA . HIS A 1 234 ? 2.197 -11.866 -26.293 1.00 40.67 273 HIS A CA 1
ATOM 1834 C C . HIS A 1 234 ? 1.817 -10.513 -25.675 1.00 42.62 273 HIS A C 1
ATOM 1835 O O . HIS A 1 234 ? 1.233 -9.635 -26.343 1.00 37.93 273 HIS A O 1
ATOM 1842 N N . GLY A 1 235 ? 2.163 -10.351 -24.400 1.00 36.46 274 GLY A N 1
ATOM 1843 C CA . GLY A 1 235 ? 1.896 -9.127 -23.668 1.00 33.92 274 GLY A CA 1
ATOM 1844 C C . GLY A 1 235 ? 2.696 -7.934 -24.172 1.00 33.88 274 GLY A C 1
ATOM 1845 O O . GLY A 1 235 ? 2.165 -6.821 -24.248 1.00 37.48 274 GLY A O 1
ATOM 1846 N N . PHE A 1 236 ? 3.971 -8.167 -24.474 1.00 31.95 275 PHE A N 1
ATOM 1847 C CA . PHE A 1 236 ? 4.892 -7.132 -24.951 1.00 29.76 275 PHE A CA 1
ATOM 1848 C C . PHE A 1 236 ? 4.409 -6.558 -26.285 1.00 35.23 275 PHE A C 1
ATOM 1849 O O . PHE A 1 236 ? 4.333 -5.326 -26.454 1.00 32.23 275 PHE A O 1
ATOM 1857 N N . PHE A 1 237 ? 4.056 -7.444 -27.216 1.00 35.01 276 PHE A N 1
ATOM 1858 C CA . PHE A 1 237 ? 3.597 -6.976 -28.529 1.00 33.72 276 PHE A CA 1
ATOM 1859 C C . PHE A 1 237 ? 2.309 -6.183 -28.375 1.00 35.58 276 PHE A C 1
ATOM 1860 O O . PHE A 1 237 ? 2.149 -5.127 -28.998 1.00 37.00 276 PHE A O 1
ATOM 1868 N N . ALA A 1 238 ? 1.379 -6.677 -27.556 1.00 33.43 277 ALA A N 1
ATOM 1869 C CA . ALA A 1 238 ? 0.110 -5.990 -27.372 1.00 38.17 277 ALA A CA 1
ATOM 1870 C C . ALA A 1 238 ? 0.284 -4.608 -26.738 1.00 35.72 277 ALA A C 1
ATOM 1871 O O . ALA A 1 238 ? -0.425 -3.672 -27.110 1.00 35.19 277 ALA A O 1
ATOM 1873 N N . PHE A 1 239 ? 1.220 -4.483 -25.792 1.00 32.74 278 PHE A N 1
ATOM 1874 C CA . PHE A 1 239 ? 1.416 -3.205 -25.101 1.00 33.12 278 PHE A CA 1
ATOM 1875 C C . PHE A 1 239 ? 1.863 -2.140 -26.119 1.00 33.77 278 PHE A C 1
ATOM 1876 O O . PHE A 1 239 ? 1.265 -1.074 -26.223 1.00 33.30 278 PHE A O 1
ATOM 1884 N N . TYR A 1 240 ? 2.916 -2.437 -26.870 1.00 30.00 279 TYR A N 1
ATOM 1885 C CA . TYR A 1 240 ? 3.393 -1.426 -27.825 1.00 32.79 279 TYR A CA 1
ATOM 1886 C C . TYR A 1 240 ? 2.523 -1.261 -29.084 1.00 37.23 279 TYR A C 1
ATOM 1887 O O . TYR A 1 240 ? 2.584 -0.221 -29.756 1.00 34.47 279 TYR A O 1
ATOM 1896 N N . ALA A 1 241 ? 1.721 -2.269 -29.413 1.00 32.59 280 ALA A N 1
ATOM 1897 C CA . ALA A 1 241 ? 0.749 -2.144 -30.507 1.00 34.66 280 ALA A CA 1
ATOM 1898 C C . ALA A 1 241 ? -0.420 -1.204 -30.177 1.00 34.06 280 ALA A C 1
ATOM 1899 O O . ALA A 1 241 ? -0.885 -0.432 -31.032 1.00 35.52 280 ALA A O 1
ATOM 1901 N N . TYR A 1 242 ? -0.898 -1.276 -28.935 1.00 34.08 281 TYR A N 1
ATOM 1902 C CA . TYR A 1 242 ? -2.177 -0.628 -28.598 1.00 40.26 281 TYR A CA 1
ATOM 1903 C C . TYR A 1 242 ? -2.132 0.353 -27.433 1.00 36.56 281 TYR A C 1
AT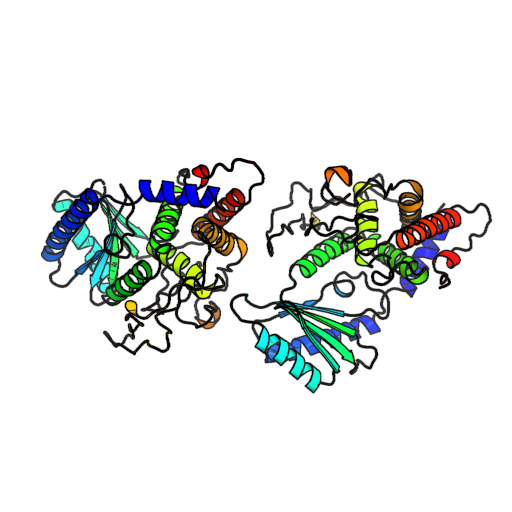OM 1904 O O . TYR A 1 242 ? -2.735 1.408 -27.489 1.00 36.44 281 TYR A O 1
ATOM 1913 N N . ALA A 1 243 ? -1.440 -0.003 -26.364 1.00 39.01 282 ALA A N 1
ATOM 1914 C CA . ALA A 1 243 ? -1.527 0.765 -25.121 1.00 41.29 282 ALA A CA 1
ATOM 1915 C C . ALA A 1 243 ? -0.528 1.909 -25.030 1.00 40.76 282 ALA A C 1
ATOM 1916 O O . ALA A 1 243 ? -0.862 2.983 -24.530 1.00 45.56 282 ALA A O 1
ATOM 1918 N N . PHE A 1 244 ? 0.702 1.675 -25.471 1.00 37.44 283 PHE A N 1
ATOM 1919 C CA . PHE A 1 244 ? 1.731 2.705 -25.405 1.00 38.58 283 PHE A CA 1
ATOM 1920 C C . PHE A 1 244 ? 1.355 3.852 -26.325 1.00 41.71 283 PHE A C 1
ATOM 1921 O O . PHE A 1 244 ? 0.971 3.626 -27.470 1.00 44.81 283 PHE A O 1
ATOM 1929 N N . GLU A 1 245 ? 1.446 5.076 -25.821 1.00 39.56 284 GLU A N 1
ATOM 1930 C CA . GLU A 1 245 ? 1.131 6.237 -26.642 1.00 38.90 284 GLU A CA 1
ATOM 1931 C C . GLU A 1 245 ? 2.400 7.013 -26.962 1.00 42.83 284 GLU A C 1
ATOM 1932 O O . GLU A 1 245 ? 2.822 7.887 -26.202 1.00 41.42 284 GLU A O 1
ATOM 1938 N N . PRO A 1 246 ? 3.009 6.708 -28.118 1.00 44.19 285 PRO A N 1
ATOM 1939 C CA . PRO A 1 246 ? 4.299 7.320 -28.441 1.00 44.31 285 PRO A CA 1
ATOM 1940 C C . PRO A 1 246 ? 4.221 8.825 -28.714 1.00 40.43 285 PRO A C 1
ATOM 1941 O O . PRO A 1 246 ? 5.254 9.464 -28.625 1.00 43.71 285 PRO A O 1
ATOM 1945 N N . ARG A 1 247 ? 3.050 9.388 -29.005 1.00 39.88 286 ARG A N 1
ATOM 1946 C CA . ARG A 1 247 ? 2.959 10.841 -29.173 1.00 46.04 286 ARG A CA 1
ATOM 1947 C C . ARG A 1 247 ? 3.232 11.584 -27.865 1.00 47.43 286 ARG A C 1
ATOM 1948 O O . ARG A 1 247 ? 3.721 12.710 -27.881 1.00 47.69 286 ARG A O 1
ATOM 1956 N N . GLU A 1 248 ? 2.926 10.942 -26.737 1.00 43.77 287 GLU A N 1
ATOM 1957 C CA . GLU A 1 248 ? 2.863 11.631 -25.449 1.00 49.39 287 GLU A CA 1
ATOM 1958 C C . GLU A 1 248 ? 3.829 11.112 -24.392 1.00 43.83 287 GLU A C 1
ATOM 1959 O O . GLU A 1 248 ? 4.252 11.875 -23.521 1.00 51.13 287 GLU A O 1
ATOM 1965 N N . LYS A 1 249 ? 4.163 9.832 -24.469 1.00 39.65 288 LYS A N 1
ATOM 1966 C CA . LYS A 1 249 ? 4.852 9.161 -23.369 1.00 36.84 288 LYS A CA 1
ATOM 1967 C C . LYS A 1 249 ? 6.313 8.812 -23.665 1.00 39.79 288 LYS A C 1
ATOM 1968 O O . LYS A 1 249 ? 6.714 8.679 -24.814 1.00 38.90 288 LYS A O 1
ATOM 1974 N N . VAL A 1 250 ? 7.086 8.637 -22.599 1.00 37.06 289 VAL A N 1
ATOM 1975 C CA . VAL A 1 250 ? 8.516 8.357 -22.704 1.00 35.47 289 VAL A CA 1
ATOM 1976 C C . VAL A 1 250 ? 8.802 7.039 -21.998 1.00 33.03 289 VAL A C 1
ATOM 1977 O O . VAL A 1 250 ? 8.441 6.894 -20.838 1.00 35.43 289 VAL A O 1
ATOM 1981 N N . VAL A 1 251 ? 9.434 6.088 -22.689 1.00 30.68 290 VAL A N 1
ATOM 1982 C CA . VAL A 1 251 ? 9.944 4.869 -22.036 1.00 31.34 290 VAL A CA 1
ATOM 1983 C C . VAL A 1 251 ? 11.065 5.323 -21.091 1.00 35.05 290 VAL A C 1
ATOM 1984 O O . VAL A 1 251 ? 12.020 5.971 -21.519 1.00 33.97 290 VAL A O 1
ATOM 1988 N N . THR A 1 252 ? 10.951 4.996 -19.806 1.00 30.73 291 THR A N 1
ATOM 1989 C CA . THR A 1 252 ? 11.866 5.546 -18.810 1.00 33.91 291 THR A CA 1
ATOM 1990 C C . THR A 1 252 ? 12.127 4.526 -17.718 1.00 36.54 291 THR A C 1
ATOM 1991 O O . THR A 1 252 ? 11.247 3.734 -17.399 1.00 31.64 291 THR A O 1
ATOM 1995 N N . PHE A 1 253 ? 13.320 4.594 -17.135 1.00 33.51 292 PHE A N 1
ATOM 1996 C CA . PHE A 1 253 ? 13.705 3.780 -15.984 1.00 31.73 292 PHE A CA 1
ATOM 1997 C C . PHE A 1 253 ? 13.919 4.655 -14.759 1.00 34.49 292 PHE A C 1
ATOM 1998 O O . PHE A 1 253 ? 14.468 4.214 -13.755 1.00 34.39 292 PHE A O 1
ATOM 2006 N N . ARG A 1 254 ? 13.431 5.895 -14.823 1.00 34.95 293 ARG A N 1
ATOM 2007 C CA . ARG A 1 254 ? 13.674 6.855 -13.756 1.00 36.55 293 ARG A CA 1
ATOM 2008 C C . ARG A 1 254 ? 12.424 7.248 -12.941 1.00 42.35 293 ARG A C 1
ATOM 2009 O O . ARG A 1 254 ? 12.501 8.115 -12.083 1.00 44.43 293 ARG A O 1
ATOM 2017 N N . ARG A 1 255 ? 11.292 6.592 -13.186 1.00 40.10 294 ARG A N 1
ATOM 2018 C CA . ARG A 1 255 ? 10.066 6.870 -12.433 1.00 38.93 294 ARG A CA 1
ATOM 2019 C C . ARG A 1 255 ? 9.529 5.603 -11.752 1.00 38.02 294 ARG A C 1
ATOM 2020 O O . ARG A 1 255 ? 9.423 4.546 -12.386 1.00 40.52 294 ARG A O 1
ATOM 2028 N N . PRO A 1 256 ? 9.213 5.698 -10.454 1.00 39.09 295 PRO A N 1
ATOM 2029 C CA . PRO A 1 256 ? 8.738 4.522 -9.712 1.00 45.34 295 PRO A CA 1
ATOM 2030 C C . PRO A 1 256 ? 7.555 3.836 -10.388 1.00 44.55 295 PRO A C 1
ATOM 2031 O O . PRO A 1 256 ? 7.487 2.610 -10.363 1.00 45.82 295 PRO A O 1
ATOM 2035 N N . ASP A 1 257 ? 6.674 4.612 -11.015 1.00 46.19 296 ASP A N 1
ATOM 2036 C CA . ASP A 1 257 ? 5.512 4.054 -11.701 1.00 46.95 296 ASP A CA 1
ATOM 2037 C C . ASP A 1 257 ? 5.708 3.906 -13.214 1.00 47.24 296 ASP A C 1
ATOM 2038 O O . ASP A 1 257 ? 4.792 3.493 -13.924 1.00 50.70 296 ASP A O 1
ATOM 2043 N N . GLY A 1 258 ? 6.892 4.250 -13.712 1.00 39.81 297 GLY A N 1
ATOM 2044 C CA . GLY A 1 258 ? 7.154 4.186 -15.140 1.00 38.16 297 GLY A CA 1
ATOM 2045 C C . GLY A 1 258 ? 6.448 5.248 -15.983 1.00 39.23 297 GLY A C 1
ATOM 2046 O O . GLY A 1 258 ? 6.473 5.180 -17.221 1.00 36.19 297 GLY A O 1
ATOM 2047 N N . TYR A 1 259 ? 5.843 6.228 -15.320 1.00 41.75 298 TYR A N 1
ATOM 2048 C CA . TYR A 1 259 ? 5.057 7.267 -15.998 1.00 35.41 298 TYR A CA 1
ATOM 2049 C C . TYR A 1 259 ? 5.852 8.551 -16.212 1.00 41.04 298 TYR A C 1
ATOM 2050 O O . TYR A 1 259 ? 6.283 9.202 -15.250 1.00 41.96 298 TYR A O 1
ATOM 2059 N N . LEU A 1 260 ? 5.977 8.949 -17.478 1.00 34.61 299 LEU A N 1
ATOM 2060 C CA . LEU A 1 260 ? 6.688 10.164 -17.848 1.00 40.21 299 LEU A CA 1
ATOM 2061 C C . LEU A 1 260 ? 6.200 10.647 -19.205 1.00 40.06 299 LEU A C 1
ATOM 2062 O O . LEU A 1 260 ? 6.264 9.913 -20.181 1.00 37.52 299 LEU A O 1
ATOM 2067 N N . THR A 1 261 ? 5.719 11.875 -19.269 1.00 43.82 300 THR A N 1
ATOM 2068 C CA . THR A 1 261 ? 5.302 12.425 -20.546 1.00 44.28 300 THR A CA 1
ATOM 2069 C C . THR A 1 261 ? 6.446 13.173 -21.218 1.00 42.25 300 THR A C 1
ATOM 2070 O O . THR A 1 261 ? 7.378 13.624 -20.555 1.00 42.74 300 THR A O 1
ATOM 2074 N N . LYS A 1 262 ? 6.350 13.336 -22.534 1.00 41.72 301 LYS A N 1
ATOM 2075 C CA . LYS A 1 262 ? 7.321 14.144 -23.271 1.00 48.37 301 LYS A CA 1
ATOM 2076 C C . LYS A 1 262 ? 7.334 15.586 -22.791 1.00 51.15 301 LYS A C 1
ATOM 2077 O O . LYS A 1 262 ? 8.374 16.238 -22.792 1.00 55.55 301 LYS A O 1
ATOM 2083 N N . GLN A 1 263 ? 6.174 16.092 -22.392 1.00 53.16 302 GLN A N 1
ATOM 2084 C CA . GLN A 1 263 ? 6.096 17.478 -21.940 1.00 59.60 302 GLN A CA 1
ATOM 2085 C C . GLN A 1 263 ? 6.857 17.619 -20.628 1.00 56.56 302 GLN A C 1
ATOM 2086 O O . GLN A 1 263 ? 7.638 18.547 -20.448 1.00 63.16 302 GLN A O 1
ATOM 2092 N N . GLU A 1 264 ? 6.643 16.669 -19.731 1.00 52.87 303 GLU A N 1
ATOM 2093 C CA . GLU A 1 264 ? 7.315 16.668 -18.438 1.00 58.12 303 GLU A CA 1
ATOM 2094 C C . GLU A 1 264 ? 8.823 16.533 -18.612 1.00 58.84 303 GLU A C 1
ATOM 2095 O O . GLU A 1 264 ? 9.607 17.213 -17.946 1.00 59.31 303 GLU A O 1
ATOM 2101 N N . LYS A 1 265 ? 9.211 15.655 -19.529 1.00 56.00 304 LYS A N 1
ATOM 2102 C CA . LYS A 1 265 ? 10.614 15.415 -19.830 1.00 56.36 304 LYS A CA 1
ATOM 2103 C C . LYS A 1 265 ? 11.221 16.608 -20.544 1.00 60.63 304 LYS A C 1
ATOM 2104 O O . LYS A 1 265 ? 12.398 16.915 -20.367 1.00 61.81 304 LYS A O 1
ATOM 2110 N N . GLY A 1 266 ? 10.402 17.288 -21.342 1.00 62.92 305 GLY A N 1
ATOM 2111 C CA . GLY A 1 266 ? 10.875 18.389 -22.157 1.00 61.10 305 GLY A CA 1
ATOM 2112 C C . GLY A 1 266 ? 11.323 17.923 -23.531 1.00 61.18 305 GLY A C 1
ATOM 2113 O O . GLY A 1 266 ? 12.158 18.564 -24.164 1.00 59.42 305 GLY A O 1
ATOM 2114 N N . TRP A 1 267 ? 10.760 16.808 -23.991 1.00 59.82 306 TRP A N 1
ATOM 2115 C CA . TRP A 1 267 ? 11.122 16.211 -25.280 1.00 59.16 306 TRP A CA 1
ATOM 2116 C C . TRP A 1 267 ? 9.985 16.282 -26.288 1.00 62.26 306 TRP A C 1
ATOM 2117 O O . TRP A 1 267 ? 9.479 15.258 -26.737 1.00 59.11 306 TRP A O 1
ATOM 2128 N N . THR A 1 268 ? 9.577 17.486 -26.644 1.00 74.03 307 THR A N 1
ATOM 2129 C CA . THR A 1 268 ? 8.441 17.651 -27.537 1.00 81.22 307 THR A CA 1
ATOM 2130 C C . THR A 1 268 ? 8.863 17.678 -29.000 1.00 83.44 307 THR A C 1
ATOM 2131 O O . THR A 1 268 ? 8.631 18.663 -29.701 1.00 86.67 307 THR A O 1
ATOM 2135 N N . LYS A 1 282 ? 20.622 16.269 -35.582 1.00 85.20 321 LYS A N 1
ATOM 2136 C CA . LYS A 1 282 ? 19.164 16.199 -35.647 1.00 87.48 321 LYS A CA 1
ATOM 2137 C C . LYS A 1 282 ? 18.619 15.123 -34.691 1.00 86.35 321 LYS A C 1
ATOM 2138 O O . LYS A 1 282 ? 18.605 13.935 -35.026 1.00 88.11 321 LYS A O 1
ATOM 2144 N N . ASP A 1 283 ? 18.168 15.541 -33.508 1.00 84.23 322 ASP A N 1
ATOM 2145 C CA . ASP A 1 283 ? 17.541 14.626 -32.546 1.00 79.09 322 ASP A CA 1
ATOM 2146 C C . ASP A 1 283 ? 16.016 14.712 -32.587 1.00 71.15 322 ASP A C 1
ATOM 2147 O O . ASP A 1 283 ? 15.435 15.748 -32.265 1.00 74.58 322 ASP A O 1
ATOM 2152 N N . ARG A 1 284 ? 15.377 13.615 -32.978 1.00 61.14 323 ARG A N 1
ATOM 2153 C CA . ARG A 1 284 ? 13.924 13.529 -33.003 1.00 57.12 323 ARG A CA 1
ATOM 2154 C C . ARG A 1 284 ? 13.421 13.020 -31.661 1.00 55.43 323 ARG A C 1
ATOM 2155 O O . ARG A 1 284 ? 14.178 12.390 -30.915 1.00 49.43 323 ARG A O 1
ATOM 2163 N N . TYR A 1 285 ? 12.157 13.295 -31.347 1.00 49.70 324 TYR A N 1
ATOM 2164 C CA . TYR A 1 285 ? 11.526 12.693 -30.169 1.00 50.60 324 TYR A CA 1
ATOM 2165 C C . TYR A 1 285 ? 10.217 12.015 -30.546 1.00 51.53 324 TYR A C 1
ATOM 2166 O O . TYR A 1 285 ? 9.323 11.862 -29.709 1.00 53.07 324 TYR A O 1
ATOM 2175 N N . ILE A 1 286 ? 10.111 11.624 -31.812 1.00 46.20 325 ILE A N 1
ATOM 2176 C CA . ILE A 1 286 ? 8.927 10.952 -32.324 1.00 39.34 325 ILE A CA 1
ATOM 2177 C C . ILE A 1 286 ? 8.661 9.683 -31.515 1.00 39.95 325 ILE A C 1
ATOM 2178 O O . ILE A 1 286 ? 7.540 9.468 -31.046 1.00 42.35 325 ILE A O 1
ATOM 2183 N N . LEU A 1 287 ? 9.702 8.867 -31.341 1.00 38.14 326 LEU A N 1
ATOM 2184 C CA . LEU A 1 287 ? 9.707 7.801 -30.330 1.00 33.97 326 LEU A CA 1
ATOM 2185 C C . LEU A 1 287 ? 10.703 8.189 -29.256 1.00 39.43 326 LEU A C 1
ATOM 2186 O O . LEU A 1 287 ? 11.866 8.449 -29.555 1.00 42.19 326 LEU A O 1
ATOM 2191 N N . ALA A 1 288 ? 10.259 8.203 -28.002 1.00 35.97 327 ALA A N 1
ATOM 2192 C CA . ALA A 1 288 ? 11.099 8.688 -26.918 1.00 36.30 327 ALA A CA 1
ATOM 2193 C C . ALA A 1 288 ? 11.449 7.558 -25.963 1.00 36.19 327 ALA A C 1
ATOM 2194 O O . ALA A 1 288 ? 10.566 7.010 -25.309 1.00 34.53 327 ALA A O 1
ATOM 2196 N N . ILE A 1 289 ? 12.737 7.237 -25.891 1.00 32.96 328 ILE A N 1
ATOM 2197 C CA . ILE A 1 289 ? 13.254 6.196 -24.992 1.00 33.24 328 ILE A CA 1
ATOM 2198 C C . ILE A 1 289 ? 14.430 6.799 -24.234 1.00 37.91 328 ILE A C 1
ATOM 2199 O O . ILE A 1 289 ? 15.505 7.004 -24.799 1.00 38.66 328 ILE A O 1
ATOM 2204 N N . GLU A 1 290 ? 14.223 7.081 -22.955 1.00 33.57 329 GLU A N 1
ATOM 2205 C CA . GLU A 1 290 ? 15.246 7.725 -22.145 1.00 36.42 329 GLU A CA 1
ATOM 2206 C C . GLU A 1 290 ? 16.315 6.712 -21.725 1.00 35.61 329 GLU A C 1
ATOM 2207 O O . GLU A 1 290 ? 15.998 5.752 -21.019 1.00 36.90 329 GLU A O 1
ATOM 2213 N N . ASP A 1 291 ? 17.562 6.910 -22.159 1.00 33.16 330 ASP A N 1
ATOM 2214 C CA A ASP A 1 291 ? 18.654 6.023 -21.734 0.52 34.62 330 ASP A CA 1
ATOM 2215 C CA B ASP A 1 291 ? 18.682 6.051 -21.748 0.48 34.97 330 ASP A CA 1
ATOM 2216 C C . ASP A 1 291 ? 18.744 6.031 -20.217 1.00 34.32 330 ASP A C 1
ATOM 2217 O O . ASP A 1 291 ? 18.745 7.088 -19.600 1.00 38.26 330 ASP A O 1
ATOM 2226 N N . PRO A 1 292 ? 18.813 4.831 -19.594 1.00 33.20 331 PRO A N 1
ATOM 2227 C CA . PRO A 1 292 ? 18.719 4.797 -18.126 1.00 34.48 331 PRO A CA 1
ATOM 2228 C C . PRO A 1 292 ? 19.830 5.570 -17.389 1.00 37.01 331 PRO A C 1
ATOM 2229 O O . PRO A 1 292 ? 19.559 6.101 -16.319 1.00 38.66 331 PRO A O 1
ATOM 2233 N N . PHE A 1 293 ? 21.045 5.626 -17.933 1.00 36.77 332 PHE A N 1
ATOM 2234 C CA . PHE A 1 293 ? 22.117 6.362 -17.248 1.00 37.05 332 PHE A CA 1
ATOM 2235 C C . PHE A 1 293 ? 22.371 7.722 -17.883 1.00 36.25 332 PHE A C 1
ATOM 2236 O O . PHE A 1 293 ? 22.522 8.732 -17.199 1.00 38.72 332 PHE A O 1
ATOM 2244 N N . GLU A 1 294 ? 22.446 7.750 -19.201 1.00 39.66 333 GLU A N 1
ATOM 2245 C CA . GLU A 1 294 ? 22.655 9.011 -19.899 1.00 40.89 333 GLU A CA 1
ATOM 2246 C C . GLU A 1 294 ? 21.294 9.586 -20.245 1.00 43.83 333 GLU A C 1
ATOM 2247 O O . GLU A 1 294 ? 20.854 9.488 -21.380 1.00 43.11 333 GLU A O 1
ATOM 2253 N N . ILE A 1 295 ? 20.615 10.162 -19.253 1.00 42.85 334 ILE A N 1
ATOM 2254 C CA . ILE A 1 295 ? 19.191 10.454 -19.393 1.00 42.58 334 ILE A CA 1
ATOM 2255 C C . ILE A 1 295 ? 18.885 11.602 -20.377 1.00 42.32 334 ILE A C 1
ATOM 2256 O O . ILE A 1 295 ? 17.727 11.835 -20.722 1.00 43.88 334 ILE A O 1
ATOM 2261 N N . SER A 1 296 ? 19.915 12.310 -20.827 1.00 43.73 335 SER A N 1
ATOM 2262 C CA . SER A 1 296 ? 19.731 13.348 -21.831 1.00 44.87 335 SER A CA 1
ATOM 2263 C C . SER A 1 296 ? 19.726 12.785 -23.254 1.00 47.44 335 SER A C 1
ATOM 2264 O O . SER A 1 296 ? 19.484 13.510 -24.222 1.00 52.08 335 SER A O 1
ATOM 2267 N N . HIS A 1 297 ? 20.003 11.495 -23.382 1.00 45.09 336 HIS A N 1
ATOM 2268 C CA A HIS A 1 297 ? 20.033 10.854 -24.688 0.53 42.54 336 HIS A CA 1
ATOM 2269 C CA B HIS A 1 297 ? 20.040 10.846 -24.683 0.47 42.75 336 HIS A CA 1
ATOM 2270 C C . HIS A 1 297 ? 18.749 10.083 -24.967 1.00 41.34 336 HIS A C 1
ATOM 2271 O O . HIS A 1 297 ? 18.344 9.214 -24.181 1.00 39.61 336 HIS A O 1
ATOM 2284 N N . ASN A 1 298 ? 18.102 10.409 -26.085 1.00 41.96 337 ASN A N 1
ATOM 2285 C CA . ASN A 1 298 ? 16.938 9.644 -26.526 1.00 38.18 337 ASN A CA 1
ATOM 2286 C C . ASN A 1 298 ? 17.391 8.540 -27.462 1.00 35.41 337 ASN A C 1
ATOM 2287 O O . ASN A 1 298 ? 17.822 8.807 -28.586 1.00 35.68 337 ASN A O 1
ATOM 2292 N N . VAL A 1 299 ? 17.321 7.291 -26.985 1.00 32.97 338 VAL A N 1
ATOM 2293 C CA . VAL A 1 299 ? 17.727 6.142 -27.776 1.00 30.82 338 VAL A CA 1
ATOM 2294 C C . VAL A 1 299 ? 16.850 6.032 -29.032 1.00 36.11 338 VAL A C 1
ATOM 2295 O O . VAL A 1 299 ? 17.260 5.483 -30.047 1.00 38.63 338 VAL A O 1
ATOM 2299 N N . GLY A 1 300 ? 15.661 6.617 -28.983 1.00 37.64 339 GLY A N 1
ATOM 2300 C CA . GLY A 1 300 ? 14.779 6.588 -30.128 1.00 37.16 339 GLY A CA 1
ATOM 2301 C C . GLY A 1 300 ? 14.960 7.761 -31.089 1.00 39.79 339 GLY A C 1
ATOM 2302 O O . GLY A 1 300 ? 14.116 7.957 -31.960 1.00 40.32 339 GLY A O 1
ATOM 2303 N N . ARG A 1 301 ? 16.054 8.513 -30.947 1.00 40.51 340 ARG A N 1
ATOM 2304 C CA . ARG A 1 301 ? 16.260 9.745 -31.748 1.00 43.73 340 ARG A CA 1
ATOM 2305 C C . ARG A 1 301 ? 16.364 9.469 -33.253 1.00 43.72 340 ARG A C 1
ATOM 2306 O O . ARG A 1 301 ? 16.196 10.378 -34.081 1.00 44.00 340 ARG A O 1
ATOM 2314 N N . THR A 1 302 ? 16.626 8.217 -33.612 1.00 41.81 341 THR A N 1
ATOM 2315 C CA . THR A 1 302 ? 16.790 7.839 -35.010 1.00 46.07 341 THR A CA 1
ATOM 2316 C C . THR A 1 302 ? 15.466 7.557 -35.711 1.00 45.51 341 THR A C 1
ATOM 2317 O O . THR A 1 302 ? 15.420 7.447 -36.933 1.00 46.39 341 THR A O 1
ATOM 2321 N N . VAL A 1 303 ? 14.401 7.407 -34.928 1.00 47.71 342 VAL A N 1
ATOM 2322 C CA . VAL A 1 303 ? 13.117 6.998 -35.472 1.00 37.92 342 VAL A CA 1
ATOM 2323 C C . VAL A 1 303 ? 12.390 8.186 -36.090 1.00 41.99 342 VAL A C 1
ATOM 2324 O O . VAL A 1 303 ? 12.222 9.212 -35.440 1.00 42.96 342 VAL A O 1
ATOM 2328 N N . SER A 1 304 ? 11.994 8.032 -37.353 1.00 44.14 343 SER A N 1
ATOM 2329 C CA . SER A 1 304 ? 11.285 9.072 -38.101 1.00 47.38 343 SER A CA 1
ATOM 2330 C C . SER A 1 304 ? 9.779 8.840 -38.036 1.00 47.11 343 SER A C 1
ATOM 2331 O O . SER A 1 304 ? 9.339 7.852 -37.463 1.00 45.49 343 SER A O 1
ATOM 2334 N N . SER A 1 305 ? 8.985 9.738 -38.626 1.00 49.78 344 SER A N 1
ATOM 2335 C CA . SER A 1 305 ? 7.541 9.529 -38.657 1.00 48.82 344 SER A CA 1
ATOM 2336 C C . SER A 1 305 ? 7.175 8.238 -39.374 1.00 47.76 344 SER A C 1
ATOM 2337 O O . SER A 1 305 ? 6.380 7.439 -38.857 1.00 48.24 344 SER A O 1
ATOM 2340 N N . SER A 1 306 ? 7.779 8.024 -40.541 1.00 47.81 345 SER A N 1
ATOM 2341 C CA . SER A 1 306 ? 7.458 6.859 -41.356 1.00 48.39 345 SER A CA 1
ATOM 2342 C C . SER A 1 306 ? 7.974 5.605 -40.657 1.00 45.89 345 SER A C 1
ATOM 2343 O O . SER A 1 306 ? 7.346 4.557 -40.730 1.00 49.97 345 SER A O 1
ATOM 2346 N N . GLY A 1 307 ? 9.102 5.737 -39.967 1.00 49.24 346 GLY A N 1
ATOM 2347 C CA . GLY A 1 307 ? 9.682 4.630 -39.225 1.00 45.57 346 GLY A CA 1
ATOM 2348 C C . GLY A 1 307 ? 8.804 4.182 -38.076 1.00 44.38 346 GLY A C 1
ATOM 2349 O O . GLY A 1 307 ? 8.608 2.975 -37.880 1.00 44.56 346 GLY A O 1
ATOM 2350 N N . LEU A 1 308 ? 8.279 5.139 -37.312 1.00 42.20 347 LEU A N 1
ATOM 2351 C CA . LEU A 1 308 ? 7.377 4.806 -36.209 1.00 40.94 347 LEU A CA 1
ATOM 2352 C C . LEU A 1 308 ? 6.115 4.154 -36.760 1.00 41.80 347 LEU A C 1
ATOM 2353 O O . LEU A 1 308 ? 5.587 3.218 -36.174 1.00 40.53 347 LEU A O 1
ATOM 2358 N N . TYR A 1 309 ? 5.649 4.649 -37.900 1.00 45.58 348 TYR A N 1
ATOM 2359 C CA . TYR A 1 309 ? 4.479 4.075 -38.542 1.00 47.99 348 TYR A CA 1
ATOM 2360 C C . TYR A 1 309 ? 4.695 2.588 -38.821 1.00 47.57 348 TYR A C 1
ATOM 2361 O O . TYR A 1 309 ? 3.821 1.766 -38.530 1.00 44.62 348 TYR A O 1
ATOM 2370 N N . ARG A 1 310 ? 5.862 2.247 -39.365 1.00 43.75 349 ARG A N 1
ATOM 2371 C CA . ARG A 1 310 ? 6.171 0.855 -39.661 1.00 42.65 349 ARG A CA 1
ATOM 2372 C C . ARG A 1 310 ? 6.384 0.038 -38.383 1.00 39.89 349 ARG A C 1
ATOM 2373 O O . ARG A 1 310 ? 5.990 -1.123 -38.323 1.00 41.40 349 ARG A O 1
ATOM 2381 N N . ILE A 1 311 ? 7.012 0.636 -37.378 1.00 38.30 350 ILE A N 1
ATOM 2382 C CA . ILE A 1 311 ? 7.229 -0.062 -36.109 1.00 35.77 350 ILE A CA 1
ATOM 2383 C C . ILE A 1 311 ? 5.878 -0.380 -35.475 1.00 40.96 350 ILE A C 1
ATOM 2384 O O . ILE A 1 311 ? 5.618 -1.526 -35.125 1.00 38.52 350 ILE A O 1
ATOM 2389 N N . ARG A 1 312 ? 5.010 0.629 -35.367 1.00 38.13 351 ARG A N 1
ATOM 2390 C CA . ARG A 1 312 ? 3.689 0.422 -34.778 1.00 38.61 351 ARG A CA 1
ATOM 2391 C C . ARG A 1 312 ? 2.904 -0.586 -35.602 1.00 40.17 351 ARG A C 1
ATOM 2392 O O . ARG A 1 312 ? 2.228 -1.444 -35.053 1.00 37.54 351 ARG A O 1
ATOM 2400 N N . GLY A 1 313 ? 2.973 -0.447 -36.931 1.00 40.71 352 GLY A N 1
ATOM 2401 C CA . GLY A 1 313 ? 2.341 -1.396 -37.832 1.00 45.85 352 GLY A CA 1
ATOM 2402 C C . GLY A 1 313 ? 2.743 -2.845 -37.577 1.00 43.67 352 GLY A C 1
ATOM 2403 O O . GLY A 1 313 ? 1.907 -3.758 -37.592 1.00 42.20 352 GLY A O 1
ATOM 2404 N N . GLU A 1 314 ? 4.029 -3.064 -37.343 1.00 39.30 353 GLU A N 1
ATOM 2405 C CA . GLU A 1 314 ? 4.506 -4.421 -37.117 1.00 39.98 353 GLU A CA 1
ATOM 2406 C C . GLU A 1 314 ? 4.118 -4.940 -35.724 1.00 37.58 353 GLU A C 1
ATOM 2407 O O . GLU A 1 314 ? 3.855 -6.122 -35.576 1.00 37.98 353 GLU A O 1
ATOM 2413 N N . PHE A 1 315 ? 4.072 -4.071 -34.718 1.00 37.91 354 PHE A N 1
ATOM 2414 C CA . PHE A 1 315 ? 3.578 -4.490 -33.390 1.00 41.05 354 PHE A CA 1
ATOM 2415 C C . PHE A 1 315 ? 2.132 -4.954 -33.514 1.00 40.59 354 PHE A C 1
ATOM 2416 O O . PHE A 1 315 ? 1.768 -5.989 -32.955 1.00 41.90 354 PHE A O 1
ATOM 2424 N N . MET A 1 316 ? 1.309 -4.202 -34.252 1.00 37.11 355 MET A N 1
ATOM 2425 C CA . MET A 1 316 ? -0.081 -4.605 -34.417 1.00 36.48 355 MET A CA 1
ATOM 2426 C C . MET A 1 316 ? -0.194 -5.905 -35.194 1.00 41.22 355 MET A C 1
ATOM 2427 O O . MET A 1 316 ? -1.036 -6.732 -34.860 1.00 44.77 355 MET A O 1
ATOM 2432 N N . ALA A 1 317 ? 0.638 -6.092 -36.221 1.00 39.02 356 ALA A N 1
ATOM 2433 C CA . ALA A 1 317 ? 0.563 -7.319 -37.016 1.00 38.18 356 ALA A CA 1
ATOM 2434 C C . ALA A 1 317 ? 0.952 -8.521 -36.158 1.00 37.10 356 ALA A C 1
ATOM 2435 O O . ALA A 1 317 ? 0.361 -9.597 -36.261 1.00 41.73 356 ALA A O 1
ATOM 2437 N N . ALA A 1 318 ? 1.956 -8.325 -35.319 1.00 36.71 357 ALA A N 1
ATOM 2438 C CA . ALA A 1 318 ? 2.410 -9.405 -34.429 1.00 36.62 357 ALA A CA 1
ATOM 2439 C C . ALA A 1 318 ? 1.301 -9.764 -33.444 1.00 37.36 357 ALA A C 1
ATOM 2440 O O . ALA A 1 318 ? 0.971 -10.932 -33.253 1.00 39.25 357 ALA A O 1
ATOM 2442 N N . SER A 1 319 ? 0.695 -8.751 -32.844 1.00 36.43 358 SER A N 1
ATOM 2443 C CA . SER A 1 319 ? -0.337 -9.010 -31.852 1.00 39.60 358 SER A CA 1
ATOM 2444 C C . SER A 1 319 ? -1.562 -9.648 -32.502 1.00 43.69 358 SER A C 1
ATOM 2445 O O . SER A 1 319 ? -2.135 -10.580 -31.955 1.00 42.52 358 SER A O 1
ATOM 2448 N N . ARG A 1 320 ? -1.943 -9.177 -33.689 1.00 43.98 359 ARG A N 1
ATOM 2449 C CA . ARG A 1 320 ? -3.078 -9.762 -34.399 1.00 45.18 359 ARG A CA 1
ATOM 2450 C C . ARG A 1 320 ? -2.846 -11.240 -34.748 1.00 48.18 359 ARG A C 1
ATOM 2451 O O . ARG A 1 320 ? -3.765 -12.062 -34.654 1.00 46.31 359 ARG A O 1
ATOM 2459 N N . LEU A 1 321 ? -1.619 -11.570 -35.146 1.00 44.67 360 LEU A N 1
ATOM 2460 C CA . LEU A 1 321 ? -1.275 -12.946 -35.477 1.00 46.77 360 LEU A CA 1
ATOM 2461 C C . LEU A 1 321 ? -1.476 -13.822 -34.250 1.00 40.51 360 LEU A C 1
ATOM 2462 O O . LEU A 1 321 ? -2.086 -14.883 -34.316 1.00 46.69 360 LEU A O 1
ATOM 2467 N N . LEU A 1 322 ? -0.974 -13.348 -33.123 1.00 40.22 361 LEU A N 1
ATOM 2468 C CA . LEU A 1 322 ? -0.979 -14.150 -31.903 1.00 45.40 361 LEU A CA 1
ATOM 2469 C C . LEU A 1 322 ? -2.396 -14.310 -31.335 1.00 47.75 361 LEU A C 1
ATOM 2470 O O . LEU A 1 322 ? -2.633 -15.161 -30.482 1.00 48.51 361 LEU A O 1
ATOM 2475 N N . ASN A 1 323 ? -3.335 -13.503 -31.815 1.00 50.18 362 ASN A N 1
ATOM 2476 C CA . ASN A 1 323 ? -4.713 -13.626 -31.359 1.00 50.33 362 ASN A CA 1
ATOM 2477 C C . ASN A 1 323 ? -5.660 -14.095 -32.456 1.00 53.38 362 ASN A C 1
ATOM 2478 O O . ASN A 1 323 ? -6.853 -13.799 -32.413 1.00 60.94 362 ASN A O 1
ATOM 2483 N N . SER A 1 324 ? -5.123 -14.836 -33.423 1.00 54.30 363 SER A N 1
ATOM 2484 C CA . SER A 1 324 ? -5.899 -15.323 -34.565 1.00 62.61 363 SER A CA 1
ATOM 2485 C C . SER A 1 324 ? -6.991 -16.281 -34.139 1.00 67.86 363 SER A C 1
ATOM 2486 O O . SER A 1 324 ? -6.808 -17.068 -33.216 1.00 68.99 363 SER A O 1
ATOM 2489 N N . ARG A 1 325 ? -8.128 -16.211 -34.822 1.00 79.76 364 ARG A N 1
ATOM 2490 C CA . ARG A 1 325 ? -9.211 -17.156 -34.588 1.00 89.29 364 ARG A CA 1
ATOM 2491 C C . ARG A 1 325 ? -8.908 -18.452 -35.332 1.00 91.31 364 ARG A C 1
ATOM 2492 O O . ARG A 1 325 ? -9.260 -19.542 -34.877 1.00 94.28 364 ARG A O 1
ATOM 2500 N N . SER A 1 326 ? -8.236 -18.318 -36.473 1.00 87.58 365 SER A N 1
ATOM 2501 C CA . SER A 1 326 ? -7.862 -19.459 -37.301 1.00 85.57 365 SER A CA 1
ATOM 2502 C C . SER A 1 326 ? -6.854 -20.366 -36.609 1.00 80.18 365 SER A C 1
ATOM 2503 O O . SER A 1 326 ? -5.833 -19.904 -36.105 1.00 76.94 365 SER A O 1
ATOM 2506 N N . TYR A 1 327 ? -7.155 -21.660 -36.596 1.00 82.41 366 TYR A N 1
ATOM 2507 C CA . TYR A 1 327 ? -6.264 -22.676 -36.046 1.00 79.66 366 TYR A CA 1
ATOM 2508 C C . TYR A 1 327 ? -5.913 -23.691 -37.134 1.00 77.59 366 TYR A C 1
ATOM 2509 O O . TYR A 1 327 ? -6.779 -24.086 -37.916 1.00 82.36 366 TYR A O 1
ATOM 2518 N N . PRO A 1 328 ? -4.640 -24.116 -37.196 1.00 72.83 367 PRO A N 1
ATOM 2519 C CA . PRO A 1 328 ? -3.532 -23.702 -36.326 1.00 67.59 367 PRO A CA 1
ATOM 2520 C C . PRO A 1 328 ? -2.934 -22.360 -36.729 1.00 64.53 367 PRO A C 1
ATOM 2521 O O . PRO A 1 328 ? -3.023 -21.959 -37.891 1.00 64.65 367 PRO A O 1
ATOM 2525 N N . ILE A 1 329 ? -2.324 -21.678 -35.768 1.00 56.98 368 ILE A N 1
ATOM 2526 C CA . ILE A 1 329 ? -1.783 -20.354 -36.011 1.00 53.72 368 ILE A CA 1
ATOM 2527 C C . ILE A 1 329 ? -0.423 -20.478 -36.688 1.00 55.05 368 ILE A C 1
ATOM 2528 O O . ILE A 1 329 ? 0.437 -21.222 -36.227 1.00 50.10 368 ILE A O 1
ATOM 2533 N N . PRO A 1 330 ? -0.233 -19.767 -37.810 1.00 54.99 369 PRO A N 1
ATOM 2534 C CA . PRO A 1 330 ? 1.045 -19.830 -38.522 1.00 51.43 369 PRO A CA 1
ATOM 2535 C C . PRO A 1 330 ? 2.123 -19.015 -37.819 1.00 49.13 369 PRO A C 1
ATOM 2536 O O . PRO A 1 330 ? 2.509 -17.960 -38.323 1.00 50.63 369 PRO A O 1
ATOM 2540 N N . TYR A 1 331 ? 2.604 -19.496 -36.675 1.00 44.01 370 TYR A N 1
ATOM 2541 C CA . TYR A 1 331 ? 3.535 -18.722 -35.859 1.00 43.31 370 TYR A CA 1
ATOM 2542 C C . TYR A 1 331 ? 4.790 -18.292 -36.627 1.00 41.61 370 TYR A C 1
ATOM 2543 O O . TYR A 1 331 ? 5.357 -17.252 -36.333 1.00 43.17 370 TYR A O 1
ATOM 2552 N N . ASP A 1 332 ? 5.212 -19.081 -37.611 1.00 44.68 371 ASP A N 1
ATOM 2553 C CA . ASP A 1 332 ? 6.394 -18.743 -38.402 1.00 51.07 371 ASP A CA 1
ATOM 2554 C C . ASP A 1 332 ? 6.300 -17.376 -39.088 1.00 51.31 371 ASP A C 1
ATOM 2555 O O . ASP A 1 332 ? 7.324 -16.733 -39.328 1.00 49.51 371 ASP A O 1
ATOM 2560 N N . SER A 1 333 ? 5.081 -16.936 -39.398 1.00 49.44 372 SER A N 1
ATOM 2561 C CA . SER A 1 333 ? 4.857 -15.621 -39.995 1.00 48.23 372 SER A CA 1
ATOM 2562 C C . SER A 1 333 ? 5.504 -14.498 -39.195 1.00 44.75 372 SER A C 1
ATOM 2563 O O . SER A 1 333 ? 5.879 -13.467 -39.750 1.00 49.20 372 SER A O 1
ATOM 2566 N N . LEU A 1 334 ? 5.612 -14.697 -37.882 1.00 43.46 373 LEU A N 1
ATOM 2567 C CA . LEU A 1 334 ? 6.173 -13.685 -37.001 1.00 38.62 373 LEU A CA 1
ATOM 2568 C C . LEU A 1 334 ? 7.586 -13.276 -37.415 1.00 42.13 373 LEU A C 1
ATOM 2569 O O . LEU A 1 334 ? 7.984 -12.128 -37.235 1.00 41.73 373 LEU A O 1
ATOM 2574 N N . PHE A 1 335 ? 8.344 -14.223 -37.968 1.00 39.94 374 PHE A N 1
ATOM 2575 C CA . PHE A 1 335 ? 9.741 -13.973 -38.315 1.00 41.98 374 PHE A CA 1
ATOM 2576 C C . PHE A 1 335 ? 9.954 -14.030 -39.818 1.00 46.45 374 PHE A C 1
ATOM 2577 O O . PHE A 1 335 ? 11.085 -14.112 -40.297 1.00 48.43 374 PHE A O 1
ATOM 2585 N N . GLU A 1 336 ? 8.848 -13.970 -40.550 1.00 49.21 375 GLU A N 1
ATOM 2586 C CA . GLU A 1 336 ? 8.874 -13.894 -42.005 1.00 54.88 375 GLU A CA 1
ATOM 2587 C C . GLU A 1 336 ? 9.429 -12.551 -42.478 1.00 54.02 375 GLU A C 1
ATOM 2588 O O . GLU A 1 336 ? 9.018 -11.494 -41.997 1.00 50.73 375 GLU A O 1
ATOM 2594 N N . GLU A 1 337 ? 10.366 -12.597 -43.421 1.00 53.62 376 GLU A N 1
ATOM 2595 C CA . GLU A 1 337 ? 11.032 -11.398 -43.907 1.00 59.68 376 GLU A CA 1
ATOM 2596 C C . GLU A 1 337 ? 10.050 -10.438 -44.570 1.00 67.52 376 GLU A C 1
ATOM 2597 O O . GLU A 1 337 ? 9.334 -10.814 -45.497 1.00 71.25 376 GLU A O 1
ATOM 2603 N N . ALA A 1 338 ? 10.020 -9.199 -44.090 1.00 64.79 377 ALA A N 1
ATOM 2604 C CA . ALA A 1 338 ? 9.160 -8.173 -44.669 1.00 63.86 377 ALA A CA 1
ATOM 2605 C C . ALA A 1 338 ? 9.704 -7.731 -46.023 1.00 68.49 377 ALA A C 1
ATOM 2606 O O . ALA A 1 338 ? 10.888 -7.916 -46.299 1.00 70.37 377 ALA A O 1
ATOM 2608 N N . PRO A 1 339 ? 8.843 -7.144 -46.876 1.00 72.03 378 PRO A N 1
ATOM 2609 C CA . PRO A 1 339 ? 9.358 -6.582 -48.131 1.00 78.99 378 PRO A CA 1
ATOM 2610 C C . PRO A 1 339 ? 10.206 -5.330 -47.883 1.00 85.73 378 PRO A C 1
ATOM 2611 O O . PRO A 1 339 ? 10.487 -5.009 -46.727 1.00 82.48 378 PRO A O 1
ATOM 2615 N N . ILE A 1 340 ? 10.603 -4.647 -48.954 1.00 96.27 379 ILE A N 1
ATOM 2616 C CA . ILE A 1 340 ? 11.477 -3.475 -48.865 1.00 103.40 379 ILE A CA 1
ATOM 2617 C C . ILE A 1 340 ? 12.782 -3.808 -48.144 1.00 101.51 379 ILE A C 1
ATOM 2618 O O . ILE A 1 340 ? 13.626 -4.531 -48.674 1.00 103.52 379 ILE A O 1
ATOM 2623 N N . HIS B 1 2 ? 29.253 29.271 -13.826 1.00 52.25 41 HIS B N 1
ATOM 2624 C CA . HIS B 1 2 ? 29.821 29.357 -12.482 1.00 44.60 41 HIS B CA 1
ATOM 2625 C C . HIS B 1 2 ? 29.913 30.799 -11.982 1.00 44.48 41 HIS B C 1
ATOM 2626 O O . HIS B 1 2 ? 30.640 31.076 -11.042 1.00 41.95 41 HIS B O 1
ATOM 2633 N N . LYS B 1 3 ? 29.176 31.728 -12.591 1.00 43.83 42 LYS B N 1
ATOM 2634 C CA . LYS B 1 3 ? 29.365 33.128 -12.209 1.00 44.79 42 LYS B CA 1
ATOM 2635 C C . LYS B 1 3 ? 28.946 33.403 -10.746 1.00 43.39 42 LYS B C 1
ATOM 2636 O O . LYS B 1 3 ? 29.648 34.115 -10.027 1.00 39.44 42 LYS B O 1
ATOM 2642 N N . GLU B 1 4 ? 27.814 32.860 -10.304 1.00 44.55 43 GLU B N 1
ATOM 2643 C CA . GLU B 1 4 ? 27.400 33.047 -8.909 1.00 43.12 43 GLU B CA 1
ATOM 2644 C C . GLU B 1 4 ? 28.376 32.387 -7.920 1.00 38.97 43 GLU B C 1
ATOM 2645 O O . GLU B 1 4 ? 28.646 32.937 -6.846 1.00 38.39 43 GLU B O 1
ATOM 2651 N N . PHE B 1 5 ? 28.861 31.198 -8.256 1.00 35.83 44 PHE B N 1
ATOM 2652 C CA . PHE B 1 5 ? 29.833 30.525 -7.404 1.00 34.14 44 PHE B CA 1
ATOM 2653 C C . PHE B 1 5 ? 31.153 31.300 -7.382 1.00 31.88 44 PHE B C 1
ATOM 2654 O O . PHE B 1 5 ? 31.769 31.440 -6.326 1.00 31.19 44 PHE B O 1
ATOM 2662 N N . THR B 1 6 ? 31.579 31.807 -8.540 1.00 31.64 45 THR B N 1
ATOM 2663 C CA . THR B 1 6 ? 32.800 32.603 -8.602 1.00 35.05 45 THR B CA 1
ATOM 2664 C C . THR B 1 6 ? 32.699 33.849 -7.729 1.00 34.29 45 THR B C 1
ATOM 2665 O O . THR B 1 6 ? 33.619 34.180 -6.991 1.00 32.76 45 THR B O 1
ATOM 2669 N N . LYS B 1 7 ? 31.555 34.531 -7.792 1.00 30.61 46 LYS B N 1
ATOM 2670 C CA . LYS B 1 7 ? 31.338 35.693 -6.942 1.00 32.23 46 LYS B CA 1
ATOM 2671 C C . LYS B 1 7 ? 31.453 35.309 -5.460 1.00 33.44 46 LYS B C 1
ATOM 2672 O O . LYS B 1 7 ? 32.112 36.001 -4.683 1.00 35.27 46 LYS B O 1
ATOM 2678 N N . PHE B 1 8 ? 30.796 34.217 -5.085 1.00 32.65 47 PHE B N 1
ATOM 2679 C CA . PHE B 1 8 ? 30.863 33.692 -3.722 1.00 32.03 47 PHE B CA 1
ATOM 2680 C C . PHE B 1 8 ? 32.310 33.404 -3.337 1.00 32.68 47 PHE B C 1
ATOM 2681 O O . PHE B 1 8 ? 32.729 33.726 -2.222 1.00 32.72 47 PHE B O 1
ATOM 2689 N N . CYS B 1 9 ? 33.063 32.797 -4.251 1.00 31.40 48 CYS B N 1
ATOM 2690 C CA . CYS B 1 9 ? 34.446 32.408 -3.933 1.00 32.38 48 CYS B CA 1
ATOM 2691 C C . CYS B 1 9 ? 35.310 33.633 -3.629 1.00 30.85 48 CYS B C 1
ATOM 2692 O O . CYS B 1 9 ? 36.088 33.628 -2.678 1.00 31.06 48 CYS B O 1
ATOM 2695 N N . TYR B 1 10 ? 35.204 34.683 -4.442 1.00 30.77 49 TYR B N 1
ATOM 2696 C CA . TYR B 1 10 ? 36.015 35.864 -4.190 1.00 30.45 49 TYR B CA 1
ATOM 2697 C C . TYR B 1 10 ? 35.565 36.613 -2.950 1.00 34.07 49 TYR B C 1
ATOM 2698 O O . TYR B 1 10 ? 36.395 37.188 -2.234 1.00 32.61 49 TYR B O 1
ATOM 2707 N N . GLU B 1 11 ? 34.258 36.613 -2.667 1.00 31.49 50 GLU B N 1
ATOM 2708 C CA . GLU B 1 11 ? 33.790 37.282 -1.475 1.00 32.59 50 GLU B CA 1
ATOM 2709 C C . GLU B 1 11 ? 34.266 36.536 -0.211 1.00 34.35 50 GLU B C 1
ATOM 2710 O O . GLU B 1 11 ? 34.611 37.170 0.771 1.00 34.64 50 GLU B O 1
ATOM 2716 N N . VAL B 1 12 ? 34.332 35.211 -0.266 1.00 29.90 51 VAL B N 1
ATOM 2717 C CA . VAL B 1 12 ? 34.821 34.426 0.876 1.00 33.88 51 VAL B CA 1
ATOM 2718 C C . VAL B 1 12 ? 36.330 34.642 0.996 1.00 32.87 51 VAL B C 1
ATOM 2719 O O . VAL B 1 12 ? 36.830 34.883 2.094 1.00 34.98 51 VAL B O 1
ATOM 2723 N N . TYR B 1 13 ? 37.028 34.644 -0.137 1.00 28.95 52 TYR B N 1
ATOM 2724 C CA . TYR B 1 13 ? 38.474 34.941 -0.142 1.00 26.75 52 TYR B CA 1
ATOM 2725 C C . TYR B 1 13 ? 38.801 36.257 0.588 1.00 32.09 52 TYR B C 1
ATOM 2726 O O . TYR B 1 13 ? 39.751 36.317 1.368 1.00 31.96 52 TYR B O 1
ATOM 2735 N N . ASN B 1 14 ? 38.042 37.321 0.317 1.00 31.41 53 ASN B N 1
ATOM 2736 C CA . ASN B 1 14 ? 38.338 38.608 0.938 1.00 32.86 53 ASN B CA 1
ATOM 2737 C C . ASN B 1 14 ? 38.139 38.558 2.454 1.00 38.21 53 ASN B C 1
ATOM 2738 O O . ASN B 1 14 ? 38.754 39.334 3.187 1.00 39.01 53 ASN B O 1
ATOM 2743 N N . GLU B 1 15 ? 37.311 37.614 2.911 1.00 35.23 54 GLU B N 1
ATOM 2744 C CA . GLU B 1 15 ? 37.019 37.434 4.342 1.00 36.09 54 GLU B CA 1
ATOM 2745 C C . GLU B 1 15 ? 38.030 36.544 5.064 1.00 36.19 54 GLU B C 1
ATOM 2746 O O . GLU B 1 15 ? 38.190 36.675 6.285 1.00 38.72 54 GLU B O 1
ATOM 2752 N N . ILE B 1 16 ? 38.687 35.646 4.330 1.00 32.14 55 ILE B N 1
ATOM 2753 C CA . ILE B 1 16 ? 39.582 34.677 4.976 1.00 30.96 55 ILE B CA 1
ATOM 2754 C C . ILE B 1 16 ? 41.064 34.974 4.759 1.00 33.91 55 ILE B C 1
ATOM 2755 O O . ILE B 1 16 ? 41.913 34.355 5.404 1.00 33.72 55 ILE B O 1
ATOM 2760 N N . LYS B 1 17 ? 41.388 35.918 3.873 1.00 32.26 56 LYS B N 1
ATOM 2761 C CA . LYS B 1 17 ? 42.791 36.308 3.691 1.00 32.96 56 LYS B CA 1
ATOM 2762 C C . LYS B 1 17 ? 43.248 37.166 4.880 1.00 33.16 56 LYS B C 1
ATOM 2763 O O . LYS B 1 17 ? 42.436 37.792 5.544 1.00 34.20 56 LYS B O 1
ATOM 2769 N N . ILE B 1 18 ? 44.548 37.198 5.167 1.00 34.38 57 ILE B N 1
ATOM 2770 C CA . ILE B 1 18 ? 45.005 38.014 6.292 1.00 35.18 57 ILE B CA 1
ATOM 2771 C C . ILE B 1 18 ? 45.213 39.466 5.917 1.00 41.16 57 ILE B C 1
ATOM 2772 O O . ILE B 1 18 ? 45.536 39.795 4.770 1.00 42.76 57 ILE B O 1
ATOM 2777 N N . SER B 1 19 ? 45.008 40.338 6.897 1.00 43.90 58 SER B N 1
ATOM 2778 C CA . SER B 1 19 ? 45.180 41.772 6.690 1.00 45.78 58 SER B CA 1
ATOM 2779 C C . SER B 1 19 ? 46.655 42.121 6.754 1.00 46.69 58 SER B C 1
ATOM 2780 O O . SER B 1 19 ? 47.482 41.293 7.153 1.00 46.37 58 SER B O 1
ATOM 2783 N N . ASP B 1 20 ? 46.987 43.356 6.394 1.00 50.20 59 ASP B N 1
ATOM 2784 C CA . ASP B 1 20 ? 48.369 43.807 6.462 1.00 53.83 59 ASP B CA 1
ATOM 2785 C C . ASP B 1 20 ? 48.863 43.837 7.907 1.00 55.22 59 ASP B C 1
ATOM 2786 O O . ASP B 1 20 ? 49.999 43.457 8.203 1.00 51.68 59 ASP B O 1
ATOM 2791 N N . LYS B 1 21 ? 47.996 44.301 8.797 1.00 54.96 60 LYS B N 1
ATOM 2792 C CA . LYS B 1 21 ? 48.270 44.326 10.222 1.00 56.00 60 LYS B CA 1
ATOM 2793 C C . LYS B 1 21 ? 48.617 42.927 10.750 1.00 50.72 60 LYS B C 1
ATOM 2794 O O . LYS B 1 21 ? 49.637 42.738 11.425 1.00 49.74 60 LYS B O 1
ATOM 2800 N N . GLU B 1 22 ? 47.770 41.953 10.422 1.00 49.29 61 GLU B N 1
ATOM 2801 C CA . GLU B 1 22 ? 47.944 40.574 10.878 1.00 48.24 61 GLU B CA 1
ATOM 2802 C C . GLU B 1 22 ? 49.208 39.952 10.299 1.00 45.52 61 GLU B C 1
ATOM 2803 O O . GLU B 1 22 ? 49.897 39.180 10.968 1.00 41.28 61 GLU B O 1
ATOM 2809 N N . PHE B 1 23 ? 49.519 40.295 9.054 1.00 40.11 62 PHE B N 1
ATOM 2810 C CA . PHE B 1 23 ? 50.776 39.861 8.452 1.00 41.49 62 PHE B CA 1
ATOM 2811 C C . PHE B 1 23 ? 51.965 40.313 9.292 1.00 42.41 62 PHE B C 1
ATOM 2812 O O . PHE B 1 23 ? 52.880 39.532 9.558 1.00 48.43 62 PHE B O 1
ATOM 2820 N N . LYS B 1 24 ? 51.949 41.573 9.709 1.00 44.29 63 LYS B N 1
ATOM 2821 C CA . LYS B 1 24 ? 53.071 42.142 10.457 1.00 51.70 63 LYS B CA 1
ATOM 2822 C C . LYS B 1 24 ? 53.152 41.540 11.863 1.00 50.78 63 LYS B C 1
ATOM 2823 O O . LYS B 1 24 ? 54.240 41.307 12.391 1.00 47.85 63 LYS B O 1
ATOM 2829 N N . GLU B 1 25 ? 52.001 41.264 12.458 1.00 47.48 64 GLU B N 1
ATOM 2830 C CA . GLU B 1 25 ? 51.976 40.615 13.765 1.00 50.95 64 GLU B CA 1
ATOM 2831 C C . GLU B 1 25 ? 52.530 39.197 13.675 1.00 46.80 64 GLU B C 1
ATOM 2832 O O . GLU B 1 25 ? 53.303 38.761 14.536 1.00 49.64 64 GLU B O 1
ATOM 2838 N N . LYS B 1 26 ? 52.133 38.482 12.631 1.00 39.30 65 LYS B N 1
ATOM 2839 C CA . LYS B 1 26 ? 52.534 37.098 12.463 1.00 40.17 65 LYS B CA 1
ATOM 2840 C C . LYS B 1 26 ? 54.025 37.008 12.117 1.00 42.39 65 LYS B C 1
ATOM 2841 O O . LYS B 1 26 ? 54.717 36.085 12.546 1.00 45.60 65 LYS B O 1
ATOM 2847 N N . ARG B 1 27 ? 54.526 37.971 11.351 1.00 41.29 66 ARG B N 1
ATOM 2848 C CA . ARG B 1 27 ? 55.943 38.000 11.042 1.00 42.90 66 ARG B CA 1
ATOM 2849 C C . ARG B 1 27 ? 56.739 38.255 12.321 1.00 49.22 66 ARG B C 1
ATOM 2850 O O . ARG B 1 27 ? 57.785 37.639 12.544 1.00 54.53 66 ARG B O 1
ATOM 2858 N N . ALA B 1 28 ? 56.233 39.152 13.166 1.00 49.85 67 ALA B N 1
ATOM 2859 C CA . ALA B 1 28 ? 56.881 39.451 14.439 1.00 54.66 67 ALA B CA 1
ATOM 2860 C C . ALA B 1 28 ? 56.909 38.217 15.340 1.00 51.98 67 ALA B C 1
ATOM 2861 O O . ALA B 1 28 ? 57.923 37.927 15.987 1.00 54.81 67 ALA B O 1
ATOM 2863 N N . ALA B 1 29 ? 55.794 37.493 15.376 1.00 50.30 68 ALA B N 1
ATOM 2864 C CA . ALA B 1 29 ? 55.702 36.260 16.160 1.00 52.27 68 ALA B CA 1
ATOM 2865 C C . ALA B 1 29 ? 56.718 35.235 15.663 1.00 49.33 68 ALA B C 1
ATOM 2866 O O . ALA B 1 29 ? 57.378 34.569 16.456 1.00 49.46 68 ALA B O 1
ATOM 2868 N N . LEU B 1 30 ? 56.847 35.127 14.346 1.00 46.27 69 LEU B N 1
ATOM 2869 C CA . LEU B 1 30 ? 57.837 34.249 13.739 1.00 45.22 69 LEU B CA 1
ATOM 2870 C C . LEU B 1 30 ? 59.258 34.632 14.170 1.00 48.51 69 LEU B C 1
ATOM 2871 O O . LEU B 1 30 ? 60.077 33.757 14.459 1.00 50.62 69 LEU B O 1
ATOM 2876 N N . ASP B 1 31 ? 59.550 35.933 14.223 1.00 52.18 70 ASP B N 1
ATOM 2877 C CA . ASP B 1 31 ? 60.858 36.400 14.683 1.00 53.70 70 ASP B CA 1
ATOM 2878 C C . ASP B 1 31 ? 61.111 36.008 16.136 1.00 52.01 70 ASP B C 1
ATOM 2879 O O . ASP B 1 31 ? 62.226 35.630 16.512 1.00 53.89 70 ASP B O 1
ATOM 2884 N N . THR B 1 32 ? 60.079 36.110 16.961 1.00 50.37 71 THR B N 1
ATOM 2885 C CA . THR B 1 32 ? 60.202 35.717 18.360 1.00 54.35 71 THR B CA 1
ATOM 2886 C C . THR B 1 32 ? 60.444 34.212 18.497 1.00 53.99 71 THR B C 1
ATOM 2887 O O . THR B 1 32 ? 61.254 33.778 19.315 1.00 54.50 71 THR B O 1
ATOM 2891 N N . LEU B 1 33 ? 59.751 33.415 17.687 1.00 49.07 72 LEU B N 1
ATOM 2892 C CA . LEU B 1 33 ? 59.930 31.966 17.746 1.00 44.33 72 LEU B CA 1
ATOM 2893 C C . LEU B 1 33 ? 61.335 31.565 17.281 1.00 47.68 72 LEU B C 1
ATOM 2894 O O . LEU B 1 33 ? 61.945 30.641 17.835 1.00 49.21 72 LEU B O 1
ATOM 2899 N N . ARG B 1 34 ? 61.871 32.283 16.289 1.00 46.35 73 ARG B N 1
ATOM 2900 C CA . ARG B 1 34 ? 63.250 32.036 15.864 1.00 50.29 73 ARG B CA 1
ATOM 2901 C C . ARG B 1 34 ? 64.269 32.254 16.981 1.00 54.53 73 ARG B C 1
ATOM 2902 O O . ARG B 1 34 ? 65.242 31.504 17.103 1.00 56.68 73 ARG B O 1
ATOM 2910 N N . LEU B 1 35 ? 64.052 33.292 17.783 1.00 59.10 74 LEU B N 1
ATOM 2911 C CA . LEU B 1 35 ? 64.932 33.591 18.907 1.00 60.72 74 LEU B CA 1
ATOM 2912 C C . LEU B 1 35 ? 64.913 32.464 19.932 1.00 61.79 74 LEU B C 1
ATOM 2913 O O . LEU B 1 35 ? 65.941 32.133 20.529 1.00 63.78 74 LEU B O 1
ATOM 2918 N N . CYS B 1 36 ? 63.734 31.889 20.140 1.00 57.59 75 CYS B N 1
ATOM 2919 C CA . CYS B 1 36 ? 63.588 30.745 21.030 1.00 58.10 75 CYS B CA 1
ATOM 2920 C C . CYS B 1 36 ? 64.324 29.535 20.468 1.00 57.84 75 CYS B C 1
ATOM 2921 O O . CYS B 1 36 ? 65.044 28.855 21.198 1.00 60.54 75 CYS B O 1
ATOM 2924 N N . LEU B 1 37 ? 64.144 29.271 19.173 1.00 53.97 76 LEU B N 1
ATOM 2925 C CA . LEU B 1 37 ? 64.791 28.127 18.537 1.00 50.84 76 LEU B CA 1
ATOM 2926 C C . LEU B 1 37 ? 66.307 28.211 18.662 1.00 55.41 76 LEU B C 1
ATOM 2927 O O . LEU B 1 37 ? 66.981 27.200 18.908 1.00 56.59 76 LEU B O 1
ATOM 2932 N N . LYS B 1 38 ? 66.822 29.430 18.515 1.00 53.52 77 LYS B N 1
ATOM 2933 C CA . LYS B 1 38 ? 68.255 29.708 18.511 1.00 61.89 77 LYS B CA 1
ATOM 2934 C C . LYS B 1 38 ? 68.913 29.330 19.822 1.00 67.24 77 LYS B C 1
ATOM 2935 O O . LYS B 1 38 ? 70.073 28.928 19.851 1.00 66.85 77 LYS B O 1
ATOM 2941 N N . ARG B 1 39 ? 68.165 29.463 20.911 1.00 66.95 78 ARG B N 1
ATOM 2942 C CA . ARG B 1 39 ? 68.724 29.223 22.232 1.00 71.94 78 ARG B CA 1
ATOM 2943 C C .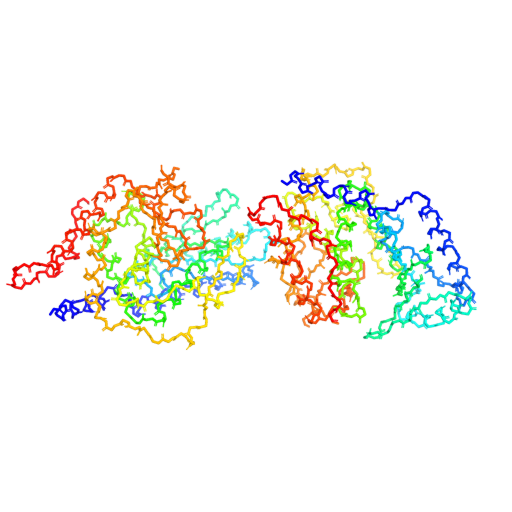 ARG B 1 39 ? 68.973 27.744 22.495 1.00 67.99 78 ARG B C 1
ATOM 2944 O O . ARG B 1 39 ? 69.815 27.390 23.315 1.00 72.47 78 ARG B O 1
ATOM 2952 N N . ILE B 1 40 ? 68.246 26.875 21.805 1.00 60.00 79 ILE B N 1
ATOM 2953 C CA . ILE B 1 40 ? 68.453 25.450 22.004 1.00 63.97 79 ILE B CA 1
ATOM 2954 C C . ILE B 1 40 ? 69.134 24.799 20.806 1.00 63.96 79 ILE B C 1
ATOM 2955 O O . ILE B 1 40 ? 69.614 23.668 20.896 1.00 66.05 79 ILE B O 1
ATOM 2960 N N . SER B 1 41 ? 69.195 25.524 19.693 1.00 58.66 80 SER B N 1
ATOM 2961 C CA . SER B 1 41 ? 69.864 25.033 18.496 1.00 62.88 80 SER B CA 1
ATOM 2962 C C . SER B 1 41 ? 70.433 26.191 17.686 1.00 69.87 80 SER B C 1
ATOM 2963 O O . SER B 1 41 ? 69.693 27.053 17.227 1.00 68.75 80 SER B O 1
ATOM 2966 N N . PRO B 1 42 ? 71.756 26.219 17.522 1.00 75.09 81 PRO B N 1
ATOM 2967 C CA . PRO B 1 42 ? 72.381 27.289 16.744 1.00 75.55 81 PRO B CA 1
ATOM 2968 C C . PRO B 1 42 ? 72.089 27.189 15.245 1.00 71.24 81 PRO B C 1
ATOM 2969 O O . PRO B 1 42 ? 71.865 28.217 14.611 1.00 77.15 81 PRO B O 1
ATOM 2973 N N . ASP B 1 43 ? 72.070 25.977 14.695 1.00 64.52 82 ASP B N 1
ATOM 2974 C CA . ASP B 1 43 ? 72.006 25.809 13.248 1.00 68.16 82 ASP B CA 1
ATOM 2975 C C . ASP B 1 43 ? 70.651 25.359 12.685 1.00 64.25 82 ASP B C 1
ATOM 2976 O O . ASP B 1 43 ? 70.517 25.247 11.466 1.00 59.21 82 ASP B O 1
ATOM 2981 N N . ALA B 1 44 ? 69.660 25.096 13.541 1.00 55.40 83 ALA B N 1
ATOM 2982 C CA . ALA B 1 44 ? 68.292 24.874 13.035 1.00 54.49 83 ALA B CA 1
ATOM 2983 C C . ALA B 1 44 ? 67.739 26.154 12.443 1.00 52.14 83 ALA B C 1
ATOM 2984 O O . ALA B 1 44 ? 68.158 27.247 12.824 1.00 59.61 83 ALA B O 1
ATOM 2986 N N . GLU B 1 45 ? 66.782 26.020 11.524 1.00 47.55 84 GLU B N 1
ATOM 2987 C CA . GLU B 1 45 ? 66.183 27.180 10.885 1.00 47.79 84 GLU B CA 1
ATOM 2988 C C . GLU B 1 45 ? 64.673 27.061 10.904 1.00 52.60 84 GLU B C 1
ATOM 2989 O O . GLU B 1 45 ? 64.134 26.000 10.604 1.00 53.57 84 GLU B O 1
ATOM 2995 N N . LEU B 1 46 ? 63.999 28.154 11.246 1.00 41.33 85 LEU B N 1
ATOM 2996 C CA . LEU B 1 46 ? 62.547 28.182 11.318 1.00 42.08 85 LEU B CA 1
ATOM 2997 C C . LEU B 1 46 ? 62.038 29.050 10.169 1.00 40.52 85 LEU B C 1
ATOM 2998 O O . LEU B 1 46 ? 62.371 30.235 10.092 1.00 47.27 85 LEU B O 1
ATOM 3003 N N . VAL B 1 47 ? 61.277 28.446 9.260 1.00 35.57 86 VAL B N 1
ATOM 3004 C CA . VAL B 1 47 ? 60.764 29.170 8.087 1.00 34.58 86 VAL B CA 1
ATOM 3005 C C . VAL B 1 47 ? 59.252 29.081 8.010 1.00 37.01 86 VAL B C 1
ATOM 3006 O O . VAL B 1 47 ? 58.647 28.130 8.510 1.00 35.49 86 VAL B O 1
ATOM 3010 N N . ALA B 1 48 ? 58.636 30.085 7.391 1.00 37.35 87 ALA B N 1
ATOM 3011 C CA . ALA B 1 48 ? 57.245 29.978 6.993 1.00 32.17 87 ALA B CA 1
ATOM 3012 C C . ALA B 1 48 ? 57.189 28.964 5.853 1.00 32.62 87 ALA B C 1
ATOM 3013 O O . ALA B 1 48 ? 58.027 29.000 4.960 1.00 34.21 87 ALA B O 1
ATOM 3015 N N . PHE B 1 49 ? 56.200 28.082 5.856 1.00 35.00 88 PHE B N 1
ATOM 3016 C CA . PHE B 1 49 ? 56.193 26.993 4.884 1.00 28.67 88 PHE B CA 1
ATOM 3017 C C . PHE B 1 49 ? 54.859 26.879 4.174 1.00 32.22 88 PHE B C 1
ATOM 3018 O O . PHE B 1 49 ? 53.928 26.285 4.706 1.00 33.88 88 PHE B O 1
ATOM 3026 N N . GLY B 1 50 ? 54.768 27.443 2.968 1.00 30.65 89 GLY B N 1
ATOM 3027 C CA . GLY B 1 50 ? 53.502 27.424 2.231 1.00 35.08 89 GLY B CA 1
ATOM 3028 C C . GLY B 1 50 ? 52.443 28.267 2.908 1.00 35.19 89 GLY B C 1
ATOM 3029 O O . GLY B 1 50 ? 51.257 27.926 2.944 1.00 34.83 89 GLY B O 1
ATOM 3030 N N . SER B 1 51 ? 52.882 29.386 3.458 1.00 31.23 90 SER B N 1
ATOM 3031 C CA . SER B 1 51 ? 52.049 30.129 4.358 1.00 29.54 90 SER B CA 1
ATOM 3032 C C . SER B 1 51 ? 52.208 31.622 4.194 1.00 35.49 90 SER B C 1
ATOM 3033 O O . SER B 1 51 ? 51.982 32.174 3.102 1.00 31.97 90 SER B O 1
ATOM 3036 N N . LEU B 1 52 ? 52.632 32.273 5.269 1.00 39.05 91 LEU B N 1
ATOM 3037 C CA . LEU B 1 52 ? 52.843 33.717 5.311 1.00 44.79 91 LEU B CA 1
ATOM 3038 C C . LEU B 1 52 ? 53.723 34.257 4.184 1.00 44.75 91 LEU B C 1
ATOM 3039 O O . LEU B 1 52 ? 53.541 35.394 3.717 1.00 45.52 91 LEU B O 1
ATOM 3044 N N . GLU B 1 53 ? 54.691 33.451 3.743 1.00 36.34 92 GLU B N 1
ATOM 3045 C CA . GLU B 1 53 ? 55.689 33.924 2.806 1.00 34.58 92 GLU B CA 1
ATOM 3046 C C . GLU B 1 53 ? 55.120 34.046 1.378 1.00 31.89 92 GLU B C 1
ATOM 3047 O O . GLU B 1 53 ? 55.722 34.667 0.514 1.00 37.18 92 GLU B O 1
ATOM 3053 N N . SER B 1 54 ? 53.946 33.461 1.149 1.00 35.10 93 SER B N 1
ATOM 3054 C CA . SER B 1 54 ? 53.390 33.459 -0.208 1.00 34.74 93 SER B CA 1
ATOM 3055 C C . SER B 1 54 ? 51.932 33.856 -0.276 1.00 34.68 93 SER B C 1
ATOM 3056 O O . SER B 1 54 ? 51.258 33.574 -1.273 1.00 38.31 93 SER B O 1
ATOM 3059 N N . GLY B 1 55 ? 51.437 34.506 0.772 1.00 35.98 94 GLY B N 1
ATOM 3060 C CA . GLY B 1 55 ? 50.036 34.893 0.815 1.00 34.88 94 GLY B CA 1
ATOM 3061 C C . GLY B 1 55 ? 49.069 33.727 0.938 1.00 36.74 94 GLY B C 1
ATOM 3062 O O . GLY B 1 55 ? 47.912 33.827 0.525 1.00 37.76 94 GLY B O 1
ATOM 3063 N N . LEU B 1 56 ? 49.506 32.633 1.564 1.00 30.97 95 LEU B N 1
ATOM 3064 C CA . LEU B 1 56 ? 48.663 31.451 1.680 1.00 30.23 95 LEU B CA 1
ATOM 3065 C C . LEU B 1 56 ? 48.250 31.130 3.115 1.00 29.19 95 LEU B C 1
ATOM 3066 O O . LEU B 1 56 ? 47.776 30.032 3.389 1.00 31.97 95 LEU B O 1
ATOM 3071 N N . ALA B 1 57 ? 48.388 32.104 4.011 1.00 30.33 96 ALA B N 1
ATOM 3072 C CA . ALA B 1 57 ? 47.921 31.944 5.388 1.00 30.55 96 ALA B CA 1
ATOM 3073 C C . ALA B 1 57 ? 46.454 32.390 5.542 1.00 29.11 96 ALA B C 1
ATOM 3074 O O . ALA B 1 57 ? 46.022 33.347 4.881 1.00 33.00 96 ALA B O 1
ATOM 3076 N N . LEU B 1 58 ? 45.708 31.696 6.406 1.00 31.29 97 LEU B N 1
ATOM 3077 C CA . LEU B 1 58 ? 44.313 32.041 6.705 1.00 33.54 97 LEU B CA 1
ATOM 3078 C C . LEU B 1 58 ? 44.202 32.974 7.901 1.00 36.09 97 LEU B C 1
ATOM 3079 O O . LEU B 1 58 ? 44.975 32.883 8.864 1.00 34.22 97 LEU B O 1
ATOM 3084 N N . LYS B 1 59 ? 43.231 33.880 7.836 1.00 32.61 98 LYS B N 1
ATOM 3085 C CA . LYS B 1 59 ? 42.924 34.754 8.952 1.00 33.84 98 LYS B CA 1
ATOM 3086 C C . LYS B 1 59 ? 42.562 33.953 10.193 1.00 34.98 98 LYS B C 1
ATOM 3087 O O . LYS B 1 59 ? 41.881 32.928 10.094 1.00 37.34 98 LYS B O 1
ATOM 3093 N N . ASN B 1 60 ? 43.029 34.416 11.352 1.00 37.15 99 ASN B N 1
ATOM 3094 C CA . ASN B 1 60 ? 42.643 33.840 12.637 1.00 41.59 99 ASN B CA 1
ATOM 3095 C C . ASN B 1 60 ? 42.841 32.333 12.683 1.00 40.31 99 ASN B C 1
ATOM 3096 O O . ASN B 1 60 ? 42.000 31.595 13.201 1.00 43.90 99 ASN B O 1
ATOM 3101 N N . SER B 1 61 ? 43.980 31.898 12.155 1.00 39.25 100 SER B N 1
ATOM 3102 C CA . SER B 1 61 ? 44.296 30.484 12.017 1.00 37.56 100 SER B CA 1
ATOM 3103 C C . SER B 1 61 ? 45.788 30.271 12.184 1.00 40.17 100 SER B C 1
ATOM 3104 O O . SER B 1 61 ? 46.549 31.238 12.222 1.00 37.99 100 SER B O 1
ATOM 3107 N N . ASP B 1 62 ? 46.196 29.003 12.240 1.00 43.83 101 ASP B N 1
ATOM 3108 C CA . ASP B 1 62 ? 47.614 28.626 12.230 1.00 40.57 101 ASP B CA 1
ATOM 3109 C C . ASP B 1 62 ? 48.397 29.257 11.097 1.00 39.75 101 ASP B C 1
ATOM 3110 O O . ASP B 1 62 ? 47.955 29.231 9.951 1.00 42.97 101 ASP B O 1
ATOM 3115 N N . MET B 1 63 ? 49.591 29.749 11.372 1.00 38.12 102 MET B N 1
ATOM 3116 C CA . MET B 1 63 ? 50.530 29.846 10.259 1.00 38.19 102 MET B CA 1
ATOM 3117 C C . MET B 1 63 ? 51.366 28.562 10.241 1.00 34.34 102 MET B C 1
ATOM 3118 O O . MET B 1 63 ? 51.699 27.999 11.294 1.00 33.78 102 MET B O 1
ATOM 3123 N N . ASP B 1 64 ? 51.658 28.071 9.040 1.00 35.40 103 ASP B N 1
ATOM 3124 C CA . ASP B 1 64 ? 52.395 26.822 8.893 1.00 37.78 103 ASP B CA 1
ATOM 3125 C C . ASP B 1 64 ? 53.886 27.123 8.853 1.00 31.05 103 ASP B C 1
ATOM 3126 O O . ASP B 1 64 ? 54.353 27.871 7.981 1.00 32.29 103 ASP B O 1
ATOM 3131 N N . LEU B 1 65 ? 54.607 26.552 9.810 1.00 31.14 104 LEU B N 1
ATOM 3132 C CA . LEU B 1 65 ? 56.049 26.764 9.909 1.00 34.60 104 LEU B CA 1
ATOM 3133 C C . LEU B 1 65 ? 56.785 25.436 9.859 1.00 36.22 104 LEU B C 1
ATOM 3134 O O . LEU B 1 65 ? 56.200 24.374 10.105 1.00 32.89 104 LEU B O 1
ATOM 3139 N N . CYS B 1 66 ? 58.077 25.500 9.569 1.00 34.12 105 CYS B N 1
ATOM 3140 C CA . CYS B 1 66 ? 58.876 24.296 9.542 1.00 35.03 105 CYS B CA 1
ATOM 3141 C C . CYS B 1 66 ? 60.242 24.571 10.137 1.00 34.75 105 CYS B C 1
ATOM 3142 O O . CYS B 1 66 ? 60.870 25.577 9.824 1.00 36.29 105 CYS B O 1
ATOM 3145 N N . VAL B 1 67 ? 60.688 23.665 10.995 1.00 37.18 106 VAL B N 1
ATOM 3146 C CA . VAL B 1 67 ? 62.044 23.707 11.529 1.00 38.11 106 VAL B CA 1
ATOM 3147 C C . VAL B 1 67 ? 62.939 22.864 10.641 1.00 38.53 106 VAL B C 1
ATOM 3148 O O . VAL B 1 67 ? 62.654 21.676 10.429 1.00 38.62 106 VAL B O 1
ATOM 3152 N N . LEU B 1 68 ? 64.018 23.457 10.135 1.00 40.83 107 LEU B N 1
ATOM 3153 C CA . LEU B 1 68 ? 64.891 22.764 9.190 1.00 42.67 107 LEU B CA 1
ATOM 3154 C C . LEU B 1 68 ? 66.230 22.406 9.811 1.00 48.41 107 LEU B C 1
ATOM 3155 O O . LEU B 1 68 ? 66.861 23.252 10.441 1.00 47.75 107 LEU B O 1
ATOM 3160 N N . MET B 1 69 ? 66.662 21.164 9.604 1.00 46.53 108 MET B N 1
ATOM 3161 C CA . MET B 1 69 ? 68.035 20.756 9.915 1.00 50.08 108 MET B CA 1
ATOM 3162 C C . MET B 1 69 ? 68.640 19.977 8.746 1.00 52.05 108 MET B C 1
ATOM 3163 O O . MET B 1 69 ? 68.005 19.826 7.708 1.00 53.05 108 MET B O 1
ATOM 3168 N N . ASP B 1 70 ? 69.865 19.480 8.900 1.00 55.61 109 ASP B N 1
ATOM 3169 C CA . ASP B 1 70 ? 70.529 18.808 7.781 1.00 58.27 109 ASP B CA 1
ATOM 3170 C C . ASP B 1 70 ? 69.768 17.566 7.309 1.00 60.63 109 ASP B C 1
ATOM 3171 O O . ASP B 1 70 ? 69.749 17.249 6.123 1.00 64.53 109 ASP B O 1
ATOM 3176 N N . SER B 1 71 ? 69.128 16.872 8.240 1.00 56.28 110 SER B N 1
ATOM 3177 C CA . SER B 1 71 ? 68.305 15.719 7.886 1.00 57.72 110 SER B CA 1
ATOM 3178 C C . SER B 1 71 ? 66.985 15.789 8.625 1.00 50.70 110 SER B C 1
ATOM 3179 O O . SER B 1 71 ? 66.866 16.482 9.642 1.00 49.53 110 SER B O 1
ATOM 3182 N N . ARG B 1 72 ? 65.978 15.091 8.105 1.00 49.47 111 ARG B N 1
ATOM 3183 C CA . ARG B 1 72 ? 64.670 15.094 8.734 1.00 46.43 111 ARG B CA 1
ATOM 3184 C C . ARG B 1 72 ? 64.742 14.379 10.073 1.00 46.97 111 ARG B C 1
ATOM 3185 O O . ARG B 1 72 ? 64.048 14.768 10.997 1.00 47.91 111 ARG B O 1
ATOM 3193 N N . VAL B 1 73 ? 65.595 13.360 10.183 1.00 55.01 112 VAL B N 1
ATOM 3194 C CA . VAL B 1 73 ? 65.710 12.635 11.449 1.00 56.64 112 VAL B CA 1
ATOM 3195 C C . VAL B 1 73 ? 66.231 13.595 12.507 1.00 56.61 112 VAL B C 1
ATOM 3196 O O . VAL B 1 73 ? 65.728 13.643 13.634 1.00 56.01 112 VAL B O 1
ATOM 3200 N N . GLN B 1 74 ? 67.228 14.379 12.110 1.00 53.44 113 GLN B N 1
ATOM 3201 C CA . GLN B 1 74 ? 67.846 15.377 12.971 1.00 55.69 113 GLN B CA 1
ATOM 3202 C C . GLN B 1 74 ? 66.852 16.425 13.447 1.00 51.35 113 GLN B C 1
ATOM 3203 O O . GLN B 1 74 ? 66.909 16.873 14.582 1.00 50.28 113 GLN B O 1
ATOM 3209 N N . SER B 1 75 ? 65.963 16.853 12.557 1.00 46.68 114 SER B N 1
ATOM 3210 C CA . SER B 1 75 ? 64.988 17.859 12.930 1.00 43.84 114 SER B CA 1
ATOM 3211 C C . SER B 1 75 ? 63.956 17.239 13.866 1.00 45.34 114 SER B C 1
ATOM 3212 O O . SER B 1 75 ? 63.604 17.837 14.885 1.00 45.03 114 SER B O 1
ATOM 3215 N N . ASP B 1 76 ? 63.477 16.043 13.522 1.00 47.77 115 ASP B N 1
ATOM 3216 C CA . ASP B 1 76 ? 62.535 15.303 14.386 1.00 45.18 115 ASP B CA 1
ATOM 3217 C C . ASP B 1 76 ? 63.081 15.193 15.813 1.00 48.91 115 ASP B C 1
ATOM 3218 O O . ASP B 1 76 ? 62.331 15.271 16.782 1.00 48.54 115 ASP B O 1
ATOM 3223 N N . THR B 1 77 ? 64.394 15.032 15.925 1.00 51.98 116 THR B N 1
ATOM 3224 C CA . THR B 1 77 ? 65.046 14.801 17.216 1.00 53.03 116 THR B CA 1
ATOM 3225 C C . THR B 1 77 ? 65.116 16.084 18.069 1.00 53.64 116 THR B C 1
ATOM 3226 O O . THR B 1 77 ? 65.146 16.011 19.296 1.00 59.79 116 THR B O 1
ATOM 3230 N N . ILE B 1 78 ? 65.075 17.249 17.425 1.00 50.23 117 ILE B N 1
ATOM 3231 C CA . ILE B 1 78 ? 65.109 18.536 18.129 1.00 48.41 117 ILE B CA 1
ATOM 3232 C C . ILE B 1 78 ? 63.717 19.014 18.586 1.00 44.94 117 ILE B C 1
ATOM 3233 O O . ILE B 1 78 ? 63.606 19.950 19.378 1.00 46.88 117 ILE B O 1
ATOM 3238 N N . ALA B 1 79 ? 62.667 18.369 18.092 1.00 44.20 118 ALA B N 1
ATOM 3239 C CA . ALA B 1 79 ? 61.300 18.870 18.284 1.00 42.71 118 ALA B CA 1
ATOM 3240 C C . ALA B 1 79 ? 60.897 19.006 19.750 1.00 42.95 118 ALA B C 1
ATOM 3241 O O . ALA B 1 79 ? 60.364 20.043 20.155 1.00 42.06 118 ALA B O 1
ATOM 3243 N N . LEU B 1 80 ? 61.144 17.974 20.554 1.00 43.60 119 LEU B N 1
ATOM 3244 C CA . LEU B 1 80 ? 60.763 18.054 21.952 1.00 43.81 119 LEU B CA 1
ATOM 3245 C C . LEU B 1 80 ? 61.564 19.107 22.721 1.00 45.89 119 LEU B C 1
ATOM 3246 O O . LEU B 1 80 ? 61.010 19.783 23.586 1.00 48.16 119 LEU B O 1
ATOM 3251 N N . GLN B 1 81 ? 62.851 19.256 22.405 1.00 51.61 120 GLN B N 1
ATOM 3252 C CA . GLN B 1 81 ? 63.670 20.294 23.039 1.00 56.93 120 GLN B CA 1
ATOM 3253 C C . GLN B 1 81 ? 63.080 21.679 22.762 1.00 53.77 120 GLN B C 1
ATOM 3254 O O . GLN B 1 81 ? 63.008 22.531 23.652 1.00 57.07 120 GLN B O 1
ATOM 3260 N N . PHE B 1 82 ? 62.685 21.891 21.512 1.00 48.84 121 PHE B N 1
ATOM 3261 C CA . PHE B 1 82 ? 62.089 23.156 21.084 1.00 47.48 121 PHE B CA 1
ATOM 3262 C C . PHE B 1 82 ? 60.799 23.410 21.864 1.00 45.06 121 PHE B C 1
ATOM 3263 O O . PHE B 1 82 ? 60.615 24.488 22.434 1.00 47.00 121 PHE B O 1
ATOM 3271 N N . TYR B 1 83 ? 59.917 22.410 21.894 1.00 43.37 122 TYR B N 1
ATOM 3272 C CA . TYR B 1 83 ? 58.673 22.497 22.661 1.00 44.18 122 TYR B CA 1
ATOM 3273 C C . TYR B 1 83 ? 58.933 22.800 24.135 1.00 44.87 122 TYR B C 1
ATOM 3274 O O . TYR B 1 83 ? 58.242 23.627 24.721 1.00 47.14 122 TYR B O 1
ATOM 3283 N N . GLU B 1 84 ? 59.923 22.125 24.728 1.00 47.46 123 GLU B N 1
ATOM 3284 C CA . GLU B 1 84 ? 60.297 22.378 26.117 1.00 51.43 123 GLU B CA 1
ATOM 3285 C C . GLU B 1 84 ? 60.670 23.844 26.325 1.00 56.32 123 GLU B C 1
ATOM 3286 O O . GLU B 1 84 ? 60.296 24.459 27.329 1.00 52.88 123 GLU B O 1
ATOM 3292 N N . GLU B 1 85 ? 61.419 24.398 25.375 1.00 53.24 124 GLU B N 1
ATOM 3293 C CA . GLU B 1 85 ? 61.840 25.788 25.479 1.00 58.08 124 GLU B CA 1
ATOM 3294 C C . GLU B 1 85 ? 60.624 26.700 25.374 1.00 54.06 124 GLU B C 1
ATOM 3295 O O . GLU B 1 85 ? 60.481 27.658 26.131 1.00 56.03 124 GLU B O 1
ATOM 3301 N N . LEU B 1 86 ? 59.747 26.385 24.432 1.00 51.17 125 LEU B N 1
ATOM 3302 C CA . LEU B 1 86 ? 58.583 27.213 24.162 1.00 50.61 125 LEU B CA 1
ATOM 3303 C C . LEU B 1 86 ? 57.670 27.359 25.379 1.00 54.19 125 LEU B C 1
ATOM 3304 O O . LEU B 1 86 ? 57.296 28.473 25.744 1.00 59.08 125 LEU B O 1
ATOM 3309 N N . ILE B 1 87 ? 57.317 26.255 26.024 1.00 51.27 126 ILE B N 1
ATOM 3310 C CA . ILE B 1 87 ? 56.411 26.367 27.156 1.00 55.40 126 ILE B CA 1
ATOM 3311 C C . ILE B 1 87 ? 57.128 26.931 28.384 1.00 60.86 126 ILE B C 1
ATOM 3312 O O . ILE B 1 87 ? 56.483 27.469 29.281 1.00 64.96 126 ILE B O 1
ATOM 3317 N N . ALA B 1 88 ? 58.454 26.816 28.426 1.00 62.42 127 ALA B N 1
ATOM 3318 C CA . ALA B 1 88 ? 59.227 27.441 29.494 1.00 66.47 127 ALA B CA 1
ATOM 3319 C C . ALA B 1 88 ? 59.181 28.960 29.355 1.00 70.46 127 ALA B C 1
ATOM 3320 O O . ALA B 1 88 ? 59.293 29.689 30.342 1.00 74.14 127 ALA B O 1
ATOM 3322 N N . GLU B 1 89 ? 59.020 29.425 28.120 1.00 65.02 128 GLU B N 1
ATOM 3323 C CA . GLU B 1 89 ? 58.902 30.849 27.836 1.00 74.40 128 GLU B CA 1
ATOM 3324 C C . GLU B 1 89 ? 57.483 31.356 28.038 1.00 74.95 128 GLU B C 1
ATOM 3325 O O . GLU B 1 89 ? 57.235 32.556 27.961 1.00 80.14 128 GLU B O 1
ATOM 3331 N N . GLY B 1 90 ? 56.549 30.442 28.275 1.00 69.64 129 GLY B N 1
ATOM 3332 C CA . GLY B 1 90 ? 55.183 30.832 28.567 1.00 70.35 129 GLY B CA 1
ATOM 3333 C C . GLY B 1 90 ? 54.225 30.677 27.403 1.00 66.19 129 GLY B C 1
ATOM 3334 O O . GLY B 1 90 ? 53.072 31.099 27.486 1.00 68.58 129 GLY B O 1
ATOM 3335 N N . PHE B 1 91 ? 54.694 30.073 26.317 1.00 61.64 130 PHE B N 1
ATOM 3336 C CA . PHE B 1 91 ? 53.815 29.752 25.200 1.00 59.00 130 PHE B CA 1
ATOM 3337 C C . PHE B 1 91 ? 52.944 28.561 25.575 1.00 58.02 130 PHE B C 1
ATOM 3338 O O . PHE B 1 91 ? 53.344 27.709 26.373 1.00 54.87 130 PHE B O 1
ATOM 3346 N N . GLU B 1 92 ? 51.743 28.513 25.011 1.00 53.64 131 GLU B N 1
ATOM 3347 C CA . GLU B 1 92 ? 50.836 27.402 25.256 1.00 51.13 131 GLU B CA 1
ATOM 3348 C C . GLU B 1 92 ? 50.592 26.614 23.980 1.00 47.84 131 GLU B C 1
ATOM 3349 O O . GLU B 1 92 ? 50.637 27.156 22.860 1.00 45.84 131 GLU B O 1
ATOM 3355 N N . GLY B 1 93 ? 50.302 25.336 24.150 1.00 41.01 132 GLY B N 1
ATOM 3356 C CA . GLY B 1 93 ? 49.898 24.497 23.044 1.00 38.14 132 GLY B CA 1
ATOM 3357 C C . GLY B 1 93 ? 50.300 23.053 23.216 1.00 41.46 132 GLY B C 1
ATOM 3358 O O . GLY B 1 93 ? 50.581 22.576 24.336 1.00 47.98 132 GLY B O 1
ATOM 3359 N N . ALA B 1 94 ? 50.317 22.349 22.093 1.00 40.16 133 ALA B N 1
ATOM 3360 C CA . ALA B 1 94 ? 50.406 20.907 22.113 1.00 38.82 133 ALA B CA 1
ATOM 3361 C C . ALA B 1 94 ? 51.631 20.375 21.396 1.00 35.81 133 ALA B C 1
ATOM 3362 O O . ALA B 1 94 ? 52.061 20.917 20.367 1.00 36.65 133 ALA B O 1
ATOM 3364 N N . PHE B 1 95 ? 52.180 19.304 21.944 1.00 38.14 134 PHE B N 1
ATOM 3365 C CA . PHE B 1 95 ? 53.129 18.476 21.234 1.00 38.47 134 PHE B CA 1
ATOM 3366 C C . PHE B 1 95 ? 52.391 17.229 20.809 1.00 40.73 134 PHE B C 1
ATOM 3367 O O . PHE B 1 95 ? 51.816 16.515 21.641 1.00 39.18 134 PHE B O 1
ATOM 3375 N N . LEU B 1 96 ? 52.418 16.964 19.514 1.00 35.42 135 LEU B N 1
ATOM 3376 C CA . LEU B 1 96 ? 51.656 15.878 18.930 1.00 35.85 135 LEU B CA 1
ATOM 3377 C C . LEU B 1 96 ? 52.568 14.859 18.299 1.00 40.86 135 LEU B C 1
ATOM 3378 O O . LEU B 1 96 ? 53.379 15.206 17.443 1.00 43.09 135 LEU B O 1
ATOM 3383 N N . GLN B 1 97 ? 52.439 13.605 18.719 1.00 38.25 136 GLN B N 1
ATOM 3384 C CA . GLN B 1 97 ? 53.279 12.547 18.182 1.00 45.32 136 GLN B CA 1
ATOM 3385 C C . GLN B 1 97 ? 52.460 11.344 17.697 1.00 43.75 136 GLN B C 1
ATOM 3386 O O . GLN B 1 97 ? 51.824 10.638 18.481 1.00 49.45 136 GLN B O 1
ATOM 3392 N N . ALA B 1 98 ? 52.497 11.116 16.389 1.00 43.67 137 ALA B N 1
ATOM 3393 C CA . ALA B 1 98 ? 51.796 9.998 15.765 1.00 49.03 137 ALA B CA 1
ATOM 3394 C C . ALA B 1 98 ? 52.630 9.395 14.632 1.00 52.12 137 ALA B C 1
ATOM 3395 O O . ALA B 1 98 ? 53.185 10.129 13.803 1.00 47.52 137 ALA B O 1
ATOM 3397 N N . ALA B 1 99 ? 52.719 8.068 14.601 1.00 54.15 138 ALA B N 1
ATOM 3398 C CA . ALA B 1 99 ? 53.464 7.368 13.552 1.00 62.31 138 ALA B CA 1
ATOM 3399 C C . ALA B 1 99 ? 54.889 7.902 13.409 1.00 59.60 138 ALA B C 1
ATOM 3400 O O . ALA B 1 99 ? 55.383 8.062 12.290 1.00 61.17 138 ALA B O 1
ATOM 3402 N N . ARG B 1 100 ? 55.506 8.218 14.548 1.00 53.86 139 ARG B N 1
ATOM 3403 C CA . ARG B 1 100 ? 56.900 8.657 14.645 1.00 56.19 139 ARG B CA 1
ATOM 3404 C C . ARG B 1 100 ? 57.126 10.091 14.158 1.00 51.72 139 ARG B C 1
ATOM 3405 O O . ARG B 1 100 ? 58.264 10.544 14.078 1.00 50.98 139 ARG B O 1
ATOM 3413 N N . ILE B 1 101 ? 56.046 10.810 13.855 1.00 43.72 140 ILE B N 1
ATOM 3414 C CA . ILE B 1 101 ? 56.159 12.187 13.379 1.00 43.55 140 ILE B CA 1
ATOM 3415 C C . ILE B 1 101 ? 55.750 13.196 14.454 1.00 43.70 140 ILE B C 1
ATOM 3416 O O . ILE B 1 101 ? 54.644 13.112 14.993 1.00 47.78 140 ILE B O 1
ATOM 3421 N N . PRO B 1 102 ? 56.640 14.150 14.773 1.00 40.26 141 PRO B N 1
ATOM 3422 C CA . PRO B 1 102 ? 56.366 15.224 15.737 1.00 35.67 141 PRO B CA 1
ATOM 3423 C C . PRO B 1 102 ? 55.767 16.467 15.098 1.00 39.61 141 PRO B C 1
ATOM 3424 O O . PRO B 1 102 ? 56.209 16.879 14.029 1.00 39.56 141 PRO B O 1
ATOM 3428 N N . ILE B 1 103 ? 54.752 17.036 15.742 1.00 39.63 142 ILE B N 1
ATOM 3429 C CA . ILE B 1 103 ? 54.181 18.317 15.327 1.00 40.61 142 ILE B CA 1
ATOM 3430 C C . ILE B 1 103 ? 53.994 19.190 16.559 1.00 37.46 142 ILE B C 1
ATOM 3431 O O . ILE B 1 103 ? 53.577 18.701 17.600 1.00 37.19 142 ILE B O 1
ATOM 3436 N N . ILE B 1 104 ? 54.330 20.470 16.454 1.00 33.27 143 ILE B N 1
ATOM 3437 C CA . ILE B 1 104 ? 54.005 21.402 17.520 1.00 36.90 143 ILE B CA 1
ATOM 3438 C C . ILE B 1 104 ? 52.868 22.306 17.066 1.00 38.49 143 ILE B C 1
ATOM 3439 O O . ILE B 1 104 ? 52.909 22.895 15.978 1.00 36.33 143 ILE B O 1
ATOM 3444 N N . LYS B 1 105 ? 51.850 22.416 17.907 1.00 36.60 144 LYS B N 1
ATOM 3445 C CA . LYS B 1 105 ? 50.745 23.330 17.632 1.00 33.59 144 LYS B CA 1
ATOM 3446 C C . LYS B 1 105 ? 50.682 24.374 18.737 1.00 38.86 144 LYS B C 1
ATOM 3447 O O . LYS B 1 105 ? 50.307 24.061 19.871 1.00 43.44 144 LYS B O 1
ATOM 3453 N N . LEU B 1 106 ? 51.076 25.609 18.438 1.00 32.84 145 LEU B N 1
ATOM 3454 C CA . LEU B 1 106 ? 50.978 26.644 19.463 1.00 36.36 145 LEU B CA 1
ATOM 3455 C C . LEU B 1 106 ? 49.607 27.283 19.368 1.00 45.60 145 LEU B C 1
ATOM 3456 O O . LEU B 1 106 ? 49.123 27.559 18.264 1.00 45.78 145 LEU B O 1
ATOM 3461 N N . THR B 1 107 ? 48.982 27.497 20.520 1.00 41.33 146 THR B N 1
ATOM 3462 C CA . THR B 1 107 ? 47.652 28.083 20.583 1.00 46.41 146 THR B CA 1
ATOM 3463 C C . THR B 1 107 ? 47.734 29.547 21.004 1.00 53.10 146 THR B C 1
ATOM 3464 O O . THR B 1 107 ? 46.872 30.353 20.644 1.00 61.65 146 THR B O 1
ATOM 3468 N N . ALA B 1 116 ? 47.180 35.920 19.564 1.00 60.12 155 ALA B N 1
ATOM 3469 C CA . ALA B 1 116 ? 46.553 35.254 18.430 1.00 62.05 155 ALA B CA 1
ATOM 3470 C C . ALA B 1 116 ? 47.536 35.054 17.268 1.00 60.73 155 ALA B C 1
ATOM 3471 O O . ALA B 1 116 ? 47.417 34.102 16.488 1.00 55.81 155 ALA B O 1
ATOM 3473 N N . SER B 1 117 ? 48.512 35.948 17.159 1.00 61.31 156 SER B N 1
ATOM 3474 C CA . SER B 1 117 ? 49.479 35.882 16.067 1.00 60.44 156 SER B CA 1
ATOM 3475 C C . SER B 1 117 ? 50.537 34.798 16.281 1.00 56.27 156 SER B C 1
ATOM 3476 O O . SER B 1 117 ? 51.338 34.525 15.390 1.00 51.34 156 SER B O 1
ATOM 3479 N N . PHE B 1 118 ? 50.538 34.180 17.462 1.00 55.12 157 PHE B N 1
ATOM 3480 C CA . PHE B 1 118 ? 51.476 33.101 17.750 1.00 51.55 157 PHE B CA 1
ATOM 3481 C C . PHE B 1 118 ? 50.858 31.737 17.460 1.00 52.17 157 PHE B C 1
ATOM 3482 O O . PHE B 1 118 ? 51.475 30.696 17.696 1.00 58.40 157 PHE B O 1
ATOM 3490 N N . GLN B 1 119 ? 49.627 31.737 16.969 1.00 45.89 158 GLN B N 1
ATOM 3491 C CA . GLN B 1 119 ? 48.984 30.487 16.600 1.00 41.90 158 GLN B CA 1
ATOM 3492 C C . GLN B 1 119 ? 49.708 29.858 15.415 1.00 40.88 158 GLN B C 1
ATOM 3493 O O . GLN B 1 119 ? 49.827 30.476 14.371 1.00 38.35 158 GLN B O 1
ATOM 3499 N N . CYS B 1 120 ? 50.231 28.646 15.575 1.00 38.08 159 CYS B N 1
ATOM 3500 C CA . CYS B 1 120 ? 50.963 28.041 14.474 1.00 39.25 159 CYS B CA 1
ATOM 3501 C C . CYS B 1 120 ? 51.016 26.521 14.519 1.00 37.66 159 CYS B C 1
ATOM 3502 O O . CYS B 1 120 ? 50.776 25.903 15.549 1.00 39.61 159 CYS B O 1
ATOM 3505 N N . ASP B 1 121 ? 51.296 25.942 13.364 1.00 35.52 160 ASP B N 1
ATOM 3506 C CA . ASP B 1 121 ? 51.528 24.519 13.209 1.00 36.43 160 ASP B CA 1
ATOM 3507 C C . ASP B 1 121 ? 52.988 24.360 12.786 1.00 35.47 160 ASP B C 1
ATOM 3508 O O . ASP B 1 121 ? 53.388 24.906 11.764 1.00 35.94 160 ASP B O 1
ATOM 3513 N N . ILE B 1 122 ? 53.787 23.645 13.569 1.00 33.97 161 ILE B N 1
ATOM 3514 C CA . ILE B 1 122 ? 55.218 23.539 13.281 1.00 34.11 161 ILE B CA 1
ATOM 3515 C C . ILE B 1 122 ? 55.630 22.108 12.972 1.00 38.94 161 ILE B C 1
ATOM 3516 O O . ILE B 1 122 ? 55.489 21.223 13.829 1.00 35.65 161 ILE B O 1
ATOM 3521 N N . GLY B 1 123 ? 56.130 21.902 11.752 1.00 37.32 162 GLY B N 1
ATOM 3522 C CA . GLY B 1 123 ? 56.669 20.637 11.293 1.00 37.25 162 GLY B CA 1
ATOM 3523 C C . GLY B 1 123 ? 58.190 20.638 11.308 1.00 38.82 162 GLY B C 1
ATOM 3524 O O . GLY B 1 123 ? 58.831 21.653 11.625 1.00 37.53 162 GLY B O 1
ATOM 3525 N N . PHE B 1 124 ? 58.771 19.469 11.031 1.00 42.97 163 PHE B N 1
ATOM 3526 C CA . PHE B 1 124 ? 60.220 19.242 11.160 1.00 36.79 163 PHE B CA 1
ATOM 3527 C C . PHE B 1 124 ? 60.699 18.580 9.861 1.00 43.95 163 PHE B C 1
ATOM 3528 O O . PHE B 1 124 ? 60.117 17.601 9.393 1.00 40.75 163 PHE B O 1
ATOM 3536 N N . ASN B 1 125 ? 61.683 19.196 9.205 1.00 47.32 164 ASN B N 1
ATOM 3537 C CA . ASN B 1 125 ? 62.106 18.721 7.894 1.00 38.84 164 ASN B CA 1
ATOM 3538 C C . ASN B 1 125 ? 63.584 18.979 7.656 1.00 42.05 164 ASN B C 1
ATOM 3539 O O . ASN B 1 125 ? 64.283 19.531 8.514 1.00 43.24 164 ASN B O 1
ATOM 3544 N N . ASN B 1 126 ? 64.073 18.562 6.490 1.00 47.65 165 ASN B N 1
ATOM 3545 C CA . ASN B 1 126 ? 65.454 18.845 6.118 1.00 46.50 165 ASN B CA 1
ATOM 3546 C C . ASN B 1 126 ? 65.535 20.187 5.366 1.00 42.89 165 ASN B C 1
ATOM 3547 O O . ASN B 1 126 ? 64.518 20.812 5.099 1.00 42.98 165 ASN B O 1
ATOM 3552 N N . ARG B 1 127 ? 66.754 20.631 5.058 1.00 45.28 166 ARG B N 1
ATOM 3553 C CA . ARG B 1 127 ? 66.944 21.974 4.493 1.00 47.19 166 ARG B CA 1
ATOM 3554 C C . ARG B 1 127 ? 66.472 22.077 3.062 1.00 45.77 166 ARG B C 1
ATOM 3555 O O . ARG B 1 127 ? 66.236 23.177 2.556 1.00 43.00 166 ARG B O 1
ATOM 3563 N N . LEU B 1 128 ? 66.306 20.932 2.419 1.00 50.56 167 LEU B N 1
ATOM 3564 C CA . LEU B 1 128 ? 65.732 20.873 1.077 1.00 55.14 167 LEU B CA 1
ATOM 3565 C C . LEU B 1 128 ? 64.353 21.542 0.997 1.00 54.75 167 LEU B C 1
ATOM 3566 O O . LEU B 1 128 ? 63.938 22.037 -0.062 1.00 46.52 167 LEU B O 1
ATOM 3571 N N . ALA B 1 129 ? 63.649 21.575 2.129 1.00 50.38 168 ALA B N 1
ATOM 3572 C CA . ALA B 1 129 ? 62.291 22.110 2.189 1.00 44.79 168 ALA B CA 1
ATOM 3573 C C . ALA B 1 129 ? 62.200 23.576 1.779 1.00 43.74 168 ALA B C 1
ATOM 3574 O O . ALA B 1 129 ? 61.144 24.040 1.339 1.00 44.11 168 ALA B O 1
ATOM 3576 N N . ILE B 1 130 ? 63.302 24.310 1.896 1.00 38.70 169 ILE B N 1
ATOM 3577 C CA . ILE B 1 130 ? 63.278 25.706 1.505 1.00 45.14 169 ILE B CA 1
ATOM 3578 C C . ILE B 1 130 ? 62.949 25.844 0.009 1.00 42.12 169 ILE B C 1
ATOM 3579 O O . ILE B 1 130 ? 62.302 26.813 -0.400 1.00 42.45 169 ILE B O 1
ATOM 3584 N N . HIS B 1 131 ? 63.351 24.867 -0.801 1.00 35.54 170 HIS B N 1
ATOM 3585 C CA . HIS B 1 131 ? 63.062 24.916 -2.247 1.00 33.80 170 HIS B CA 1
ATOM 3586 C C . HIS B 1 131 ? 61.594 24.649 -2.554 1.00 33.72 170 HIS B C 1
ATOM 3587 O O . HIS B 1 131 ? 61.031 25.180 -3.522 1.00 31.68 170 HIS B O 1
ATOM 3594 N N . ASN B 1 132 ? 60.938 23.855 -1.709 1.00 27.41 171 ASN B N 1
ATOM 3595 C CA . ASN B 1 132 ? 59.488 23.748 -1.829 1.00 29.14 171 ASN B CA 1
ATOM 3596 C C . ASN B 1 132 ? 58.811 25.118 -1.729 1.00 28.78 171 ASN B C 1
ATOM 3597 O O . ASN B 1 132 ? 57.851 25.422 -2.458 1.00 29.39 171 ASN B O 1
ATOM 3602 N N . THR B 1 133 ? 59.306 25.964 -0.838 1.00 28.57 172 THR B N 1
ATOM 3603 C CA . THR B 1 133 ? 58.641 27.244 -0.636 1.00 29.66 172 THR B CA 1
ATOM 3604 C C . THR B 1 133 ? 58.961 28.173 -1.801 1.00 30.97 172 THR B C 1
ATOM 3605 O O . THR B 1 133 ? 58.134 28.979 -2.180 1.00 33.43 172 THR B O 1
ATOM 3609 N N . LEU B 1 134 ? 60.165 28.061 -2.352 1.00 30.36 173 LEU B N 1
ATOM 3610 C CA . LEU B 1 134 ? 60.520 28.896 -3.513 1.00 30.32 173 LEU B CA 1
ATOM 3611 C C . LEU B 1 134 ? 59.661 28.551 -4.721 1.00 32.05 173 LEU B C 1
ATOM 3612 O O . LEU B 1 134 ? 59.192 29.456 -5.455 1.00 31.90 173 LEU B O 1
ATOM 3617 N N . LEU B 1 135 ? 59.480 27.252 -4.956 1.00 28.53 174 LEU B N 1
ATOM 3618 C CA . LEU B 1 135 ? 58.656 26.786 -6.073 1.00 27.97 174 LEU B CA 1
ATOM 3619 C C . LEU B 1 135 ? 57.217 27.275 -5.895 1.00 29.30 174 LEU B C 1
ATOM 3620 O O . LEU B 1 135 ? 56.614 27.841 -6.803 1.00 27.90 174 LEU B O 1
ATOM 3625 N N . LEU B 1 136 ? 56.682 27.114 -4.698 1.00 27.07 175 LEU B N 1
ATOM 3626 C CA . LEU B 1 136 ? 55.299 27.508 -4.452 1.00 25.54 175 LEU B CA 1
ATOM 3627 C C . LEU B 1 136 ? 55.116 29.003 -4.586 1.00 26.32 175 LEU B C 1
ATOM 3628 O O . LEU B 1 136 ? 54.141 29.480 -5.181 1.00 27.40 175 LEU B O 1
ATOM 3633 N N . SER B 1 137 ? 56.061 29.757 -4.042 1.00 28.31 176 SER B N 1
ATOM 3634 C CA . SER B 1 137 ? 56.051 31.215 -4.186 1.00 27.60 176 SER B CA 1
ATOM 3635 C C . SER B 1 137 ? 55.986 31.618 -5.660 1.00 30.83 176 SER B C 1
ATOM 3636 O O . SER B 1 137 ? 55.215 32.502 -6.036 1.00 29.07 176 SER B O 1
ATOM 3639 N N . SER B 1 138 ? 56.787 30.962 -6.495 1.00 28.76 177 SER B N 1
ATOM 3640 C CA . SER B 1 138 ? 56.774 31.263 -7.928 1.00 25.22 177 SER B CA 1
ATOM 3641 C C . SER B 1 138 ? 55.396 31.052 -8.532 1.00 27.78 177 SER B C 1
ATOM 3642 O O . SER B 1 138 ? 54.932 31.898 -9.292 1.00 30.18 177 SER B O 1
ATOM 3645 N N . TYR B 1 139 ? 54.757 29.933 -8.203 1.00 26.46 178 TYR B N 1
ATOM 3646 C CA . TYR B 1 139 ? 53.406 29.672 -8.728 1.00 26.72 178 TYR B CA 1
ATOM 3647 C C . TYR B 1 139 ? 52.387 30.718 -8.267 1.00 28.13 178 TYR B C 1
ATOM 3648 O O . TYR B 1 139 ? 51.501 31.103 -9.056 1.00 27.71 178 TYR B O 1
ATOM 3657 N N . THR B 1 140 ? 52.512 31.228 -7.037 1.00 27.20 179 THR B N 1
ATOM 3658 C CA . THR B 1 140 ? 51.539 32.235 -6.578 1.00 26.85 179 THR B CA 1
ATOM 3659 C C . THR B 1 140 ? 51.742 33.538 -7.335 1.00 30.63 179 THR B C 1
ATOM 3660 O O . THR B 1 140 ? 50.815 34.355 -7.415 1.00 32.83 179 THR B O 1
ATOM 3664 N N . LYS B 1 141 ? 52.937 33.738 -7.902 1.00 26.96 180 LYS B N 1
ATOM 3665 C CA . LYS B 1 141 ? 53.213 34.967 -8.643 1.00 31.10 180 LYS B CA 1
ATOM 3666 C C . LYS B 1 141 ? 52.822 34.869 -10.117 1.00 30.98 180 LYS B C 1
ATOM 3667 O O . LYS B 1 141 ? 52.711 35.901 -10.810 1.00 32.07 180 LYS B O 1
ATOM 3673 N N . LEU B 1 142 ? 52.609 33.655 -10.603 1.00 29.13 181 LEU B N 1
ATOM 3674 C CA . LEU B 1 142 ? 52.390 33.401 -12.039 1.00 28.65 181 LEU B CA 1
ATOM 3675 C C . LEU B 1 142 ? 50.927 33.522 -12.459 1.00 36.44 181 LEU B C 1
ATOM 3676 O O . LEU B 1 142 ? 50.638 33.881 -13.595 1.00 33.89 181 LEU B O 1
ATOM 3681 N N . ASP B 1 143 ? 50.007 33.205 -11.558 1.00 29.90 182 ASP B N 1
ATOM 3682 C CA . ASP B 1 143 ? 48.583 33.315 -11.888 1.00 28.72 182 ASP B CA 1
ATOM 3683 C C . ASP B 1 143 ? 47.762 33.775 -10.681 1.00 29.88 182 ASP B C 1
ATOM 3684 O O . ASP B 1 143 ? 47.820 33.163 -9.594 1.00 29.84 182 ASP B O 1
ATOM 3689 N N . ALA B 1 144 ? 47.005 34.847 -10.868 1.00 30.83 183 ALA B N 1
ATOM 3690 C CA . ALA B 1 144 ? 46.246 35.458 -9.764 1.00 29.36 183 ALA B CA 1
ATOM 3691 C C . ALA B 1 144 ? 45.187 34.537 -9.138 1.00 29.37 183 ALA B C 1
ATOM 3692 O O . ALA B 1 144 ? 44.745 34.796 -8.010 1.00 31.73 183 ALA B O 1
ATOM 3694 N N . ARG B 1 145 ? 44.751 33.504 -9.862 1.00 27.15 184 ARG B N 1
ATOM 3695 C CA . ARG B 1 145 ? 43.718 32.597 -9.327 1.00 28.52 184 ARG B CA 1
ATOM 3696 C C . ARG B 1 145 ? 44.252 31.667 -8.247 1.00 26.15 184 ARG B C 1
ATOM 3697 O O . ARG B 1 145 ? 43.471 31.081 -7.458 1.00 26.23 184 ARG B O 1
ATOM 3705 N N . LEU B 1 146 ? 45.571 31.481 -8.185 1.00 25.28 185 LEU B N 1
ATOM 3706 C CA . LEU B 1 146 ? 46.076 30.453 -7.256 1.00 25.24 185 LEU B CA 1
ATOM 3707 C C . LEU B 1 146 ? 45.892 30.802 -5.776 1.00 27.93 185 LEU B C 1
ATOM 3708 O O . LEU B 1 146 ? 45.443 29.940 -5.005 1.00 25.85 185 LEU B O 1
ATOM 3713 N N . LYS B 1 147 ? 46.263 32.008 -5.331 1.00 28.64 186 LYS B N 1
ATOM 3714 C CA . LYS B 1 147 ? 46.118 32.298 -3.882 1.00 30.15 186 LYS B CA 1
ATOM 3715 C C . LYS B 1 147 ? 44.668 32.126 -3.385 1.00 28.73 186 LYS B C 1
ATOM 3716 O O . LYS B 1 147 ? 44.450 31.522 -2.345 1.00 25.93 186 LYS B O 1
ATOM 3722 N N . PRO B 1 148 ? 43.677 32.674 -4.100 1.00 26.67 187 PRO B N 1
ATOM 3723 C CA . PRO B 1 148 ? 42.323 32.438 -3.577 1.00 24.42 187 PRO B CA 1
ATOM 3724 C C . PRO B 1 148 ? 41.926 30.971 -3.661 1.00 27.14 187 PRO B C 1
ATOM 3725 O O . PRO B 1 148 ? 41.259 30.473 -2.762 1.00 27.41 187 PRO B O 1
ATOM 3729 N N . MET B 1 149 ? 42.337 30.270 -4.704 1.00 25.96 188 MET B N 1
ATOM 3730 C CA . MET B 1 149 ? 41.917 28.888 -4.799 1.00 25.43 188 MET B CA 1
ATOM 3731 C C . MET B 1 149 ? 42.518 28.080 -3.646 1.00 25.30 188 MET B C 1
ATOM 3732 O O . MET B 1 149 ? 41.832 27.251 -3.023 1.00 26.07 188 MET B O 1
ATOM 3737 N N . VAL B 1 150 ? 43.785 28.347 -3.346 1.00 24.18 189 VAL B N 1
ATOM 3738 C CA . VAL B 1 150 ? 44.430 27.659 -2.201 1.00 23.49 189 VAL B CA 1
ATOM 3739 C C . VAL B 1 150 ? 43.770 28.022 -0.864 1.00 27.67 189 VAL B C 1
ATOM 3740 O O . VAL B 1 150 ? 43.534 27.126 -0.042 1.00 26.52 189 VAL B O 1
ATOM 3744 N N . LEU B 1 151 ? 43.491 29.307 -0.625 1.00 28.00 190 LEU B N 1
ATOM 3745 C CA . LEU B 1 151 ? 42.902 29.687 0.677 1.00 29.73 190 LEU B CA 1
ATOM 3746 C C . LEU B 1 151 ? 41.556 29.017 0.830 1.00 27.62 190 LEU B C 1
ATOM 3747 O O . LEU B 1 151 ? 41.208 28.540 1.918 1.00 27.52 190 LEU B O 1
ATOM 3752 N N . LEU B 1 152 ? 40.787 28.977 -0.256 1.00 27.07 191 LEU B N 1
ATOM 3753 C CA . LEU B 1 152 ? 39.458 28.378 -0.190 1.00 26.99 191 LEU B CA 1
ATOM 3754 C C . LEU B 1 152 ? 39.517 26.882 0.085 1.00 26.96 191 LEU B C 1
ATOM 3755 O O . LEU B 1 152 ? 38.730 26.353 0.886 1.00 24.66 191 LEU B O 1
ATOM 3760 N N . VAL B 1 153 ? 40.473 26.199 -0.541 1.00 26.07 192 VAL B N 1
ATOM 3761 C CA . VAL B 1 153 ? 40.665 24.781 -0.262 1.00 25.64 192 VAL B CA 1
ATOM 3762 C C . VAL B 1 153 ? 41.160 24.559 1.181 1.00 25.75 192 VAL B C 1
ATOM 3763 O O . VAL B 1 153 ? 40.694 23.629 1.859 1.00 25.89 192 VAL B O 1
ATOM 3767 N N . LYS B 1 154 ? 42.076 25.402 1.673 1.00 22.83 193 LYS B N 1
ATOM 3768 C CA . LYS B 1 154 ? 42.528 25.231 3.073 1.00 24.66 193 LYS B CA 1
ATOM 3769 C C . LYS B 1 154 ? 41.380 25.481 4.052 1.00 26.70 193 LYS B C 1
ATOM 3770 O O . LYS B 1 154 ? 41.278 24.815 5.089 1.00 27.80 193 LYS B O 1
ATOM 3776 N N . HIS B 1 155 ? 40.577 26.494 3.757 1.00 25.04 194 HIS B N 1
ATOM 3777 C CA . HIS B 1 155 ? 39.424 26.841 4.596 1.00 27.86 194 HIS B CA 1
ATOM 3778 C C . HIS B 1 155 ? 38.461 25.656 4.644 1.00 27.54 194 HIS B C 1
ATOM 3779 O O . HIS B 1 155 ? 38.028 25.228 5.723 1.00 28.37 194 HIS B O 1
ATOM 3786 N N . TRP B 1 156 ? 38.125 25.124 3.473 1.00 28.31 195 TRP B N 1
ATOM 3787 C CA . TRP B 1 156 ? 37.279 23.933 3.375 1.00 27.75 195 TRP B CA 1
ATOM 3788 C C . TRP B 1 156 ? 37.853 22.750 4.149 1.00 27.22 195 TRP B C 1
ATOM 3789 O O . TRP B 1 156 ? 37.146 22.110 4.945 1.00 27.08 195 TRP B O 1
ATOM 3800 N N . ALA B 1 157 ? 39.134 22.441 3.927 1.00 24.82 196 ALA B N 1
ATOM 3801 C CA . ALA B 1 157 ? 39.710 21.260 4.583 1.00 26.30 196 ALA B CA 1
ATOM 3802 C C . ALA B 1 157 ? 39.752 21.423 6.098 1.00 29.99 196 ALA B C 1
ATOM 3803 O O . ALA B 1 157 ? 39.553 20.449 6.846 1.00 29.08 196 ALA B O 1
ATOM 3805 N N . LYS B 1 158 ? 40.008 22.642 6.571 1.00 28.89 197 LYS B N 1
ATOM 3806 C CA . LYS B 1 158 ? 39.999 22.875 8.019 1.00 32.58 197 LYS B CA 1
ATOM 3807 C C . LYS B 1 158 ? 38.596 22.718 8.603 1.00 32.10 197 LYS B C 1
ATOM 3808 O O . LYS B 1 158 ? 38.402 22.062 9.630 1.00 32.27 197 LYS B O 1
ATOM 3814 N N . ARG B 1 159 ? 37.616 23.322 7.942 1.00 32.57 198 ARG B N 1
ATOM 3815 C CA . ARG B 1 159 ? 36.230 23.260 8.419 1.00 32.00 198 ARG B CA 1
ATOM 3816 C C . ARG B 1 159 ? 35.659 21.837 8.399 1.00 31.33 198 ARG B C 1
ATOM 3817 O O . ARG B 1 159 ? 34.875 21.461 9.293 1.00 33.75 198 ARG B O 1
ATOM 3825 N N . LYS B 1 160 ? 36.064 21.027 7.419 1.00 28.56 199 LYS B N 1
ATOM 3826 C CA . LYS B 1 160 ? 35.551 19.659 7.308 1.00 30.28 199 LYS B CA 1
ATOM 3827 C C . LYS B 1 160 ? 36.407 18.660 8.094 1.00 32.68 199 LYS B C 1
ATOM 3828 O O . LYS B 1 160 ? 36.218 17.455 7.976 1.00 31.22 199 LYS B O 1
ATOM 3834 N N . GLN B 1 161 ? 37.343 19.173 8.884 1.00 28.89 200 GLN B N 1
ATOM 3835 C CA . GLN B 1 161 ? 38.148 18.344 9.775 1.00 28.35 200 GLN B CA 1
ATOM 3836 C C . GLN B 1 161 ? 38.934 17.268 9.009 1.00 33.62 200 GLN B C 1
ATOM 3837 O O . GLN B 1 161 ? 39.073 16.145 9.475 1.00 32.78 200 GLN B O 1
ATOM 3843 N N . ILE B 1 162 ? 39.461 17.626 7.835 1.00 30.97 201 ILE B N 1
ATOM 3844 C CA . ILE B 1 162 ? 40.300 16.702 7.083 1.00 29.60 201 ILE B CA 1
ATOM 3845 C C . ILE B 1 162 ? 41.708 17.289 6.872 1.00 27.44 201 ILE B C 1
ATOM 3846 O O . ILE B 1 162 ? 42.449 16.897 5.960 1.00 29.84 201 ILE B O 1
ATOM 3851 N N . ASN B 1 163 ? 42.104 18.160 7.791 1.00 29.72 202 ASN B N 1
ATOM 3852 C CA . ASN B 1 163 ? 43.386 18.857 7.701 1.00 28.79 202 ASN B CA 1
ATOM 3853 C C . ASN B 1 163 ? 44.191 18.602 8.976 1.00 33.61 202 ASN B C 1
ATOM 3854 O O . ASN B 1 163 ? 44.846 19.496 9.515 1.00 34.47 202 ASN B O 1
ATOM 3859 N N . SER B 1 164 ? 44.146 17.346 9.446 1.00 30.80 203 SER B N 1
ATOM 3860 C CA . SER B 1 164 ? 44.840 16.967 10.678 1.00 31.67 203 SER B CA 1
ATOM 3861 C C . SER B 1 164 ? 45.679 15.705 10.511 1.00 35.14 203 SER B C 1
ATOM 3862 O O . SER B 1 164 ? 45.173 14.602 10.741 1.00 37.27 203 SER B O 1
ATOM 3865 N N . PRO B 1 165 ? 46.949 15.850 10.116 1.00 35.46 204 PRO B N 1
ATOM 3866 C CA . PRO B 1 165 ? 47.882 14.713 10.066 1.00 32.13 204 PRO B CA 1
ATOM 3867 C C . PRO B 1 165 ? 47.847 13.827 11.285 1.00 36.64 204 PRO B C 1
ATOM 3868 O O . PRO B 1 165 ? 47.897 12.606 11.159 1.00 39.59 204 PRO B O 1
ATOM 3872 N N . TYR B 1 166 ? 47.773 14.456 12.447 1.00 34.41 205 TYR B N 1
ATOM 3873 C CA . TYR B 1 166 ? 47.806 13.731 13.719 1.00 34.05 205 TYR B CA 1
ATOM 3874 C C . TYR B 1 166 ? 46.660 12.725 13.823 1.00 37.72 205 TYR B C 1
ATOM 3875 O O . TYR B 1 166 ? 46.794 11.654 14.447 1.00 40.75 205 TYR B O 1
ATOM 3884 N N . PHE B 1 167 ? 45.531 13.079 13.213 1.00 35.16 206 PHE B N 1
ATOM 3885 C CA . PHE B 1 167 ? 44.338 12.253 13.249 1.00 38.49 206 PHE B CA 1
ATOM 3886 C C . PHE B 1 167 ? 44.120 11.521 11.937 1.00 41.16 206 PHE B C 1
ATOM 3887 O O . PHE B 1 167 ? 43.029 11.006 11.686 1.00 40.86 206 PHE B O 1
ATOM 3895 N N . GLY B 1 168 ? 45.165 11.467 11.111 1.00 35.27 207 GLY B N 1
ATOM 3896 C CA . GLY B 1 168 ? 45.172 10.599 9.946 1.00 32.82 207 GLY B CA 1
ATOM 3897 C C . GLY B 1 168 ? 44.652 11.233 8.664 1.00 34.61 207 GLY B C 1
ATOM 3898 O O . GLY B 1 168 ? 44.359 10.529 7.694 1.00 33.10 207 GLY B O 1
ATOM 3899 N N . THR B 1 169 ? 44.513 12.551 8.653 1.00 31.27 208 THR B N 1
ATOM 3900 C CA . THR B 1 169 ? 44.228 13.207 7.366 1.00 29.54 208 THR B CA 1
ATOM 3901 C C . THR B 1 169 ? 45.464 13.992 6.900 1.00 30.95 208 THR B C 1
ATOM 3902 O O . THR B 1 169 ? 46.597 13.588 7.179 1.00 32.41 208 THR B O 1
ATOM 3906 N N . LEU B 1 170 ? 45.270 15.067 6.145 1.00 26.64 209 LEU B N 1
ATOM 3907 C CA . LEU B 1 170 ? 46.341 15.614 5.279 1.00 31.69 209 LEU B CA 1
ATOM 3908 C C . LEU B 1 170 ? 46.810 17.016 5.678 1.00 27.80 209 LEU B C 1
ATOM 3909 O O . LEU B 1 170 ? 46.003 17.856 6.092 1.00 29.47 209 LEU B O 1
ATOM 3914 N N . SER B 1 171 ? 48.102 17.274 5.525 1.00 29.41 210 SER B N 1
ATOM 3915 C CA . SER B 1 171 ? 48.671 18.561 5.898 1.00 27.57 210 SER B CA 1
ATOM 3916 C C . SER B 1 171 ? 48.211 19.620 4.923 1.00 30.92 210 SER B C 1
ATOM 3917 O O . SER B 1 171 ? 47.747 19.301 3.840 1.00 28.17 210 SER B O 1
ATOM 3920 N N . SER B 1 172 ? 48.332 20.873 5.330 1.00 27.73 211 SER B N 1
ATOM 3921 C CA . SER B 1 172 ? 47.954 21.968 4.447 1.00 27.92 211 SER B CA 1
ATOM 3922 C C . SER B 1 172 ? 48.800 21.962 3.173 1.00 27.11 211 SER B C 1
ATOM 3923 O O . SER B 1 172 ? 48.281 22.187 2.088 1.00 28.17 211 SER B O 1
ATOM 3926 N N . TYR B 1 173 ? 50.098 21.661 3.301 1.00 26.69 212 TYR B N 1
ATOM 3927 C CA . TYR B 1 173 ? 50.940 21.602 2.107 1.00 28.33 212 TYR B CA 1
ATOM 3928 C C . TYR B 1 173 ? 50.477 20.485 1.185 1.00 29.23 212 TYR B C 1
ATOM 3929 O O . TYR B 1 173 ? 50.565 20.615 -0.018 1.00 27.65 212 TYR B O 1
ATOM 3938 N N . GLY B 1 174 ? 50.001 19.363 1.747 1.00 24.93 213 GLY B N 1
ATOM 3939 C CA . GLY B 1 174 ? 49.428 18.311 0.906 1.00 26.07 213 GLY B CA 1
ATOM 3940 C C . GLY B 1 174 ? 48.279 18.823 0.022 1.00 26.89 213 GLY B C 1
ATOM 3941 O O . GLY B 1 174 ? 48.176 18.475 -1.163 1.00 26.65 213 GLY B O 1
ATOM 3942 N N . TYR B 1 175 ? 47.397 19.630 0.597 1.00 26.52 214 TYR B N 1
ATOM 3943 C CA . TYR B 1 175 ? 46.271 20.180 -0.175 1.00 23.55 214 TYR B CA 1
ATOM 3944 C C . TYR B 1 175 ? 46.794 21.157 -1.219 1.00 25.68 214 TYR B C 1
ATOM 3945 O O . TYR B 1 175 ? 46.277 21.205 -2.341 1.00 25.73 214 TYR B O 1
ATOM 3954 N N . VAL B 1 176 ? 47.836 21.907 -0.863 1.00 22.47 215 VAL B N 1
ATOM 3955 C CA . VAL B 1 176 ? 48.420 22.845 -1.859 1.00 23.68 215 VAL B CA 1
ATOM 3956 C C . VAL B 1 176 ? 48.944 22.050 -3.058 1.00 24.72 215 VAL B C 1
ATOM 3957 O O . VAL B 1 176 ? 48.758 22.433 -4.231 1.00 23.66 215 VAL B O 1
ATOM 3961 N N . LEU B 1 177 ? 49.661 20.961 -2.787 1.00 23.34 216 LEU B N 1
ATOM 3962 C CA . LEU B 1 177 ? 50.125 20.141 -3.898 1.00 24.65 216 LEU B CA 1
ATOM 3963 C C . LEU B 1 177 ? 48.978 19.498 -4.672 1.00 29.29 216 LEU B C 1
ATOM 3964 O O . LEU B 1 177 ? 49.084 19.344 -5.890 1.00 26.98 216 LEU B O 1
ATOM 3969 N N . MET B 1 178 ? 47.871 19.135 -4.000 1.00 24.93 217 MET B N 1
ATOM 3970 C CA . MET B 1 178 ? 46.760 18.572 -4.772 1.00 22.08 217 MET B CA 1
ATOM 3971 C C . MET B 1 178 ? 46.199 19.633 -5.743 1.00 22.07 217 MET B C 1
ATOM 3972 O O . MET B 1 178 ? 45.825 19.309 -6.867 1.00 25.45 217 MET B O 1
ATOM 3977 N N . VAL B 1 179 ? 46.159 20.869 -5.281 1.00 23.70 218 VAL B N 1
ATOM 3978 C CA . VAL B 1 179 ? 45.660 21.970 -6.101 1.00 20.80 218 VAL B CA 1
ATOM 3979 C C . VAL B 1 179 ? 46.627 22.175 -7.275 1.00 25.30 218 VAL B C 1
ATOM 3980 O O . VAL B 1 179 ? 46.198 22.273 -8.425 1.00 23.70 218 VAL B O 1
ATOM 3984 N N . LEU B 1 180 ? 47.929 22.265 -6.995 1.00 25.40 219 LEU B N 1
ATOM 3985 C CA . LEU B 1 180 ? 48.880 22.507 -8.108 1.00 23.98 219 LEU B CA 1
ATOM 3986 C C . LEU B 1 180 ? 48.877 21.376 -9.112 1.00 25.49 219 LEU B C 1
ATOM 3987 O O . LEU B 1 180 ? 48.969 21.609 -10.311 1.00 25.90 219 LEU B O 1
ATOM 3992 N N . TYR B 1 181 ? 48.794 20.136 -8.629 1.00 23.20 220 TYR B N 1
ATOM 3993 C CA . TYR B 1 181 ? 48.779 18.989 -9.535 1.00 24.59 220 TYR B CA 1
ATOM 3994 C C . TYR B 1 181 ? 47.589 19.092 -10.498 1.00 28.98 220 TYR B C 1
ATOM 3995 O O . TYR B 1 181 ? 47.732 18.880 -11.718 1.00 25.97 220 TYR B O 1
ATOM 4004 N N . TYR B 1 182 ? 46.425 19.426 -9.942 1.00 25.69 221 TYR B N 1
ATOM 4005 C CA . TYR B 1 182 ? 45.229 19.604 -10.761 1.00 25.90 221 TYR B CA 1
ATOM 4006 C C . TYR B 1 182 ? 45.430 20.723 -11.796 1.00 28.20 221 TYR B C 1
ATOM 4007 O O . TYR B 1 182 ? 45.117 20.558 -12.974 1.00 25.45 221 TYR B O 1
ATOM 4016 N N . LEU B 1 183 ? 45.987 21.846 -11.357 1.00 25.47 222 LEU B N 1
ATOM 4017 C CA . LEU B 1 183 ? 46.118 23.018 -12.261 1.00 23.30 222 LEU B CA 1
ATOM 4018 C C . LEU B 1 183 ? 47.202 22.834 -13.301 1.00 26.56 222 LEU B C 1
ATOM 4019 O O . LEU B 1 183 ? 47.199 23.492 -14.346 1.00 26.51 222 LEU B O 1
ATOM 4024 N N . ILE B 1 184 ? 48.171 21.963 -13.010 1.00 24.82 223 ILE B N 1
ATOM 4025 C CA . ILE B 1 184 ? 49.276 21.763 -13.955 1.00 26.56 223 ILE B CA 1
ATOM 4026 C C . ILE B 1 184 ? 48.998 20.608 -14.917 1.00 28.26 223 ILE B C 1
ATOM 4027 O O . ILE B 1 184 ? 49.153 20.743 -16.141 1.00 31.26 223 ILE B O 1
ATOM 4032 N N . HIS B 1 185 ? 48.584 19.464 -14.358 1.00 27.28 224 HIS B N 1
ATOM 4033 C CA . HIS B 1 185 ? 48.562 18.232 -15.134 1.00 27.45 224 HIS B CA 1
ATOM 4034 C C . HIS B 1 185 ? 47.181 17.658 -15.431 1.00 27.34 224 HIS B C 1
ATOM 4035 O O . HIS B 1 185 ? 47.085 16.702 -16.203 1.00 30.97 224 HIS B O 1
ATOM 4042 N N . VAL B 1 186 ? 46.119 18.203 -14.834 1.00 26.37 225 VAL B N 1
ATOM 4043 C CA . VAL B 1 186 ? 44.788 17.632 -15.067 1.00 27.05 225 VAL B CA 1
ATOM 4044 C C . VAL B 1 186 ? 43.966 18.542 -15.974 1.00 28.60 225 VAL B C 1
ATOM 4045 O O . VAL B 1 186 ? 43.550 18.143 -17.054 1.00 31.86 225 VAL B O 1
ATOM 4049 N N . ILE B 1 187 ? 43.775 19.779 -15.546 1.00 28.27 226 ILE B N 1
ATOM 4050 C CA . ILE B 1 187 ? 42.867 20.668 -16.276 1.00 27.66 226 ILE B CA 1
ATOM 4051 C C . ILE B 1 187 ? 43.439 20.991 -17.644 1.00 29.32 226 ILE B C 1
ATOM 4052 O O . ILE B 1 187 ? 44.655 21.124 -17.811 1.00 29.76 226 ILE B O 1
ATOM 4057 N N . LYS B 1 188 ? 42.563 21.037 -18.647 1.00 31.31 227 LYS B N 1
ATOM 4058 C CA . LYS B 1 188 ? 42.988 21.373 -20.003 1.00 32.80 227 LYS B CA 1
ATOM 4059 C C . LYS B 1 188 ? 42.114 22.531 -20.490 1.00 33.91 227 LYS B C 1
ATOM 4060 O O . LYS B 1 188 ? 40.896 22.470 -20.370 1.00 37.28 227 LYS B O 1
ATOM 4066 N N . PRO B 1 189 ? 42.725 23.609 -21.006 1.00 33.16 228 PRO B N 1
ATOM 4067 C CA . PRO B 1 189 ? 44.150 23.931 -21.049 1.00 30.89 228 PRO B CA 1
ATOM 4068 C C . PRO B 1 189 ? 44.717 24.032 -19.645 1.00 29.29 228 PRO B C 1
ATOM 4069 O O . PRO B 1 189 ? 44.000 24.335 -18.706 1.00 30.16 228 PRO B O 1
ATOM 4073 N N . PRO B 1 190 ? 45.999 23.707 -19.485 1.00 31.41 229 PRO B N 1
ATOM 4074 C CA . PRO B 1 190 ? 46.601 23.824 -18.157 1.00 29.56 229 PRO B CA 1
ATOM 4075 C C . PRO B 1 190 ? 46.566 25.263 -17.679 1.00 30.86 229 PRO B C 1
ATOM 4076 O O . PRO B 1 190 ? 46.722 26.171 -18.498 1.00 31.45 229 PRO B O 1
ATOM 4080 N N . VAL B 1 191 ? 46.386 25.460 -16.378 1.00 28.14 230 VAL B N 1
ATOM 4081 C CA . VAL B 1 191 ? 46.501 26.777 -15.778 1.00 27.31 230 VAL B CA 1
ATOM 4082 C C . VAL B 1 191 ? 47.958 27.206 -15.703 1.00 28.40 230 VAL B C 1
ATOM 4083 O O . VAL B 1 191 ? 48.313 28.365 -16.006 1.00 30.38 230 VAL B O 1
ATOM 4087 N N . PHE B 1 192 ? 48.799 26.222 -15.398 1.00 32.00 231 PHE B N 1
ATOM 4088 C CA . PHE B 1 192 ? 50.223 26.385 -15.154 1.00 32.00 231 PHE B CA 1
ATOM 4089 C C . PHE B 1 192 ? 51.064 25.415 -15.966 1.00 29.15 231 PHE B C 1
ATOM 4090 O O . PHE B 1 192 ? 50.651 24.280 -16.155 1.00 31.22 231 PHE B O 1
ATOM 4098 N N . PRO B 1 193 ? 52.271 25.831 -16.384 1.00 30.98 232 PRO B N 1
ATOM 4099 C CA . PRO B 1 193 ? 53.287 24.859 -16.805 1.00 30.18 232 PRO B CA 1
ATOM 4100 C C . PRO B 1 193 ? 53.945 24.237 -15.588 1.00 28.75 232 PRO B C 1
ATOM 4101 O O . PRO B 1 193 ? 53.870 24.790 -14.476 1.00 29.20 232 PRO B O 1
ATOM 4105 N N . ASN B 1 194 ? 54.608 23.108 -15.807 1.00 28.54 233 ASN B N 1
ATOM 4106 C CA . ASN B 1 194 ? 55.388 22.480 -14.765 1.00 26.74 233 ASN B CA 1
ATOM 4107 C C . ASN B 1 194 ? 56.795 23.080 -14.814 1.00 27.76 233 ASN B C 1
ATOM 4108 O O . ASN B 1 194 ? 57.551 22.807 -15.746 1.00 29.57 233 ASN B O 1
ATOM 4113 N N . LEU B 1 195 ? 57.126 23.925 -13.837 1.00 25.40 234 LEU B N 1
ATOM 4114 C CA . LEU B 1 195 ? 58.383 24.684 -13.893 1.00 28.64 234 LEU B CA 1
ATOM 4115 C C . LEU B 1 195 ? 59.598 23.782 -13.656 1.00 30.09 234 LEU B C 1
ATOM 4116 O O . LEU B 1 195 ? 60.710 24.123 -14.025 1.00 29.23 234 LEU B O 1
ATOM 4121 N N . LEU B 1 196 ? 59.386 22.634 -13.028 1.00 29.32 235 LEU B N 1
ATOM 4122 C CA . LEU B 1 196 ? 60.488 21.687 -12.863 1.00 30.98 235 LEU B CA 1
ATOM 4123 C C . LEU B 1 196 ? 60.931 21.009 -14.163 1.00 30.93 235 LEU B C 1
ATOM 4124 O O . LEU B 1 196 ? 62.087 20.577 -14.297 1.00 32.62 235 LEU B O 1
ATOM 4129 N N . LEU B 1 197 ? 59.995 20.869 -15.106 1.00 27.15 236 LEU B N 1
ATOM 4130 C CA . LEU B 1 197 ? 60.209 20.103 -16.336 1.00 29.81 236 LEU B CA 1
ATOM 4131 C C . LEU B 1 197 ? 60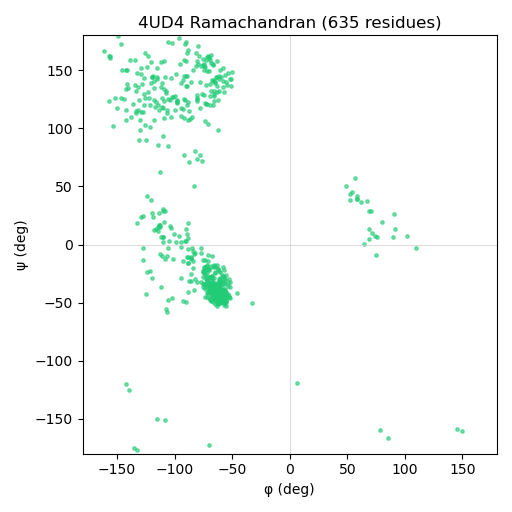.282 20.976 -17.586 1.00 33.48 236 LEU B C 1
ATOM 4132 O O . LEU B 1 197 ? 60.442 20.478 -18.702 1.00 35.48 236 LEU B O 1
ATOM 4137 N N . SER B 1 198 ? 60.196 22.278 -17.370 1.00 34.17 237 SER B N 1
ATOM 4138 C CA . SER B 1 198 ? 60.374 23.258 -18.440 1.00 35.15 237 SER B CA 1
ATOM 4139 C C . SER B 1 198 ? 61.693 23.119 -19.194 1.00 39.02 237 SER B C 1
ATOM 4140 O O . SER B 1 198 ? 62.746 22.899 -18.594 1.00 37.05 237 SER B O 1
ATOM 4143 N N . PRO B 1 199 ? 61.648 23.290 -20.526 1.00 38.22 238 PRO B N 1
ATOM 4144 C CA . PRO B 1 199 ? 62.882 23.280 -21.316 1.00 39.14 238 PRO B CA 1
ATOM 4145 C C . PRO B 1 199 ? 63.880 24.335 -20.853 1.00 37.92 238 PRO B C 1
ATOM 4146 O O . PRO B 1 199 ? 65.059 24.181 -21.116 1.00 42.48 238 PRO B O 1
ATOM 4150 N N . LEU B 1 200 ? 63.402 25.374 -20.169 1.00 36.39 239 LEU B N 1
ATOM 4151 C CA . LEU B 1 200 ? 64.255 26.463 -19.702 1.00 40.36 239 LEU B CA 1
ATOM 4152 C C . LEU B 1 200 ? 64.843 26.191 -18.316 1.00 40.56 239 LEU B C 1
ATOM 4153 O O . LEU B 1 200 ? 65.724 26.909 -17.851 1.00 42.39 239 LEU B O 1
ATOM 4158 N N . LYS B 1 201 ? 64.342 25.161 -17.646 1.00 36.79 240 LYS B N 1
ATOM 4159 C CA . LYS B 1 201 ? 64.883 24.767 -16.351 1.00 34.61 240 LYS B CA 1
ATOM 4160 C C . LYS B 1 201 ? 66.310 24.283 -16.499 1.00 38.88 240 LYS B C 1
ATOM 4161 O O . LYS B 1 201 ? 66.651 23.586 -17.460 1.00 40.51 240 LYS B O 1
ATOM 4167 N N . GLN B 1 202 ? 67.148 24.681 -15.551 1.00 37.16 241 GLN B N 1
ATOM 4168 C CA . GLN B 1 202 ? 68.526 24.245 -15.522 1.00 46.52 241 GLN B CA 1
ATOM 4169 C C . GLN B 1 202 ? 68.772 23.480 -14.231 1.00 46.49 241 GLN B C 1
ATOM 4170 O O . GLN B 1 202 ? 68.175 23.779 -13.184 1.00 41.96 241 GLN B O 1
ATOM 4176 N N . GLU B 1 203 ? 69.623 22.468 -14.320 1.00 47.69 242 GLU B N 1
ATOM 4177 C CA . GLU B 1 203 ? 70.036 21.712 -13.151 1.00 51.73 242 GLU B CA 1
ATOM 4178 C C . GLU B 1 203 ? 70.591 22.657 -12.091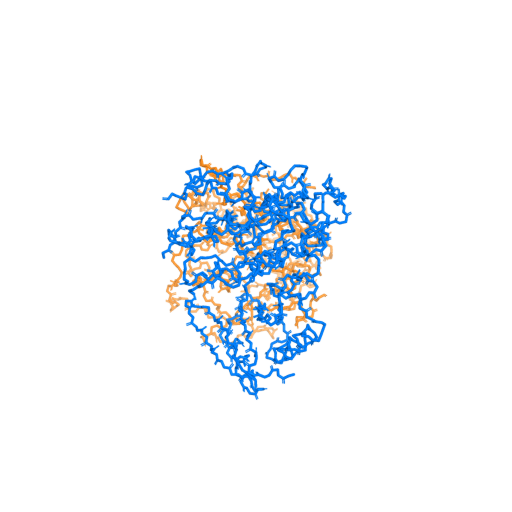 1.00 50.27 242 GLU B C 1
ATOM 4179 O O . GLU B 1 203 ? 71.307 23.604 -12.406 1.00 51.12 242 GLU B O 1
ATOM 4185 N N . LYS B 1 204 ? 70.216 22.426 -10.841 1.00 51.76 243 LYS B N 1
ATOM 4186 C CA . LYS B 1 204 ? 70.785 23.184 -9.736 1.00 50.54 243 LYS B CA 1
ATOM 4187 C C . LYS B 1 204 ? 70.962 22.245 -8.565 1.00 45.56 243 LYS B C 1
ATOM 4188 O O . LYS B 1 204 ? 70.002 21.825 -7.924 1.00 46.59 243 LYS B O 1
ATOM 4194 N N . ILE B 1 205 ? 72.212 21.897 -8.307 1.00 45.74 244 ILE B N 1
ATOM 4195 C CA . ILE B 1 205 ? 72.522 20.898 -7.313 1.00 45.64 244 ILE B CA 1
ATOM 4196 C C . ILE B 1 205 ? 72.747 21.492 -5.930 1.00 49.21 244 ILE B C 1
ATOM 4197 O O . ILE B 1 205 ? 73.600 22.366 -5.738 1.00 49.55 244 ILE B O 1
ATOM 4202 N N . VAL B 1 206 ? 71.970 20.990 -4.980 1.00 49.85 245 VAL B N 1
ATOM 4203 C CA . VAL B 1 206 ? 72.056 21.372 -3.581 1.00 54.47 245 VAL B CA 1
ATOM 4204 C C . VAL B 1 206 ? 72.049 20.096 -2.755 1.00 56.32 245 VAL B C 1
ATOM 4205 O O . VAL B 1 206 ? 71.064 19.365 -2.776 1.00 59.35 245 VAL B O 1
ATOM 4209 N N . ASP B 1 207 ? 73.151 19.809 -2.062 1.00 70.30 246 ASP B N 1
ATOM 4210 C CA . ASP B 1 207 ? 73.248 18.592 -1.246 1.00 74.20 246 ASP B CA 1
ATOM 4211 C C . ASP B 1 207 ? 72.925 17.337 -2.061 1.00 70.22 246 ASP B C 1
ATOM 4212 O O . ASP B 1 207 ? 72.154 16.480 -1.617 1.00 66.68 246 ASP B O 1
ATOM 4217 N N . GLY B 1 208 ? 73.488 17.253 -3.263 1.00 69.67 247 GLY B N 1
ATOM 4218 C CA . GLY B 1 208 ? 73.249 16.125 -4.149 1.00 70.79 247 GLY B CA 1
ATOM 4219 C C . GLY B 1 208 ? 71.848 16.007 -4.742 1.00 71.01 247 GLY B C 1
ATOM 4220 O O . GLY B 1 208 ? 71.553 15.023 -5.423 1.00 74.64 247 GLY B O 1
ATOM 4221 N N . PHE B 1 209 ? 70.983 16.988 -4.483 1.00 61.57 248 PHE B N 1
ATOM 4222 C CA . PHE B 1 209 ? 69.637 16.998 -5.052 1.00 60.57 248 PHE B CA 1
ATOM 4223 C C . PHE B 1 209 ? 69.511 18.073 -6.126 1.00 55.94 248 PHE B C 1
ATOM 4224 O O . PHE B 1 209 ? 70.097 19.145 -6.010 1.00 57.37 248 PHE B O 1
ATOM 4232 N N . ASP B 1 210 ? 68.742 17.769 -7.164 1.00 52.20 249 ASP B N 1
ATOM 4233 C CA . ASP B 1 210 ? 68.429 18.744 -8.201 1.00 53.29 249 ASP B CA 1
ATOM 4234 C C . ASP B 1 210 ? 67.193 19.523 -7.774 1.00 41.92 249 ASP B C 1
ATOM 4235 O O . ASP B 1 210 ? 66.094 18.977 -7.656 1.00 42.82 249 ASP B O 1
ATOM 4240 N N . VAL B 1 211 ? 67.382 20.813 -7.534 1.00 41.37 250 VAL B N 1
ATOM 4241 C CA . VAL B 1 211 ? 66.285 21.660 -7.076 1.00 35.08 250 VAL B CA 1
ATOM 4242 C C . VAL B 1 211 ? 66.024 22.760 -8.104 1.00 33.31 250 VAL B C 1
ATOM 4243 O O . VAL B 1 211 ? 65.301 23.707 -7.816 1.00 32.80 250 VAL B O 1
ATOM 4247 N N . GLY B 1 212 ? 66.611 22.631 -9.294 1.00 30.93 251 GLY B N 1
ATOM 4248 C CA . GLY B 1 212 ? 66.348 23.596 -10.363 1.00 33.88 251 GLY B CA 1
ATOM 4249 C C . GLY B 1 212 ? 64.914 23.662 -10.854 1.00 34.01 251 GLY B C 1
ATOM 4250 O O . GLY B 1 212 ? 64.184 22.665 -10.900 1.00 33.55 251 GLY B O 1
ATOM 4251 N N . PHE B 1 213 ? 64.475 24.866 -11.204 1.00 29.73 252 PHE B N 1
ATOM 4252 C CA . PHE B 1 213 ? 63.197 25.031 -11.897 1.00 26.46 252 PHE B CA 1
ATOM 4253 C C . PHE B 1 213 ? 63.272 26.347 -12.654 1.00 30.22 252 PHE B C 1
ATOM 4254 O O . PHE B 1 213 ? 64.146 27.160 -12.381 1.00 33.02 252 PHE B O 1
ATOM 4262 N N . ASP B 1 214 ? 62.390 26.531 -13.625 1.00 29.71 253 ASP B N 1
ATOM 4263 C CA . ASP B 1 214 ? 62.394 27.771 -14.406 1.00 30.34 253 ASP B CA 1
ATOM 4264 C C . ASP B 1 214 ? 61.830 28.871 -13.549 1.00 30.21 253 ASP B C 1
ATOM 4265 O O . ASP B 1 214 ? 60.624 28.894 -13.286 1.00 32.08 253 ASP B O 1
ATOM 4270 N N . ASP B 1 215 ? 62.692 29.756 -13.077 1.00 32.98 254 ASP B N 1
ATOM 4271 C CA . ASP B 1 215 ? 62.241 30.780 -12.150 1.00 37.79 254 ASP B CA 1
ATOM 4272 C C . ASP B 1 215 ? 62.261 32.168 -12.795 1.00 37.43 254 ASP B C 1
ATOM 4273 O O . ASP B 1 215 ? 62.022 33.167 -12.120 1.00 38.94 254 ASP B O 1
ATOM 4278 N N . LYS B 1 216 ? 62.545 32.223 -14.093 1.00 37.01 255 LYS B N 1
ATOM 4279 C CA . LYS B 1 216 ? 62.462 33.485 -14.828 1.00 39.60 255 LYS B CA 1
ATOM 4280 C C . LYS B 1 216 ? 61.002 33.769 -15.193 1.00 39.51 255 LYS B C 1
ATOM 4281 O O . LYS B 1 216 ? 60.586 33.638 -16.350 1.00 36.09 255 LYS B O 1
ATOM 4287 N N . LEU B 1 217 ? 60.229 34.160 -14.185 1.00 35.94 256 LEU B N 1
ATOM 4288 C CA . LEU B 1 217 ? 58.783 34.212 -14.295 1.00 34.83 256 LEU B CA 1
ATOM 4289 C C . LEU B 1 217 ? 58.300 35.274 -15.260 1.00 39.27 256 LEU B C 1
ATOM 4290 O O . LEU B 1 217 ? 57.254 35.109 -15.898 1.00 37.20 256 LEU B O 1
ATOM 4295 N N . GLU B 1 218 ? 59.063 36.353 -15.374 1.00 35.89 257 GLU B N 1
ATOM 4296 C CA . GLU B 1 218 ? 58.634 37.476 -16.201 1.00 40.67 257 GLU B CA 1
ATOM 4297 C C . GLU B 1 218 ? 58.414 37.062 -17.658 1.00 44.42 257 GLU B C 1
ATOM 4298 O O . GLU B 1 218 ? 57.616 37.692 -18.369 1.00 39.71 257 GLU B O 1
ATOM 4304 N N . ASP B 1 219 ? 59.107 35.998 -18.090 1.00 40.74 258 ASP B N 1
ATOM 4305 C CA . ASP B 1 219 ? 59.060 35.522 -19.473 1.00 37.11 258 ASP B CA 1
ATOM 4306 C C . ASP B 1 219 ? 58.013 34.449 -19.745 1.00 36.62 258 ASP B C 1
ATOM 4307 O O . ASP B 1 219 ? 57.751 34.124 -20.905 1.00 42.51 258 ASP B O 1
ATOM 4312 N N . ILE B 1 220 ? 57.468 33.852 -18.692 1.00 32.72 259 ILE B N 1
ATOM 4313 C CA . ILE B 1 220 ? 56.431 32.856 -18.861 1.00 35.25 259 ILE B CA 1
ATOM 4314 C C . ILE B 1 220 ? 55.166 33.514 -19.357 1.00 39.68 259 ILE B C 1
ATOM 4315 O O . ILE B 1 220 ? 54.721 34.508 -18.780 1.00 39.46 259 ILE B O 1
ATOM 4320 N N . PRO B 1 221 ? 54.606 32.977 -20.446 1.00 38.31 260 PRO B N 1
ATOM 4321 C CA . PRO B 1 221 ? 53.398 33.556 -21.043 1.00 43.27 260 PRO B CA 1
ATOM 4322 C C . PRO B 1 221 ? 52.222 33.485 -20.089 1.00 38.14 260 PRO B C 1
ATOM 4323 O O . PRO B 1 221 ? 52.209 32.666 -19.163 1.00 37.37 260 PRO B O 1
ATOM 4327 N N . PRO B 1 222 ? 51.227 34.353 -20.297 1.00 38.56 261 PRO B N 1
ATOM 4328 C CA . PRO B 1 222 ? 49.982 34.232 -19.538 1.00 36.06 261 PRO B CA 1
ATOM 4329 C C . PRO B 1 222 ? 49.359 32.861 -19.746 1.00 33.74 261 PRO B C 1
ATOM 4330 O O . PRO B 1 222 ? 49.537 32.248 -20.805 1.00 34.07 261 PRO B O 1
ATOM 4334 N N . SER B 1 223 ? 48.619 32.405 -18.747 1.00 32.68 262 SER B N 1
ATOM 4335 C CA . SER B 1 223 ? 47.914 31.140 -18.834 1.00 34.94 262 SER B CA 1
ATOM 4336 C C . SER B 1 223 ? 47.075 31.029 -20.117 1.00 35.19 262 SER B C 1
ATOM 4337 O O . SER B 1 223 ? 46.478 32.010 -20.558 1.00 33.27 262 SER B O 1
ATOM 4340 N N . GLN B 1 224 ? 47.037 29.837 -20.702 1.00 36.01 263 GLN B N 1
ATOM 4341 C CA . GLN B 1 224 ? 46.119 29.531 -21.800 1.00 41.31 263 GLN B CA 1
ATOM 4342 C C . GLN B 1 224 ? 44.726 29.100 -21.292 1.00 32.83 263 GLN B C 1
ATOM 4343 O O . GLN B 1 224 ? 43.809 28.848 -22.081 1.00 34.50 263 GLN B O 1
ATOM 4349 N N . ASN B 1 225 ? 44.576 29.002 -19.975 1.00 27.91 264 ASN B N 1
ATOM 4350 C CA . ASN B 1 225 ? 43.305 28.640 -19.390 1.00 28.93 264 ASN B CA 1
ATOM 4351 C C . ASN B 1 225 ? 42.568 29.882 -18.932 1.00 30.18 264 ASN B C 1
ATOM 4352 O O . ASN B 1 225 ? 43.107 30.640 -18.112 1.00 30.11 264 ASN B O 1
ATOM 4357 N N . TYR B 1 226 ? 41.355 30.095 -19.448 1.00 34.34 265 TYR B N 1
ATOM 4358 C CA . TYR B 1 226 ? 40.621 31.329 -19.175 1.00 31.47 265 TYR B CA 1
ATOM 4359 C C . TYR B 1 226 ? 39.411 31.122 -18.264 1.00 34.95 265 TYR B C 1
ATOM 4360 O O . TYR B 1 226 ? 38.520 31.965 -18.198 1.00 36.45 265 TYR B O 1
ATOM 4369 N N . SER B 1 227 ? 39.395 30.010 -17.534 1.00 29.38 266 SER B N 1
ATOM 4370 C CA . SER B 1 227 ? 38.249 29.682 -16.694 1.00 33.61 266 SER B CA 1
ATOM 4371 C C . SER B 1 227 ? 38.192 30.519 -15.428 1.00 31.06 266 SER B C 1
ATOM 4372 O O . SER B 1 227 ? 39.213 30.989 -14.939 1.00 30.77 266 SER B O 1
ATOM 4375 N N . SER B 1 228 ? 36.986 30.688 -14.893 1.00 30.03 267 SER B N 1
ATOM 4376 C CA . SER B 1 228 ? 36.790 31.422 -13.654 1.00 27.08 267 SER B CA 1
ATOM 4377 C C . SER B 1 228 ? 37.307 30.635 -12.457 1.00 29.03 267 SER B C 1
ATOM 4378 O O . SER B 1 228 ? 37.476 29.428 -12.529 1.00 29.36 267 SER B O 1
ATOM 4381 N N . LEU B 1 229 ? 37.525 31.339 -11.359 1.00 28.61 268 LEU B N 1
ATOM 4382 C CA . LEU B 1 229 ? 37.914 30.703 -10.094 1.00 30.91 268 LEU B CA 1
ATOM 4383 C C . LEU B 1 229 ? 36.876 29.662 -9.668 1.00 30.33 268 LEU B C 1
ATOM 4384 O O . LEU B 1 229 ? 37.212 28.567 -9.231 1.00 26.80 268 LEU B O 1
ATOM 4389 N N . GLY B 1 230 ? 35.609 30.006 -9.813 1.00 30.42 269 GLY B N 1
ATOM 4390 C CA . GLY B 1 230 ? 34.549 29.065 -9.493 1.00 31.03 269 GLY B CA 1
ATOM 4391 C C . GLY B 1 230 ? 34.642 27.803 -10.329 1.00 30.21 269 GLY B C 1
ATOM 4392 O O . GLY B 1 230 ? 34.541 26.692 -9.791 1.00 31.84 269 GLY B O 1
ATOM 4393 N N . SER B 1 231 ? 34.862 27.959 -11.634 1.00 27.61 270 SER B N 1
ATOM 4394 C CA . SER B 1 231 ? 35.008 26.806 -12.528 1.00 33.14 270 SER B CA 1
ATOM 4395 C C . SER B 1 231 ? 36.171 25.921 -12.108 1.00 30.65 270 SER B C 1
ATOM 4396 O O . SER B 1 231 ? 36.057 24.689 -12.072 1.00 30.07 270 SER B O 1
ATOM 4399 N N . LEU B 1 232 ? 37.299 26.561 -11.834 1.00 28.18 271 LEU B N 1
ATOM 4400 C CA . LEU B 1 232 ? 38.489 25.813 -11.384 1.00 26.65 271 LEU B CA 1
ATOM 4401 C C . LEU B 1 232 ? 38.204 25.001 -10.129 1.00 27.11 271 LEU B C 1
ATOM 4402 O O . LEU B 1 232 ? 38.614 23.835 -10.026 1.00 26.75 271 LEU B O 1
ATOM 4407 N N . LEU B 1 233 ? 37.574 25.638 -9.154 1.00 26.64 272 LEU B N 1
ATOM 4408 C CA . LEU B 1 233 ? 37.342 24.967 -7.859 1.00 27.57 272 LEU B CA 1
ATOM 4409 C C . LEU B 1 233 ? 36.360 23.831 -8.057 1.00 31.30 272 LEU B C 1
ATOM 4410 O O . LEU B 1 233 ? 36.519 22.736 -7.487 1.00 28.32 272 LEU B O 1
ATOM 4415 N N . HIS B 1 234 ? 35.346 24.075 -8.885 1.00 32.24 273 HIS B N 1
ATOM 4416 C CA . HIS B 1 234 ? 34.359 23.042 -9.132 1.00 33.35 273 HIS B CA 1
ATOM 4417 C C . HIS B 1 234 ? 35.032 21.831 -9.766 1.00 33.36 273 HIS B C 1
ATOM 4418 O O . HIS B 1 234 ? 34.778 20.687 -9.375 1.00 31.43 273 HIS B O 1
ATOM 4425 N N . GLY B 1 235 ? 35.929 22.089 -10.713 1.00 28.38 274 GLY B N 1
ATOM 4426 C CA . GLY B 1 235 ? 36.638 21.025 -11.393 1.00 29.78 274 GLY B CA 1
ATOM 4427 C C . GLY B 1 235 ? 37.603 20.294 -10.467 1.00 28.77 274 GLY B C 1
ATOM 4428 O O . GLY B 1 235 ? 37.753 19.069 -10.563 1.00 28.44 274 GLY B O 1
ATOM 4429 N N . PHE B 1 236 ? 38.238 21.047 -9.577 1.00 24.65 275 PHE B N 1
ATOM 4430 C CA . PHE B 1 236 ? 39.161 20.472 -8.574 1.00 25.67 275 PHE B CA 1
ATOM 4431 C C . PHE B 1 236 ? 38.401 19.489 -7.683 1.00 27.47 275 PHE B C 1
ATOM 4432 O O . PHE B 1 236 ? 38.861 18.362 -7.425 1.00 25.83 275 PHE B O 1
ATOM 4440 N N . PHE B 1 237 ? 37.227 19.893 -7.218 1.00 26.35 276 PHE B N 1
ATOM 4441 C CA . PHE B 1 237 ? 36.521 19.019 -6.285 1.00 25.75 276 PHE B CA 1
ATOM 4442 C C . PHE B 1 237 ? 36.058 17.757 -7.016 1.00 31.80 276 PHE B C 1
ATOM 4443 O O . PHE B 1 237 ? 36.133 16.642 -6.483 1.00 29.83 276 PHE B O 1
ATOM 4451 N N . ALA B 1 238 ? 35.582 17.933 -8.243 1.00 29.31 277 ALA B N 1
ATOM 4452 C CA . ALA B 1 238 ? 35.014 16.827 -8.985 1.00 29.49 277 ALA B CA 1
ATOM 4453 C C . ALA B 1 238 ? 36.121 15.843 -9.377 1.00 30.94 277 ALA B C 1
ATOM 4454 O O . ALA B 1 238 ? 35.905 14.630 -9.424 1.00 34.33 277 ALA B O 1
ATOM 4456 N N . PHE B 1 239 ? 37.311 16.365 -9.636 1.00 31.53 278 PHE B N 1
ATOM 4457 C CA . PHE B 1 239 ? 38.407 15.489 -10.042 1.00 30.18 278 PHE B CA 1
ATOM 4458 C C . PHE B 1 239 ? 38.789 14.528 -8.911 1.00 30.53 278 PHE B C 1
ATOM 4459 O O . PHE B 1 239 ? 38.849 13.314 -9.102 1.00 31.81 278 PHE B O 1
ATOM 4467 N N . TYR B 1 240 ? 39.028 15.064 -7.725 1.00 30.59 279 TYR B N 1
ATOM 4468 C CA . TYR B 1 240 ? 39.425 14.183 -6.626 1.00 29.58 279 TYR B CA 1
ATOM 4469 C C . TYR B 1 240 ? 38.253 13.386 -6.065 1.00 31.61 279 TYR B C 1
ATOM 4470 O O . TYR B 1 240 ? 38.451 12.318 -5.495 1.00 31.32 279 TYR B O 1
ATOM 4479 N N . ALA B 1 241 ? 37.028 13.870 -6.264 1.00 27.48 280 ALA B N 1
ATOM 4480 C CA . ALA B 1 241 ? 35.857 13.104 -5.853 1.00 30.94 280 ALA B CA 1
ATOM 4481 C C . ALA B 1 241 ? 35.697 11.821 -6.671 1.00 33.58 280 ALA B C 1
ATOM 4482 O O . ALA B 1 241 ? 35.468 10.737 -6.109 1.00 35.22 280 ALA B O 1
ATOM 4484 N N . TYR B 1 242 ? 35.807 11.945 -7.995 1.00 33.09 281 TYR B N 1
ATOM 4485 C CA . TYR B 1 242 ? 35.316 10.908 -8.890 1.00 36.41 281 TYR B CA 1
ATOM 4486 C C . TYR B 1 242 ? 36.325 10.323 -9.863 1.00 38.26 281 TYR B C 1
ATOM 4487 O O . TYR B 1 242 ? 36.121 9.215 -10.352 1.00 40.72 281 TYR B O 1
ATOM 4496 N N . ALA B 1 243 ? 37.378 11.075 -10.171 1.00 35.77 282 ALA B N 1
ATOM 4497 C CA . ALA B 1 243 ? 38.272 10.715 -11.264 1.00 34.26 282 ALA B CA 1
ATOM 4498 C C . ALA B 1 243 ? 39.601 10.155 -10.768 1.00 32.31 282 ALA B C 1
ATOM 4499 O O . ALA B 1 243 ? 40.066 9.127 -11.251 1.00 38.29 282 ALA B O 1
ATOM 4501 N N . PHE B 1 244 ? 40.205 10.835 -9.811 1.00 31.84 283 PHE B N 1
ATOM 4502 C CA . PHE B 1 244 ? 41.519 10.412 -9.333 1.00 30.52 283 PHE B CA 1
ATOM 4503 C C . PHE B 1 244 ? 41.408 9.061 -8.641 1.00 35.90 283 PHE B C 1
ATOM 4504 O O . PHE B 1 244 ? 40.424 8.793 -7.976 1.00 37.70 283 PHE B O 1
ATOM 4512 N N . GLU B 1 245 ? 42.399 8.200 -8.848 1.00 35.08 284 GLU B N 1
ATOM 4513 C CA . GLU B 1 245 ? 42.356 6.833 -8.329 1.00 39.64 284 GLU B CA 1
ATOM 4514 C C . GLU B 1 245 ? 43.453 6.661 -7.302 1.00 39.06 284 GLU B C 1
ATOM 4515 O O . GLU B 1 245 ? 44.539 6.212 -7.638 1.00 38.95 284 GLU B O 1
ATOM 4521 N N . PRO B 1 246 ? 43.174 7.029 -6.043 1.00 41.50 285 PRO B N 1
ATOM 4522 C CA . PRO B 1 246 ? 44.237 7.049 -5.036 1.00 40.86 285 PRO B CA 1
ATOM 4523 C C . PRO B 1 246 ? 44.785 5.679 -4.685 1.00 41.49 285 PRO B C 1
ATOM 4524 O O . PRO B 1 246 ? 45.886 5.634 -4.153 1.00 40.70 285 PRO B O 1
ATOM 4528 N N . ARG B 1 247 ? 44.061 4.594 -4.970 1.00 39.05 286 ARG B N 1
ATOM 4529 C CA . ARG B 1 247 ? 44.579 3.263 -4.682 1.00 43.35 286 ARG B CA 1
ATOM 4530 C C . ARG B 1 247 ? 45.763 2.904 -5.575 1.00 44.45 286 ARG B C 1
ATOM 4531 O O . ARG B 1 247 ? 46.626 2.144 -5.166 1.00 43.24 286 ARG B O 1
ATOM 4539 N N . GLU B 1 248 ? 45.822 3.463 -6.781 1.00 42.34 287 GLU B N 1
ATOM 4540 C CA . GLU B 1 248 ? 46.828 3.010 -7.737 1.00 46.26 287 GLU B CA 1
ATOM 4541 C C . GLU B 1 248 ? 47.768 4.094 -8.227 1.00 41.32 287 GLU B C 1
ATOM 4542 O O . GLU B 1 248 ? 48.876 3.788 -8.688 1.00 44.78 287 GLU B O 1
ATOM 4548 N N . LYS B 1 249 ? 47.326 5.341 -8.140 1.00 37.86 288 LYS B N 1
ATOM 4549 C CA . LYS B 1 249 ? 48.025 6.425 -8.819 1.00 34.91 288 LYS B CA 1
ATOM 4550 C C . LYS B 1 249 ? 48.692 7.378 -7.838 1.00 37.18 288 LYS B C 1
ATOM 4551 O O . LYS B 1 249 ? 48.286 7.492 -6.687 1.00 38.91 288 LYS B O 1
ATOM 4557 N N . VAL B 1 250 ? 49.710 8.085 -8.319 1.00 35.42 289 VAL B N 1
ATOM 4558 C CA . VAL B 1 250 ? 50.486 8.991 -7.481 1.00 31.45 289 VAL B CA 1
ATOM 4559 C C . VAL B 1 250 ? 50.373 10.431 -7.975 1.00 34.31 289 VAL B C 1
ATOM 4560 O O . VAL B 1 250 ? 50.455 10.678 -9.182 1.00 37.60 289 VAL B O 1
ATOM 4564 N N . VAL B 1 251 ? 50.148 11.368 -7.051 1.00 31.39 290 VAL B N 1
ATOM 4565 C CA . VAL B 1 251 ? 50.229 12.798 -7.372 1.00 30.20 290 VAL B CA 1
ATOM 4566 C C . VAL B 1 251 ? 51.714 13.117 -7.552 1.00 32.20 290 VAL B C 1
ATOM 4567 O O . VAL B 1 251 ? 52.494 12.938 -6.618 1.00 32.54 290 VAL B O 1
ATOM 4571 N N . THR B 1 252 ? 52.103 13.599 -8.729 1.00 31.40 291 THR B N 1
ATOM 4572 C CA . THR B 1 252 ? 53.519 13.763 -9.030 1.00 31.23 291 THR B CA 1
ATOM 4573 C C . THR B 1 252 ? 53.736 15.030 -9.844 1.00 28.84 291 THR B C 1
ATOM 4574 O O . THR B 1 252 ? 52.864 15.441 -10.589 1.00 27.63 291 THR B O 1
ATOM 4578 N N . PHE B 1 253 ? 54.905 15.635 -9.672 1.00 27.18 292 PHE B N 1
ATOM 4579 C CA . PHE B 1 253 ? 55.330 16.798 -10.469 1.00 26.45 292 PHE B CA 1
ATOM 4580 C C . PHE B 1 253 ? 56.553 16.452 -11.289 1.00 30.16 292 PHE B C 1
ATOM 4581 O O . PHE B 1 253 ? 57.200 17.336 -11.847 1.00 28.78 292 PHE B O 1
ATOM 4589 N N . ARG B 1 254 ? 56.867 15.163 -11.378 1.00 33.41 293 ARG B N 1
ATOM 4590 C CA . ARG B 1 254 ? 58.076 14.756 -12.082 1.00 32.18 293 ARG B CA 1
ATOM 4591 C C . ARG B 1 254 ? 57.819 13.959 -13.387 1.00 31.36 293 ARG B C 1
ATOM 4592 O O . ARG B 1 254 ? 58.737 13.357 -13.931 1.00 35.61 293 ARG B O 1
ATOM 4600 N N . ARG B 1 255 ? 56.586 13.990 -13.905 1.00 30.88 294 ARG B N 1
ATOM 4601 C CA . ARG B 1 255 ? 56.313 13.376 -15.213 1.00 33.84 294 ARG B CA 1
ATOM 4602 C C . ARG B 1 255 ? 55.633 14.418 -16.106 1.00 31.16 294 ARG B C 1
ATOM 4603 O O . ARG B 1 255 ? 54.822 15.201 -15.633 1.00 31.06 294 ARG B O 1
ATOM 4611 N N . PRO B 1 256 ? 55.960 14.413 -17.395 1.00 35.56 295 PRO B N 1
ATOM 4612 C CA . PRO B 1 256 ? 55.417 15.460 -18.279 1.00 33.71 295 PRO B CA 1
ATOM 4613 C C . PRO B 1 256 ? 53.902 15.468 -18.339 1.00 34.97 295 PRO B C 1
ATOM 4614 O O . PRO B 1 256 ? 53.302 16.537 -18.499 1.00 35.36 295 PRO B O 1
ATOM 4618 N N . ASP B 1 257 ? 53.294 14.292 -18.195 1.00 35.73 296 ASP B N 1
ATOM 4619 C CA . ASP B 1 257 ? 51.838 14.160 -18.260 1.00 38.22 296 ASP B CA 1
ATOM 4620 C C . ASP B 1 257 ? 51.200 13.950 -16.891 1.00 40.52 296 ASP B C 1
ATOM 4621 O O . ASP B 1 257 ? 49.984 13.804 -16.802 1.00 41.28 296 ASP B O 1
ATOM 4626 N N . GLY B 1 258 ? 52.011 13.968 -15.834 1.00 32.86 297 GLY B N 1
ATOM 4627 C CA . GLY B 1 258 ? 51.513 13.753 -14.483 1.00 29.41 297 GLY B CA 1
ATOM 4628 C C . GLY B 1 258 ? 51.027 12.336 -14.215 1.00 35.02 297 GLY B C 1
ATOM 4629 O O . GLY B 1 258 ? 50.355 12.094 -13.203 1.00 33.71 297 GLY B O 1
ATOM 4630 N N . TYR B 1 259 ? 51.356 11.403 -15.103 1.00 38.48 298 TYR B N 1
ATOM 4631 C CA . TYR B 1 259 ? 50.960 9.999 -14.928 1.00 33.94 298 TYR B CA 1
ATOM 4632 C C . TYR B 1 259 ? 52.049 9.173 -14.249 1.00 33.44 298 TYR B C 1
ATOM 4633 O O . TYR B 1 259 ? 53.139 9.000 -14.808 1.00 38.31 298 TYR B O 1
ATOM 4642 N N . LEU B 1 260 ? 51.744 8.644 -13.062 1.00 38.73 299 LEU B N 1
ATOM 4643 C CA . LEU B 1 260 ? 52.680 7.812 -12.303 1.00 41.72 299 LEU B CA 1
ATOM 4644 C C . LEU B 1 260 ? 51.911 6.830 -11.427 1.00 41.75 299 LEU B C 1
ATOM 4645 O O . LEU B 1 260 ? 51.059 7.236 -10.649 1.00 40.15 299 LEU B O 1
ATOM 4650 N N . THR B 1 261 ? 52.210 5.542 -11.550 1.00 41.69 300 THR B N 1
ATOM 4651 C CA . THR B 1 261 ? 51.494 4.555 -10.751 1.00 43.10 300 THR B CA 1
ATOM 4652 C C . THR B 1 261 ? 52.272 4.217 -9.478 1.00 45.77 300 THR B C 1
ATOM 4653 O O . THR B 1 261 ? 53.491 4.374 -9.425 1.00 46.05 300 THR B O 1
ATOM 4657 N N . LYS B 1 262 ? 51.568 3.756 -8.448 1.00 44.86 301 LYS B N 1
ATOM 4658 C CA . LYS B 1 262 ? 52.246 3.343 -7.226 1.00 44.65 301 LYS B CA 1
ATOM 4659 C C . LYS B 1 262 ? 53.165 2.146 -7.473 1.00 48.64 301 LYS B C 1
ATOM 4660 O O . LYS B 1 262 ? 54.212 2.028 -6.841 1.00 49.90 301 LYS B O 1
ATOM 4666 N N . GLN B 1 263 ? 52.759 1.259 -8.383 1.00 49.27 302 GLN B N 1
ATOM 4667 C CA . GLN B 1 263 ? 53.587 0.123 -8.791 1.00 55.29 302 GLN B CA 1
ATOM 4668 C C . GLN B 1 263 ? 54.974 0.562 -9.282 1.00 56.28 302 GLN B C 1
ATOM 4669 O O . GLN B 1 263 ? 55.990 0.057 -8.795 1.00 52.77 302 GLN B O 1
ATOM 4675 N N . GLU B 1 264 ? 55.020 1.497 -10.235 1.00 52.48 303 GLU B N 1
ATOM 4676 C CA . GLU B 1 264 ? 56.301 1.994 -10.760 1.00 53.16 303 GLU B CA 1
ATOM 4677 C C . GLU B 1 264 ? 57.187 2.541 -9.651 1.00 54.79 303 GLU B C 1
ATOM 4678 O O . GLU B 1 264 ? 58.406 2.377 -9.653 1.00 56.50 303 GLU B O 1
ATOM 4684 N N . LYS B 1 265 ? 56.533 3.206 -8.713 1.00 52.36 304 LYS B N 1
ATOM 4685 C CA . LYS B 1 265 ? 57.163 3.913 -7.614 1.00 50.89 304 LYS B CA 1
ATOM 4686 C C . LYS B 1 265 ? 57.692 2.966 -6.531 1.00 57.82 304 LYS B C 1
ATOM 4687 O O . LYS B 1 265 ? 58.552 3.333 -5.723 1.00 59.87 304 LYS B O 1
ATOM 4693 N N . GLY B 1 266 ? 57.177 1.742 -6.520 1.00 60.74 305 GLY B N 1
ATOM 4694 C CA . GLY B 1 266 ? 57.442 0.831 -5.424 1.00 66.85 305 GLY B CA 1
ATOM 4695 C C . GLY B 1 266 ? 56.721 1.278 -4.162 1.00 63.57 305 GLY B C 1
ATOM 4696 O O . GLY B 1 266 ? 57.177 1.014 -3.046 1.00 63.90 305 GLY B O 1
ATOM 4697 N N . TRP B 1 267 ? 55.590 1.960 -4.341 1.00 59.28 306 TRP B N 1
ATOM 4698 C CA . TRP B 1 267 ? 54.812 2.459 -3.212 1.00 57.73 306 TRP B CA 1
ATOM 4699 C C . TRP B 1 267 ? 53.490 1.713 -3.041 1.00 62.60 306 TRP B C 1
ATOM 4700 O O . TRP B 1 267 ? 52.518 2.279 -2.556 1.00 63.08 306 TRP B O 1
ATOM 4711 N N . THR B 1 268 ? 53.448 0.450 -3.450 1.00 68.25 307 THR B N 1
ATOM 4712 C CA . THR B 1 268 ? 52.246 -0.357 -3.258 1.00 72.66 307 THR B CA 1
ATOM 4713 C C . THR B 1 268 ? 52.214 -0.940 -1.849 1.00 74.76 307 THR B C 1
ATOM 4714 O O . THR B 1 268 ? 53.214 -0.898 -1.131 1.00 75.88 307 THR B O 1
ATOM 4718 N N . ARG B 1 284 ? 53.553 4.977 5.006 1.00 65.02 323 ARG B N 1
ATOM 4719 C CA . ARG B 1 284 ? 52.219 4.804 4.437 1.00 60.59 323 ARG B CA 1
ATOM 4720 C C . ARG B 1 284 ? 52.087 5.423 3.051 1.00 49.01 323 ARG B C 1
ATOM 4721 O O . ARG B 1 284 ? 52.565 6.529 2.805 1.00 41.81 323 ARG B O 1
ATOM 4729 N N . TYR B 1 285 ? 51.428 4.709 2.146 1.00 42.11 324 TYR B N 1
ATOM 4730 C CA . TYR B 1 285 ? 51.238 5.218 0.797 1.00 44.23 324 TYR B CA 1
ATOM 4731 C C . TYR B 1 285 ? 49.787 5.141 0.377 1.00 43.31 324 TYR B C 1
ATOM 4732 O O . TYR B 1 285 ? 49.480 5.113 -0.813 1.00 45.60 324 TYR B O 1
ATOM 4741 N N . ILE B 1 286 ? 48.902 5.111 1.365 1.00 42.24 325 ILE B N 1
ATOM 4742 C CA . ILE B 1 286 ? 47.466 5.083 1.109 1.00 42.40 325 ILE B CA 1
ATOM 4743 C C . ILE B 1 286 ? 47.033 6.254 0.228 1.00 34.67 325 ILE B C 1
ATOM 4744 O O . ILE B 1 286 ? 46.314 6.047 -0.742 1.00 37.80 325 ILE B O 1
ATOM 4749 N N . LEU B 1 287 ? 47.443 7.473 0.578 1.00 32.49 326 LEU B N 1
ATOM 4750 C CA . LEU B 1 287 ? 47.371 8.607 -0.357 1.00 32.45 326 LEU B CA 1
ATOM 4751 C C . LEU B 1 287 ? 48.796 8.988 -0.731 1.00 34.63 326 LEU B C 1
ATOM 4752 O O . LEU B 1 287 ? 49.582 9.355 0.140 1.00 39.74 326 LEU B O 1
ATOM 4757 N N . ALA B 1 288 ? 49.142 8.887 -2.011 1.00 34.57 327 ALA B N 1
ATOM 4758 C CA . ALA B 1 288 ? 50.536 9.091 -2.423 1.00 32.15 327 ALA B CA 1
ATOM 4759 C C . ALA B 1 288 ? 50.712 10.419 -3.134 1.00 32.04 327 ALA B C 1
ATOM 4760 O O . ALA B 1 288 ? 50.169 10.602 -4.224 1.00 34.12 327 ALA B O 1
ATOM 4762 N N . ILE B 1 289 ? 51.456 11.333 -2.508 1.00 30.49 328 ILE B N 1
ATOM 4763 C CA . ILE B 1 289 ? 51.757 12.664 -3.084 1.00 27.56 328 ILE B CA 1
ATOM 4764 C C . ILE B 1 289 ? 53.280 12.788 -3.060 1.00 33.02 328 ILE B C 1
ATOM 4765 O O . ILE B 1 289 ? 53.861 13.013 -2.006 1.00 34.97 328 ILE B O 1
ATOM 4770 N N . GLU B 1 290 ? 53.914 12.609 -4.213 1.00 30.05 329 GLU B N 1
ATOM 4771 C CA . GLU B 1 290 ? 55.382 12.597 -4.302 1.00 32.51 329 GLU B CA 1
ATOM 4772 C C . GLU B 1 290 ? 55.933 14.005 -4.095 1.00 38.65 329 GLU B C 1
ATOM 4773 O O . GLU B 1 290 ? 55.587 14.935 -4.848 1.00 31.99 329 GLU B O 1
ATOM 4779 N N . ASP B 1 291 ? 56.774 14.186 -3.077 1.00 36.09 330 ASP B N 1
ATOM 4780 C CA . ASP B 1 291 ? 57.368 15.512 -2.866 1.00 36.41 330 ASP B CA 1
ATOM 4781 C C . ASP B 1 291 ? 58.142 15.944 -4.118 1.00 32.54 330 ASP B C 1
ATOM 4782 O O . ASP B 1 291 ? 58.864 15.149 -4.702 1.00 35.41 330 ASP B O 1
ATOM 4787 N N . PRO B 1 292 ? 57.976 17.204 -4.537 1.00 32.64 331 PRO B N 1
ATOM 4788 C CA . PRO B 1 292 ? 58.604 17.615 -5.807 1.00 31.42 331 PRO B CA 1
ATOM 4789 C C . PRO B 1 292 ? 60.121 17.594 -5.790 1.00 36.26 331 PRO B C 1
ATOM 4790 O O . PRO B 1 292 ? 60.711 17.413 -6.856 1.00 41.42 331 PRO B O 1
ATOM 4794 N N . PHE B 1 293 ? 60.752 17.720 -4.625 1.00 34.49 332 PHE B N 1
ATOM 4795 C CA . PHE B 1 293 ? 62.213 17.761 -4.592 1.00 36.92 332 PHE B CA 1
ATOM 4796 C C . PHE B 1 293 ? 62.827 16.540 -3.936 1.00 41.76 332 PHE B C 1
ATOM 4797 O O . PHE B 1 293 ? 63.863 16.054 -4.361 1.00 44.73 332 PHE B O 1
ATOM 4805 N N . GLU B 1 294 ? 62.174 16.044 -2.902 1.00 43.50 333 GLU B N 1
ATOM 4806 C CA . GLU B 1 294 ? 62.648 14.836 -2.248 1.00 44.77 333 GLU B CA 1
ATOM 4807 C C . GLU B 1 294 ? 61.715 13.700 -2.641 1.00 45.36 333 GLU B C 1
ATOM 4808 O O . GLU B 1 294 ? 60.756 13.392 -1.909 1.00 37.92 333 GLU B O 1
ATOM 4814 N N . ILE B 1 295 ? 61.976 13.079 -3.791 1.00 43.14 334 ILE B N 1
ATOM 4815 C CA . ILE B 1 295 ? 60.951 12.227 -4.403 1.00 45.35 334 ILE B CA 1
ATOM 4816 C C . ILE B 1 295 ? 60.739 10.876 -3.681 1.00 42.35 334 ILE B C 1
ATOM 4817 O O . ILE B 1 295 ? 59.741 10.180 -3.912 1.00 43.09 334 ILE B O 1
ATOM 4822 N N . SER B 1 296 ? 61.654 10.516 -2.796 1.00 41.26 335 SER B N 1
ATOM 4823 C CA . SER B 1 296 ? 61.429 9.327 -1.956 1.00 42.31 335 SER B CA 1
ATOM 4824 C C . SER B 1 296 ? 60.455 9.617 -0.809 1.00 43.18 335 SER B C 1
ATOM 4825 O O . SER B 1 296 ? 60.101 8.713 -0.035 1.00 42.44 335 SER B O 1
ATOM 4828 N N . HIS B 1 297 ? 60.023 10.873 -0.701 1.00 41.98 336 HIS B N 1
ATOM 4829 C CA . HIS B 1 297 ? 59.169 11.311 0.395 1.00 38.46 336 HIS B CA 1
ATOM 4830 C C . HIS B 1 297 ? 57.697 11.434 -0.018 1.00 38.67 336 HIS B C 1
ATOM 4831 O O . HIS B 1 297 ? 57.379 12.119 -0.997 1.00 37.03 336 HIS B O 1
ATOM 4838 N N . ASN B 1 298 ? 56.811 10.775 0.732 1.00 38.08 337 ASN B N 1
ATOM 4839 C CA . ASN B 1 298 ? 55.368 10.944 0.515 1.00 36.13 337 ASN B CA 1
ATOM 4840 C C . ASN B 1 298 ? 54.768 12.015 1.429 1.00 31.94 337 ASN B C 1
ATOM 4841 O O . ASN B 1 298 ? 54.633 11.812 2.619 1.00 33.82 337 ASN B O 1
ATOM 4846 N N . VAL B 1 299 ? 54.370 13.139 0.852 1.00 30.29 338 VAL B N 1
ATOM 4847 C CA . VAL B 1 299 ? 53.718 14.203 1.626 1.00 32.43 338 VAL B CA 1
ATOM 4848 C C . VAL B 1 299 ? 52.417 13.721 2.280 1.00 33.43 338 VAL B C 1
ATOM 4849 O O . VAL B 1 299 ? 52.049 14.182 3.349 1.00 30.90 338 VAL B O 1
ATOM 4853 N N . GLY B 1 300 ? 51.764 12.747 1.660 1.00 33.39 339 GLY B N 1
ATOM 4854 C CA . GLY B 1 300 ? 50.557 12.184 2.227 1.00 33.63 339 GLY B CA 1
ATOM 4855 C C . GLY B 1 300 ? 50.810 11.038 3.182 1.00 37.12 339 GLY B C 1
ATOM 4856 O O . GLY B 1 300 ? 49.911 10.255 3.432 1.00 35.17 339 GLY B O 1
ATOM 4857 N N . ARG B 1 301 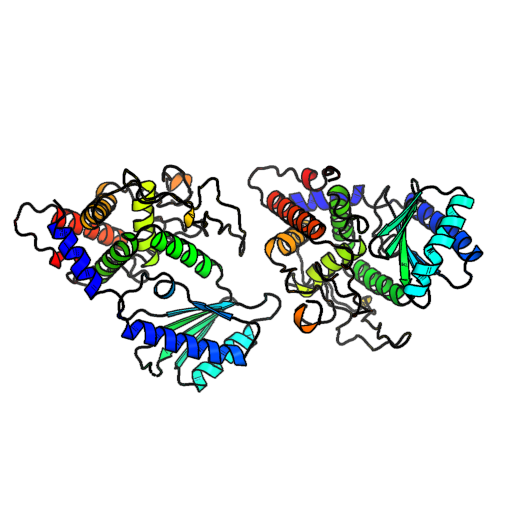? 52.036 10.912 3.691 1.00 31.94 340 ARG B N 1
ATOM 4858 C CA . ARG B 1 301 ? 52.356 9.772 4.571 1.00 34.04 340 ARG B CA 1
ATOM 4859 C C . ARG B 1 301 ? 51.478 9.673 5.820 1.00 37.71 340 ARG B C 1
ATOM 4860 O O . ARG B 1 301 ? 51.434 8.614 6.477 1.00 41.26 340 ARG B O 1
ATOM 4868 N N . THR B 1 302 ? 50.827 10.774 6.184 1.00 34.47 341 THR B N 1
ATOM 4869 C CA . THR B 1 302 ? 50.039 10.815 7.419 1.00 37.18 341 THR B CA 1
ATOM 4870 C C . THR B 1 302 ? 48.613 10.301 7.235 1.00 36.90 341 THR B C 1
ATOM 4871 O O . THR B 1 302 ? 47.891 10.062 8.214 1.00 38.04 341 THR B O 1
ATOM 4875 N N . VAL B 1 303 ? 48.207 10.118 5.987 1.00 35.24 342 VAL B N 1
ATOM 4876 C CA . VAL B 1 303 ? 46.814 9.768 5.714 1.00 36.00 342 VAL B CA 1
ATOM 4877 C C . VAL B 1 303 ? 46.562 8.278 5.943 1.00 38.67 342 VAL B C 1
ATOM 4878 O O . VAL B 1 303 ? 47.221 7.427 5.353 1.00 40.06 342 VAL B O 1
ATOM 4882 N N . SER B 1 304 ? 45.583 7.989 6.790 1.00 36.46 343 SER B N 1
ATOM 4883 C CA . SER B 1 304 ? 45.187 6.616 7.096 1.00 39.63 343 SER B CA 1
ATOM 4884 C C . SER B 1 304 ? 44.078 6.155 6.143 1.00 40.18 343 SER B C 1
ATOM 4885 O O . SER B 1 304 ? 43.542 6.966 5.378 1.00 39.10 343 SER B O 1
ATOM 4888 N N . SER B 1 305 ? 43.726 4.867 6.202 1.00 45.40 344 SER B N 1
ATOM 4889 C CA . SER B 1 305 ? 42.614 4.337 5.412 1.00 44.90 344 SER B CA 1
ATOM 4890 C C . SER B 1 305 ? 41.342 5.089 5.742 1.00 42.67 344 SER B C 1
ATOM 4891 O O . SER B 1 305 ? 40.613 5.540 4.853 1.00 41.65 344 SER B O 1
ATOM 4894 N N . SER B 1 306 ? 41.098 5.205 7.041 1.00 43.25 345 SER B N 1
ATOM 4895 C CA . SER B 1 306 ? 39.989 5.959 7.603 1.00 44.60 345 SER B CA 1
ATOM 4896 C C . SER B 1 306 ? 40.028 7.437 7.200 1.00 43.80 345 SER B C 1
ATOM 4897 O O . SER B 1 306 ? 39.010 8.017 6.787 1.00 40.67 345 SER B O 1
ATOM 4900 N N . GLY B 1 307 ? 41.208 8.043 7.311 1.00 36.26 346 GLY B N 1
ATOM 4901 C CA . GLY B 1 307 ? 41.415 9.409 6.826 1.00 33.43 346 GLY B CA 1
ATOM 4902 C C . GLY B 1 307 ? 41.112 9.640 5.355 1.00 35.21 346 GLY B C 1
ATOM 4903 O O . GLY B 1 307 ? 40.464 10.626 5.003 1.00 36.18 346 GLY B O 1
ATOM 4904 N N . LEU B 1 308 ? 41.566 8.737 4.491 1.00 37.38 347 LEU B N 1
ATOM 4905 C CA . LEU B 1 308 ? 41.311 8.879 3.064 1.00 38.50 347 LEU B CA 1
ATOM 4906 C C . LEU B 1 308 ? 39.835 8.723 2.743 1.00 39.31 347 LEU B C 1
ATOM 4907 O O . LEU B 1 308 ? 39.309 9.383 1.851 1.00 37.35 347 LEU B O 1
ATOM 4912 N N . TYR B 1 309 ? 39.171 7.842 3.473 1.00 37.30 348 TYR B N 1
ATOM 4913 C CA . TYR B 1 309 ? 37.737 7.659 3.315 1.00 34.87 348 TYR B CA 1
ATOM 4914 C C . TYR B 1 309 ? 37.019 8.972 3.595 1.00 37.16 348 TYR B C 1
ATOM 4915 O O . TYR B 1 309 ? 36.114 9.360 2.844 1.00 40.45 348 TYR B O 1
ATOM 4924 N N . ARG B 1 310 ? 37.426 9.662 4.663 1.00 34.25 349 ARG B N 1
ATOM 4925 C CA . ARG B 1 310 ? 36.765 10.898 5.078 1.00 34.21 349 ARG B CA 1
ATOM 4926 C C . ARG B 1 310 ? 37.051 12.001 4.063 1.00 30.52 349 ARG B C 1
ATOM 4927 O O . ARG B 1 310 ? 36.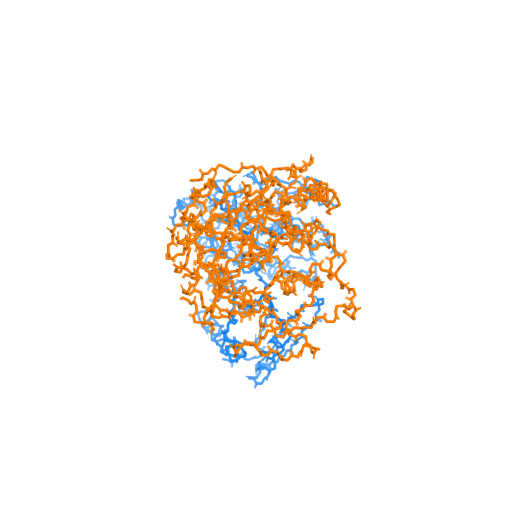170 12.771 3.709 1.00 32.48 349 ARG B O 1
ATOM 4935 N N . ILE B 1 311 ? 38.298 12.056 3.607 1.00 29.38 350 ILE B N 1
ATOM 4936 C CA . ILE B 1 311 ? 38.701 13.036 2.594 1.00 27.86 350 ILE B CA 1
ATOM 4937 C C . ILE B 1 311 ? 37.899 12.853 1.298 1.00 33.95 350 ILE B C 1
ATOM 4938 O O . ILE B 1 311 ? 37.329 13.830 0.754 1.00 31.43 350 ILE B O 1
ATOM 4943 N N . ARG B 1 312 ? 37.823 11.607 0.828 1.00 32.07 351 ARG B N 1
ATOM 4944 C CA . ARG B 1 312 ? 37.091 11.293 -0.398 1.00 32.84 351 ARG B CA 1
ATOM 4945 C C . ARG B 1 312 ? 35.612 11.621 -0.217 1.00 33.22 351 ARG B C 1
ATOM 4946 O O . ARG B 1 312 ? 34.978 12.200 -1.100 1.00 32.76 351 ARG B O 1
ATOM 4954 N N . GLY B 1 313 ? 35.082 11.276 0.947 1.00 33.27 352 GLY B N 1
ATOM 4955 C CA . GLY B 1 313 ? 33.707 11.616 1.267 1.00 35.56 352 GLY B CA 1
ATOM 4956 C C . GLY B 1 313 ? 33.439 13.111 1.203 1.00 33.58 352 GLY B C 1
ATOM 4957 O O . GLY B 1 313 ? 32.387 13.536 0.714 1.00 36.14 352 GLY B O 1
ATOM 4958 N N . GLU B 1 314 ? 34.361 13.929 1.703 1.00 31.77 353 GLU B N 1
ATOM 4959 C CA . GLU B 1 314 ? 34.135 15.365 1.662 1.00 29.55 353 GLU B CA 1
ATOM 4960 C C . GLU B 1 314 ? 34.304 15.902 0.233 1.00 31.33 353 GLU B C 1
ATOM 4961 O O . GLU B 1 314 ? 33.591 16.825 -0.151 1.00 31.05 353 GLU B O 1
ATOM 4967 N N . PHE B 1 315 ? 35.214 15.328 -0.556 1.00 30.72 354 PHE B N 1
ATOM 4968 C CA . PHE B 1 315 ? 35.308 15.736 -1.967 1.00 28.99 354 PHE B CA 1
ATOM 4969 C C . PHE B 1 315 ? 33.991 15.454 -2.702 1.00 29.77 354 PHE B C 1
ATOM 4970 O O . PHE B 1 315 ? 33.511 16.292 -3.490 1.00 31.30 354 PHE B O 1
ATOM 4978 N N . MET B 1 316 ? 33.417 14.284 -2.445 1.00 30.46 355 MET B N 1
ATOM 4979 C CA . MET B 1 316 ? 32.155 13.919 -3.087 1.00 33.67 355 MET B CA 1
ATOM 4980 C C . MET B 1 316 ? 31.026 14.841 -2.624 1.00 36.07 355 MET B C 1
ATOM 4981 O O . MET B 1 316 ? 30.192 15.285 -3.441 1.00 37.09 355 MET B O 1
ATOM 4986 N N . ALA B 1 317 ? 30.983 15.129 -1.324 1.00 36.10 356 ALA B N 1
ATOM 4987 C CA . ALA B 1 317 ? 29.927 16.000 -0.796 1.00 37.30 356 ALA B CA 1
ATOM 4988 C C . ALA B 1 317 ? 30.022 17.400 -1.403 1.00 34.74 356 ALA B C 1
ATOM 4989 O O . ALA B 1 317 ? 28.991 18.022 -1.713 1.00 36.26 356 ALA B O 1
ATOM 4991 N N . ALA B 1 318 ? 31.249 17.907 -1.559 1.00 31.88 357 ALA B N 1
ATOM 4992 C CA . ALA B 1 318 ? 31.466 19.221 -2.180 1.00 30.85 357 ALA B CA 1
ATOM 4993 C C . ALA B 1 318 ? 30.988 19.217 -3.635 1.00 30.66 357 ALA B C 1
ATOM 4994 O O . ALA B 1 318 ? 30.313 20.151 -4.075 1.00 32.15 357 ALA B O 1
ATOM 4996 N N . SER B 1 319 ? 31.343 18.171 -4.378 1.00 32.25 358 SER B N 1
ATOM 4997 C CA . SER B 1 319 ? 30.904 18.031 -5.777 1.00 36.08 358 SER B CA 1
ATOM 4998 C C . SER B 1 319 ? 29.398 17.926 -5.896 1.00 38.01 358 SER B C 1
ATOM 4999 O O . SER B 1 319 ? 28.797 18.548 -6.772 1.00 39.43 358 SER B O 1
ATOM 5002 N N . ARG B 1 320 ? 28.786 17.105 -5.044 1.00 34.23 359 ARG B N 1
ATOM 5003 C CA . ARG B 1 320 ? 27.337 16.983 -5.072 1.00 36.75 359 ARG B CA 1
ATOM 5004 C C . ARG B 1 320 ? 26.654 18.331 -4.824 1.00 38.67 359 ARG B C 1
ATOM 5005 O O . ARG B 1 320 ? 25.634 18.651 -5.450 1.00 39.57 359 ARG B O 1
ATOM 5013 N N . LEU B 1 321 ? 27.200 19.118 -3.910 1.00 36.44 360 LEU B N 1
ATOM 5014 C CA . LEU B 1 321 ? 26.622 20.430 -3.597 1.00 36.16 360 LEU B CA 1
ATOM 5015 C C . LEU B 1 321 ? 26.682 21.371 -4.801 1.00 39.35 360 LEU B C 1
ATOM 5016 O O . LEU B 1 321 ? 25.690 22.044 -5.152 1.00 38.81 360 LEU B O 1
ATOM 5021 N N . LEU B 1 322 ? 27.834 21.405 -5.454 1.00 36.30 361 LEU B N 1
ATOM 5022 C CA . LEU B 1 322 ? 28.044 22.336 -6.558 1.00 37.02 361 LEU B CA 1
ATOM 5023 C C . LEU B 1 322 ? 27.264 21.910 -7.802 1.00 42.04 361 LEU B C 1
ATOM 5024 O O . LEU B 1 322 ? 26.991 22.738 -8.670 1.00 40.84 361 LEU B O 1
ATOM 5029 N N . ASN B 1 323 ? 26.880 20.638 -7.878 1.00 37.23 362 ASN B N 1
ATOM 5030 C CA . ASN B 1 323 ? 26.081 20.150 -9.001 1.00 41.92 362 ASN B CA 1
ATOM 5031 C C . ASN B 1 323 ? 24.591 20.029 -8.661 1.00 47.26 362 ASN B C 1
ATOM 5032 O O . ASN B 1 323 ? 23.802 19.479 -9.432 1.00 48.38 362 ASN B O 1
ATOM 5037 N N . SER B 1 324 ? 24.200 20.547 -7.505 1.00 46.70 363 SER B N 1
ATOM 5038 C CA . SER B 1 324 ? 22.820 20.360 -7.055 1.00 49.82 363 SER B CA 1
ATOM 5039 C C . SER B 1 324 ? 21.842 21.162 -7.915 1.00 51.90 363 SER B C 1
ATOM 5040 O O . SER B 1 324 ? 22.188 22.207 -8.464 1.00 51.00 363 SER B O 1
ATOM 5043 N N . ARG B 1 325 ? 20.629 20.633 -8.042 1.00 54.26 364 ARG B N 1
ATOM 5044 C CA . ARG B 1 325 ? 19.610 21.186 -8.944 1.00 62.04 364 ARG B CA 1
ATOM 5045 C C . ARG B 1 325 ? 18.752 22.263 -8.300 1.00 62.45 364 ARG B C 1
ATOM 5046 O O . ARG B 1 325 ? 18.011 22.980 -8.995 1.00 65.16 364 ARG B O 1
ATOM 5054 N N . SER B 1 326 ? 18.797 22.343 -6.974 1.00 52.92 365 SER B N 1
ATOM 5055 C CA . SER B 1 326 ? 18.003 23.336 -6.262 1.00 64.95 365 SER B CA 1
ATOM 5056 C C . SER B 1 326 ? 18.657 24.704 -6.361 1.00 62.20 365 SER B C 1
ATOM 5057 O O . SER B 1 326 ? 19.871 24.829 -6.293 1.00 67.49 365 SER B O 1
ATOM 5060 N N . TYR B 1 327 ? 17.836 25.729 -6.536 1.00 58.38 366 TYR B N 1
ATOM 5061 C CA . TYR B 1 327 ? 18.331 27.087 -6.647 1.00 59.76 366 TYR B CA 1
ATOM 5062 C C . TYR B 1 327 ? 17.606 28.016 -5.673 1.00 60.18 366 TYR B C 1
ATOM 5063 O O . TYR B 1 327 ? 16.387 27.930 -5.517 1.00 62.00 366 TYR B O 1
ATOM 5072 N N . PRO B 1 328 ? 18.354 28.922 -5.024 1.00 63.67 367 PRO B N 1
ATOM 5073 C CA . PRO B 1 328 ? 19.810 29.058 -5.162 1.00 59.46 367 PRO B CA 1
ATOM 5074 C C . PRO B 1 328 ? 20.573 27.992 -4.389 1.00 54.80 367 PRO B C 1
ATOM 5075 O O . PRO B 1 328 ? 20.062 27.470 -3.401 1.00 53.22 367 PRO B O 1
ATOM 5079 N N . ILE B 1 329 ? 21.785 27.683 -4.840 1.00 48.81 368 ILE B N 1
ATOM 5080 C CA . ILE B 1 329 ? 22.636 26.720 -4.155 1.00 49.93 368 ILE B CA 1
ATOM 5081 C C . ILE B 1 329 ? 23.220 27.337 -2.890 1.00 50.14 368 ILE B C 1
ATOM 5082 O O . ILE B 1 329 ? 23.779 28.428 -2.942 1.00 45.51 368 ILE B O 1
ATOM 5087 N N . PRO B 1 330 ? 23.087 26.644 -1.744 1.00 48.60 369 PRO B N 1
ATOM 5088 C CA . PRO B 1 330 ? 23.630 27.161 -0.485 1.00 48.70 369 PRO B CA 1
ATOM 5089 C C . PRO B 1 330 ? 25.136 26.935 -0.421 1.00 44.67 369 PRO B C 1
ATOM 5090 O O . PRO B 1 330 ? 25.645 26.014 0.236 1.00 42.83 369 PRO B O 1
ATOM 5094 N N . TYR B 1 331 ? 25.865 27.776 -1.146 1.00 39.76 370 TYR B N 1
ATOM 5095 C CA . TYR B 1 331 ? 27.314 27.630 -1.227 1.00 36.74 370 TYR B CA 1
ATOM 5096 C C . TYR B 1 331 ? 27.995 27.683 0.128 1.00 34.96 370 TYR B C 1
ATOM 5097 O O . TYR B 1 331 ? 29.072 27.112 0.282 1.00 35.08 370 TYR B O 1
ATOM 5106 N N . ASP B 1 332 ? 27.377 28.377 1.081 1.00 40.17 371 ASP B N 1
ATOM 5107 C CA . ASP B 1 332 ? 27.880 28.478 2.451 1.00 44.34 371 ASP B CA 1
ATOM 5108 C C . ASP B 1 332 ? 28.134 27.123 3.088 1.00 45.90 371 ASP B C 1
ATOM 5109 O O . ASP B 1 332 ? 29.036 26.976 3.918 1.00 40.39 371 ASP B O 1
ATOM 5114 N N . SER B 1 333 ? 27.327 26.135 2.718 1.00 40.73 372 SER B N 1
ATOM 5115 C CA . SER B 1 333 ? 27.451 24.824 3.339 1.00 40.99 372 SER B CA 1
ATOM 5116 C C . SER B 1 333 ? 28.798 24.180 2.998 1.00 37.82 372 SER B C 1
ATOM 5117 O O . SER B 1 333 ? 29.250 23.274 3.701 1.00 39.62 372 SER B O 1
ATOM 5120 N N . LEU B 1 334 ? 29.449 24.670 1.944 1.00 35.65 373 LEU B N 1
ATOM 5121 C CA . LEU B 1 334 ? 30.797 24.222 1.597 1.00 31.45 373 LEU B CA 1
ATOM 5122 C C . LEU B 1 334 ? 31.787 24.481 2.734 1.00 37.77 373 LEU B C 1
ATOM 5123 O O . LEU B 1 334 ? 32.756 23.730 2.924 1.00 35.34 373 LEU B O 1
ATOM 5128 N N . PHE B 1 335 ? 31.543 25.521 3.524 1.00 38.51 374 PHE B N 1
ATOM 5129 C CA . PHE B 1 335 ? 32.474 25.841 4.606 1.00 37.84 374 PHE B CA 1
ATOM 5130 C C . PHE B 1 335 ? 31.869 25.673 5.990 1.00 44.55 374 PHE B C 1
ATOM 5131 O O . PHE B 1 335 ? 32.440 26.126 6.984 1.00 44.03 374 PHE B O 1
ATOM 5139 N N . GLU B 1 336 ? 30.695 25.050 6.053 1.00 42.30 375 GLU B N 1
ATOM 5140 C CA . GLU B 1 336 ? 30.078 24.742 7.331 1.00 41.96 375 GLU B CA 1
ATOM 5141 C C . GLU B 1 336 ? 30.990 23.773 8.084 1.00 40.50 375 GLU B C 1
ATOM 5142 O O . GLU B 1 336 ? 31.453 22.792 7.522 1.00 41.45 375 GLU B O 1
ATOM 5148 N N . GLU B 1 337 ? 31.259 24.077 9.343 1.00 47.17 376 GLU B N 1
ATOM 5149 C CA . GLU B 1 337 ? 32.130 23.250 10.163 1.00 46.68 376 GLU B CA 1
ATOM 5150 C C . GLU B 1 337 ? 31.524 21.877 10.419 1.00 47.27 376 GLU B C 1
ATOM 5151 O O . GLU B 1 337 ? 30.380 21.763 10.875 1.00 50.30 376 GLU B O 1
ATOM 5157 N N . ALA B 1 338 ? 32.296 20.836 10.128 1.00 46.33 377 ALA B N 1
ATOM 5158 C CA . ALA B 1 338 ? 31.882 19.464 10.406 1.00 46.10 377 ALA B CA 1
ATOM 5159 C C . ALA B 1 338 ? 32.142 19.112 11.869 1.00 50.39 377 ALA B C 1
ATOM 5160 O O . ALA B 1 338 ? 33.012 19.701 12.512 1.00 50.28 377 ALA B O 1
ATOM 5162 N N . PRO B 1 339 ? 31.375 18.159 12.417 1.00 52.82 378 PRO B N 1
ATOM 5163 C CA . PRO B 1 339 ? 31.708 17.754 13.781 1.00 59.32 378 PRO B CA 1
ATOM 5164 C C . PRO B 1 339 ? 33.043 17.012 13.834 1.00 63.73 378 PRO B C 1
ATOM 5165 O O . PRO B 1 339 ? 33.489 16.457 12.827 1.00 61.25 378 PRO B O 1
ATOM 5169 N N . ILE B 1 340 ? 33.694 17.024 14.989 1.00 72.94 379 ILE B N 1
ATOM 5170 C CA . ILE B 1 340 ? 34.900 16.228 15.155 1.00 81.71 379 ILE B CA 1
ATOM 5171 C C . ILE B 1 340 ? 34.492 14.762 15.280 1.00 88.61 379 ILE B C 1
ATOM 5172 O O . ILE B 1 340 ? 33.717 14.405 16.173 1.00 89.90 379 ILE B O 1
ATOM 5177 N N . PRO B 1 341 ? 35.002 13.909 14.376 1.00 88.71 380 PRO B N 1
ATOM 5178 C CA . PRO B 1 341 ? 34.630 12.489 14.357 1.00 91.19 380 PRO B CA 1
ATOM 5179 C C . PRO B 1 341 ? 35.267 11.685 15.494 1.00 92.81 380 PRO B C 1
ATOM 5180 O O . PRO B 1 341 ? 36.271 12.120 16.061 1.00 91.82 380 PRO B O 1
#

Solvent-accessible surface area: 30853 Å² total; per-residue (Å²): 110,56,135,106,3,21,122,23,0,82,98,22,27,84,119,20,64,24,48,111,143,24,69,114,64,26,130,44,0,25,60,44,0,95,97,2,2,134,154,32,21,99,98,11,96,4,35,17,30,22,38,25,94,10,32,3,4,20,91,125,20,74,6,58,2,0,0,39,22,34,77,41,36,134,28,59,88,19,0,92,80,0,44,114,60,0,70,72,98,32,4,109,26,37,50,80,95,62,82,218,97,13,62,0,78,0,68,29,63,98,41,35,88,92,3,86,0,38,0,14,27,38,61,65,26,15,34,26,23,11,81,4,15,16,8,3,26,163,41,18,93,34,2,67,6,0,1,0,2,1,16,14,1,0,95,86,27,58,0,37,36,39,211,169,11,0,0,31,36,55,0,1,6,0,4,0,2,15,12,1,8,21,36,22,152,66,55,5,4,59,17,1,12,64,25,136,107,60,137,78,96,43,22,82,68,58,34,1,3,15,1,68,84,36,157,99,35,98,121,28,131,5,187,42,35,2,0,30,0,2,33,20,0,2,31,33,3,2,120,71,12,64,6,189,96,53,2,0,0,6,61,76,114,103,2,112,1,29,21,152,100,48,54,16,126,220,93,109,65,45,3,0,0,4,3,0,2,53,63,82,67,5,8,0,79,33,0,19,76,78,0,24,173,80,3,54,33,38,1,52,52,4,2,150,28,13,86,40,243,83,194,105,32,74,39,106,36,5,12,112,132,19,114,199,111,184,96,3,20,129,29,0,87,84,17,38,96,126,16,80,31,42,100,137,35,77,123,69,8,82,55,2,0,71,52,0,76,120,2,5,122,125,45,3,100,80,11,80,2,9,6,27,5,0,6,60,8,33,0,2,10,69,111,6,35,0,23,5,7,0,2,10,97,43,35,114,80,0,40,96,19,0,109,80,0,37,116,36,0,86,84,89,60,37,133,27,36,52,33,100,34,63,202,26,5,20,0,70,4,113,114,24,66,56,0,29,0,20,12,24,19,63,13,3,57,17,6,8,85,8,3,23,9,3,10,157,39,17,95,30,1,75,5,0,1,1,1,1,11,16,1,0,79,80,26,43,0,34,37,22,83,155,6,2,0,34,15,23,0,1,2,3,4,1,3,5,12,0,9,9,17,23,143,67,54,5,4,62,16,1,3,66,20,135,117,49,132,127,118,101,43,112,72,84,42,2,4,29,10,89,128,34,165,96,28,103,121,26,122,5,182,41,44,2,0,32,0,0,24,22,0,1,30,15,3,0,59,57,14,82,7,198,90,30,2,0,0,6,45,95,115,53,1,38,5,14,16,133,108,47,58,14,121,114,80,57,3,0,0,4,9,0,7,25,82,86,25,5,16,0,63,15,0,27,80,76,2,22,175,56,3,58,33,36,1,61,41,4,0,112,31,14,89,44,241,83,164,100,29,79,36,110,39,4,10,113,118,17,115,147,118

InterPro domains:
  IPR002058 PAP/25A-associated [PF03828] (267-336)
  IPR043519 Nucleotidyltransferase superfamily [G3DSA:3.30.460.10] (65-181)
  IPR043519 Nucleotidyltransferase superfamily [SSF81301] (38-179)
  IPR054708 Poly(A) RNA polymerase, mitochondrial-like, central palm domain [PF22600] (45-179)

Secondary structure (DSSP, 8-state):
--HHHHHHHHHHHHHHBPPHHHHHHHHHHHHHHHHHHHHH-TT-EEEEESHHHHT-PBTTPPEEEEEE--TTS-THHHHHHHHHHHHHTT-EEEEEEETTEEEEEEEE----TT--EEEEES-HHHHHHHHHHHHHHHH-TTHHHHHHHHHHHHHHTT---GGGTS--HHHHHHHHHHIIIIISSS-SS--TTTSTT----EETTEE------GGGSPPPS----HHHHHHHHHHIIIII--TTTB-B-SSSTT---BHHHHT------SS-BB-SSSTT-BGGGG--HHHHHHHHHHHHHHHHHHT-SSSS--GGGGGPPP--/-HHHHHHHHHHHHHHBPPHHHHHHHHHHHHHHHHHHHHH-SS-EEEE-SSGGGT-PBTTSPEEEEEEESSHHHHHHHHHHHHHHHHHTT--EEEEEETTEEEEEE--TT-EEEEEEETTHHHHHHHHHHHHHH-TTHHHHHHHHHHHHHHTT---GGGTS--HHHHHHHHHHIIIIISSS-SS--TTT-TT----EETTEE------GGGSPPPS----HHHHHHHHHHIIIII--TTTB-B-SSSTT---BHHHHT----SS-BB-SSSTT-BTTTT--HHHHHHHHHHHHHHHHHHT--SSS--GGGGGPPPPP-

Radius of gyration: 31.19 Å; Cα contacts (8 Å, |Δi|>4): 1058; chains: 2; bounding box: 82×68×78 Å

Sequence (641 aa):
SHKEFTKFCYEVYNEIKISDKEFKEKRAALDTLRLCLKRISPDAELVAFGSLESGLALKNSDMDLCVLMDSRVQSDTIALQFYEELIAEGFEGAFLQAARIPIIKLTSDGFGASFQCDIGFNNRLAIHNTLLLSSYTKLDARLKPMVLLVKHWAKRKQINSPYFGTLSSYGYVLMVLYYLIHVIKPPVFPNLLLSPLKQEKIVDGFDVGFDDKLEDIPPSQNYSSLGSLLHGFFAFYAYAFEPREKVVTFRRPDGYLTKQEKGWTKDRYILAIEDDPFEISHHNVGRTVSSSGLYRIRGEFMAASRLLNSRSYPIPYDSLFEEAPIHKEFTKFCYEVYNEIKISDKEFKEKRAALDTLRLCLKRISPDAELVAFGSLESGLALKNSDMDLCVLMDSRVQSDTIALQFYEELIAEGFEGAFLQAARIPIIKLTASFQCDIGFNNRLAIHNTLLLSSYTKLDARLKPMVLLVKHWAKRKQINSPYFGTLSSYGYVLMVLYYLIHVIKPPVFPNLLLSPLKQEKIVDGFDVGFDDKLEDIPPSQNYSSLGSLLHGFFAFYAYAFEPREKVVTFRRPDGYLTKQEKGWTRYILAIEDPFEISHNVGRTVSSSGLYRIRGEFMAASRLLNSRSYPIPYDSLFEEAPIP

Nearest PDB structures (foldseek):
  4ud4-assembly1_A  TM=1.003E+00  e=1.114E-58  Schizosaccharomyces pombe
  4e8f-assembly1_A  TM=9.812E-01  e=2.183E-53  Schizosaccharomyces pombe 972h-
  4ud5-assembly1_A  TM=9.763E-01  e=1.263E-52  Schizosaccharomyces pombe
  4e7x-assembly1_A  TM=9.867E-01  e=1.586E-51  Schizosaccharomyces pombe 972h-
  4e8f-assembly2_B  TM=8.002E-01  e=1.953E-46  Schizosaccharomyces pombe 972h-